Protein AF-M4VDG5-F1 (afdb_monomer_lite)

Structure (mmCIF, N/CA/C/O backbone):
data_AF-M4VDG5-F1
#
_entry.id   AF-M4VDG5-F1
#
loop_
_atom_site.group_PDB
_atom_site.id
_atom_site.type_symbol
_atom_site.label_atom_id
_atom_site.label_alt_id
_atom_site.label_comp_id
_atom_site.label_asym_id
_atom_site.label_entity_id
_atom_site.label_seq_id
_atom_site.pdbx_PDB_ins_code
_atom_site.Cartn_x
_atom_site.Cartn_y
_atom_site.Cartn_z
_atom_site.occupancy
_atom_site.B_iso_or_equiv
_atom_site.auth_seq_id
_atom_site.auth_comp_id
_atom_site.auth_asym_id
_atom_site.auth_atom_id
_atom_site.pdbx_PDB_model_num
ATOM 1 N N . MET A 1 1 ? -40.973 -59.665 -6.860 1.00 26.42 1 MET A N 1
ATOM 2 C CA . MET A 1 1 ? -41.039 -61.092 -6.467 1.00 26.42 1 MET A CA 1
ATOM 3 C C . MET A 1 1 ? -39.644 -61.674 -6.685 1.00 26.42 1 MET A C 1
ATOM 5 O O . MET A 1 1 ? -39.295 -61.893 -7.829 1.00 26.42 1 MET A O 1
ATOM 9 N N . VAL A 1 2 ? -38.696 -61.556 -5.741 1.00 22.06 2 VAL A N 1
ATOM 10 C CA . VAL A 1 2 ? -38.477 -62.361 -4.504 1.00 22.06 2 VAL A CA 1
ATOM 11 C C . VAL A 1 2 ? -38.386 -63.859 -4.848 1.00 22.06 2 VAL A C 1
ATOM 13 O O . VAL A 1 2 ? -39.381 -64.412 -5.299 1.00 22.06 2 VAL A O 1
ATOM 16 N N . PHE A 1 3 ? -37.216 -64.514 -4.814 1.00 24.56 3 PHE A N 1
ATOM 17 C CA . PHE A 1 3 ? -36.485 -65.084 -3.650 1.00 24.56 3 PHE A CA 1
ATOM 18 C C . PHE A 1 3 ? -35.102 -65.622 -4.138 1.00 24.56 3 PHE A C 1
ATOM 20 O O . PHE A 1 3 ? -35.024 -65.963 -5.311 1.00 24.56 3 PHE A O 1
ATOM 27 N N . LYS A 1 4 ? -33.984 -65.793 -3.396 1.00 23.44 4 LYS A N 1
ATOM 28 C CA . LYS A 1 4 ? -33.646 -66.032 -1.960 1.00 23.44 4 LYS A CA 1
ATOM 29 C C . LYS A 1 4 ? -32.094 -65.834 -1.808 1.00 23.44 4 LYS A C 1
ATOM 31 O O . LYS A 1 4 ? -31.392 -66.309 -2.691 1.00 23.44 4 LYS A O 1
ATOM 36 N N . LEU A 1 5 ? -31.550 -64.956 -0.934 1.00 23.27 5 LEU A N 1
ATOM 37 C CA . LEU A 1 5 ? -30.999 -65.155 0.452 1.00 23.27 5 LEU A CA 1
ATOM 38 C C . LEU A 1 5 ? -29.735 -66.076 0.564 1.00 23.27 5 LEU A C 1
ATOM 40 O O . LEU A 1 5 ? -29.762 -67.123 -0.062 1.00 23.27 5 LEU A O 1
ATOM 44 N N . ILE A 1 6 ? -28.663 -65.881 1.378 1.00 24.14 6 ILE A N 1
ATOM 45 C CA . ILE A 1 6 ? -28.238 -64.896 2.420 1.00 24.14 6 ILE A CA 1
ATOM 46 C C . ILE A 1 6 ? -26.730 -65.084 2.831 1.00 24.14 6 ILE A C 1
ATOM 48 O O . ILE A 1 6 ? -26.265 -66.217 2.843 1.00 24.14 6 ILE A O 1
ATOM 52 N N . SER A 1 7 ? -26.056 -63.964 3.187 1.00 21.34 7 SER A N 1
ATOM 53 C CA . SER A 1 7 ? -24.981 -63.593 4.180 1.00 21.34 7 SER A CA 1
ATOM 54 C C . SER A 1 7 ? -23.761 -64.493 4.534 1.00 21.34 7 SER A C 1
ATOM 56 O O . SER A 1 7 ? -23.886 -65.706 4.577 1.00 21.34 7 SER A O 1
ATOM 58 N N . VAL A 1 8 ? -22.545 -63.969 4.840 1.00 20.66 8 VAL A N 1
ATOM 59 C CA . VAL A 1 8 ? -22.130 -63.160 6.036 1.00 20.66 8 VAL A CA 1
ATOM 60 C C . VAL A 1 8 ? -20.930 -62.190 5.789 1.00 20.66 8 VAL A C 1
ATOM 62 O O . VAL A 1 8 ? -20.068 -62.454 4.958 1.00 20.66 8 VAL A O 1
ATOM 65 N N . LEU A 1 9 ? -20.920 -61.078 6.556 1.00 20.22 9 LEU A N 1
ATOM 66 C CA . LEU A 1 9 ? -19.998 -59.916 6.678 1.00 20.22 9 LEU A CA 1
ATOM 67 C C . LEU A 1 9 ? -18.516 -60.235 7.033 1.00 20.22 9 LEU A C 1
ATOM 69 O O . LEU A 1 9 ? -18.260 -61.215 7.718 1.00 20.22 9 LEU A O 1
ATOM 73 N N . LEU A 1 10 ? -17.511 -59.416 6.657 1.00 20.59 10 LEU A N 1
ATOM 74 C CA . LEU A 1 10 ? -17.066 -58.190 7.371 1.00 20.59 10 LEU A CA 1
ATOM 75 C C . LEU A 1 10 ? -16.147 -57.266 6.523 1.00 20.59 10 LEU A C 1
ATOM 77 O O . LEU A 1 10 ? -15.503 -57.689 5.570 1.00 20.59 10 LEU A O 1
ATOM 81 N N . PHE A 1 11 ? -16.141 -55.986 6.912 1.00 21.38 11 PHE A N 1
ATOM 82 C CA . PHE A 1 11 ? -15.574 -54.767 6.306 1.00 21.38 11 PHE A CA 1
ATOM 83 C C . PHE A 1 11 ? -14.047 -54.743 6.053 1.00 21.38 11 PHE A C 1
ATOM 85 O O . PHE A 1 11 ? -13.289 -55.123 6.936 1.00 21.38 11 PHE A O 1
ATOM 92 N N . ALA A 1 12 ? -13.605 -54.136 4.933 1.00 21.55 12 ALA A N 1
ATOM 93 C CA . ALA A 1 12 ? -12.910 -52.825 4.885 1.00 21.55 12 ALA A CA 1
ATOM 94 C C . ALA A 1 12 ? -12.140 -52.579 3.555 1.00 21.55 12 ALA A C 1
ATOM 96 O O . ALA A 1 12 ? -11.185 -53.269 3.222 1.00 21.55 12 ALA A O 1
ATOM 97 N N . THR A 1 13 ? -12.592 -51.550 2.825 1.00 23.50 13 THR A N 1
ATOM 98 C CA . THR A 1 13 ? -11.865 -50.608 1.936 1.00 23.50 13 THR A CA 1
ATOM 99 C C . THR A 1 13 ? -10.736 -51.097 1.012 1.00 23.50 13 THR A C 1
ATOM 101 O O . THR A 1 13 ? -9.579 -51.219 1.403 1.00 23.50 13 THR A O 1
ATOM 104 N N . THR A 1 14 ? -11.059 -51.172 -0.283 1.00 23.12 14 THR A N 1
ATOM 105 C CA . THR A 1 14 ? -10.129 -51.116 -1.422 1.00 23.12 14 THR A CA 1
ATOM 106 C C . THR A 1 14 ? -9.945 -49.663 -1.886 1.00 23.12 14 THR A C 1
ATOM 108 O O . THR A 1 14 ? -10.913 -49.005 -2.263 1.00 23.12 14 THR A O 1
ATOM 111 N N . VAL A 1 15 ? -8.706 -49.162 -1.910 1.00 24.14 15 VAL A N 1
ATOM 112 C CA . VAL A 1 15 ? -8.334 -47.951 -2.666 1.00 24.14 15 VAL A CA 1
ATOM 113 C C . VAL A 1 15 ? -7.827 -48.385 -4.041 1.00 24.14 15 VAL A C 1
ATOM 115 O O . VAL A 1 15 ? -6.895 -49.178 -4.153 1.00 24.14 15 VAL A O 1
ATOM 118 N N . LYS A 1 16 ? -8.472 -47.874 -5.095 1.00 25.53 16 LYS A N 1
ATOM 119 C CA . LYS A 1 16 ? -8.054 -48.014 -6.496 1.00 25.53 16 LYS A CA 1
ATOM 120 C C . LYS A 1 16 ? -6.719 -47.298 -6.718 1.00 25.53 16 LYS A C 1
ATOM 122 O O . LYS A 1 16 ? -6.618 -46.102 -6.464 1.00 25.53 16 LYS A O 1
ATOM 127 N N . ALA A 1 17 ? -5.737 -48.006 -7.270 1.00 24.73 17 ALA A N 1
ATOM 128 C CA . ALA A 1 17 ? -4.544 -47.395 -7.845 1.00 24.73 17 ALA A CA 1
ATOM 129 C C . ALA A 1 17 ? -4.915 -46.655 -9.145 1.00 24.73 17 ALA A C 1
ATOM 131 O O . ALA A 1 17 ? -5.443 -47.261 -10.078 1.00 24.73 17 ALA A O 1
ATOM 132 N N . GLN A 1 18 ? -4.649 -45.348 -9.200 1.00 25.36 18 GLN A N 1
ATOM 133 C CA . GLN A 1 18 ? -4.606 -44.582 -10.446 1.00 25.36 18 GLN A CA 1
ATOM 134 C C . GLN A 1 18 ? -3.194 -44.678 -11.034 1.00 25.36 18 GLN A C 1
ATOM 136 O O . GLN A 1 18 ? -2.209 -44.368 -10.368 1.00 25.36 18 GLN A O 1
ATOM 141 N N . SER A 1 19 ? -3.103 -45.107 -12.290 1.00 24.80 19 SER A N 1
ATOM 142 C CA . SER A 1 19 ? -1.897 -45.015 -13.109 1.00 24.80 19 SER A CA 1
ATOM 143 C C . SER A 1 19 ? -1.635 -43.552 -13.477 1.00 24.80 19 SER A C 1
ATOM 145 O O . SER A 1 19 ? -2.472 -42.931 -14.134 1.00 24.80 19 SER A O 1
ATOM 147 N N . VAL A 1 20 ? -0.482 -43.010 -13.083 1.00 26.33 20 VAL A N 1
ATOM 148 C CA . VAL A 1 20 ? -0.006 -41.698 -13.546 1.00 26.33 20 VAL A CA 1
ATOM 149 C C . VAL A 1 20 ? 0.810 -41.904 -14.819 1.00 26.33 20 VAL A C 1
ATOM 151 O O . VAL A 1 20 ? 1.802 -42.629 -14.823 1.00 26.33 20 VAL A O 1
ATOM 154 N N . TYR A 1 21 ? 0.361 -41.275 -15.903 1.00 24.97 21 TYR A N 1
ATOM 155 C CA . TYR A 1 21 ? 1.099 -41.148 -17.156 1.00 24.97 21 TYR A CA 1
ATOM 156 C C . TYR A 1 21 ? 2.170 -40.062 -16.966 1.00 24.97 21 TYR A C 1
ATOM 158 O O . TYR A 1 21 ? 1.831 -38.940 -16.591 1.00 24.97 21 TYR A O 1
ATOM 166 N N . VAL A 1 22 ? 3.445 -40.386 -17.189 1.00 32.03 22 VAL A N 1
ATOM 167 C CA . VAL A 1 22 ? 4.553 -39.416 -17.144 1.00 32.03 22 VAL A CA 1
ATOM 168 C C . VAL A 1 22 ? 4.859 -38.962 -18.570 1.00 32.03 22 VAL A C 1
ATOM 170 O O . VAL A 1 22 ? 5.120 -39.786 -19.445 1.00 32.03 22 VAL A O 1
ATOM 173 N N . ASP A 1 23 ? 4.798 -37.651 -18.793 1.00 29.23 23 ASP A N 1
ATOM 174 C CA . ASP A 1 23 ? 5.145 -36.979 -20.047 1.00 29.23 23 ASP A CA 1
ATOM 175 C C . ASP A 1 23 ? 6.663 -37.064 -20.298 1.00 29.23 23 ASP A C 1
ATOM 177 O O . ASP A 1 23 ? 7.477 -36.669 -19.461 1.00 29.23 23 ASP A O 1
ATOM 181 N N . THR A 1 24 ? 7.062 -37.608 -21.449 1.00 29.91 24 THR A N 1
ATOM 182 C CA . THR A 1 24 ? 8.462 -37.883 -21.813 1.00 29.91 24 THR A CA 1
ATOM 183 C C . THR A 1 24 ? 9.195 -36.684 -22.428 1.00 29.91 24 THR A C 1
ATOM 185 O O . THR A 1 24 ? 10.211 -36.871 -23.092 1.00 29.91 24 THR A O 1
ATOM 188 N N . THR A 1 25 ? 8.711 -35.454 -22.233 1.00 30.56 25 THR A N 1
ATOM 189 C CA . THR A 1 25 ? 9.341 -34.235 -22.781 1.00 30.56 25 THR A CA 1
ATOM 190 C C . THR A 1 25 ? 10.177 -33.428 -21.774 1.00 30.56 25 THR A C 1
ATOM 192 O O . THR A 1 25 ? 10.733 -32.391 -22.135 1.00 30.56 25 THR A O 1
ATOM 195 N N . GLN A 1 26 ? 10.337 -33.900 -20.531 1.00 34.72 26 GLN A N 1
ATOM 196 C CA . GLN A 1 26 ? 11.156 -33.227 -19.511 1.00 34.72 26 GLN A CA 1
ATOM 197 C C . GLN A 1 26 ? 12.642 -33.618 -19.538 1.00 34.72 26 GLN A C 1
ATOM 199 O O . GLN A 1 26 ? 13.024 -34.735 -19.886 1.00 34.72 26 GLN A O 1
ATOM 204 N N . HIS A 1 27 ? 13.482 -32.660 -19.139 1.00 37.06 27 HIS A N 1
ATOM 205 C CA . HIS A 1 27 ? 14.936 -32.764 -19.080 1.00 37.06 27 HIS A CA 1
ATOM 206 C C . HIS A 1 27 ? 15.369 -33.885 -18.101 1.00 37.06 27 HIS A C 1
ATOM 208 O O . HIS A 1 27 ? 14.768 -34.014 -17.032 1.00 37.06 27 HIS A O 1
ATOM 214 N N . PRO A 1 28 ? 16.433 -34.670 -18.380 1.00 30.89 28 PRO A N 1
ATOM 215 C CA . PRO A 1 28 ? 16.803 -35.857 -17.584 1.00 30.89 28 PRO A CA 1
ATOM 216 C C . PRO A 1 28 ? 17.043 -35.598 -16.085 1.00 30.89 28 PRO A C 1
ATOM 218 O O . PRO A 1 28 ? 16.954 -36.507 -15.264 1.00 30.89 28 PRO A O 1
ATOM 221 N N . LEU A 1 29 ? 17.332 -34.348 -15.712 1.00 33.53 29 LEU A N 1
ATOM 222 C CA . LEU A 1 29 ? 17.569 -33.931 -14.329 1.00 33.53 29 LEU A CA 1
ATOM 223 C C . LEU A 1 29 ? 16.288 -33.968 -13.471 1.00 33.53 29 LEU A C 1
ATOM 225 O O . LEU A 1 29 ? 16.346 -34.361 -12.306 1.00 33.53 29 LEU A O 1
ATOM 229 N N . ASP A 1 30 ? 15.136 -33.633 -14.056 1.00 35.78 30 ASP A N 1
ATOM 230 C CA . ASP A 1 30 ? 13.854 -33.556 -13.344 1.00 35.78 30 ASP A CA 1
ATOM 231 C C . ASP A 1 30 ? 13.307 -34.958 -13.033 1.00 35.78 30 ASP A C 1
ATOM 233 O O . ASP A 1 30 ? 12.733 -35.198 -11.968 1.00 35.78 30 ASP A O 1
ATOM 237 N N . GLN A 1 31 ? 13.602 -35.930 -13.902 1.00 38.16 31 GLN A N 1
ATOM 238 C CA . GLN A 1 31 ? 13.264 -37.338 -13.682 1.00 38.16 31 GLN A CA 1
ATOM 239 C C . GLN A 1 31 ? 14.044 -37.949 -12.508 1.00 38.16 31 GLN A C 1
ATOM 241 O O . GLN A 1 31 ? 13.487 -38.738 -11.741 1.00 38.16 31 GLN A O 1
ATOM 246 N N . HIS A 1 32 ? 15.310 -37.567 -12.308 1.00 37.97 32 HIS A N 1
ATOM 247 C CA . HIS A 1 32 ? 16.117 -38.070 -11.193 1.00 37.97 32 HIS A CA 1
ATOM 248 C C . HIS A 1 32 ? 15.701 -37.476 -9.840 1.00 37.97 32 HIS A C 1
ATOM 250 O O . HIS A 1 32 ? 15.683 -38.202 -8.844 1.00 37.97 32 HIS A O 1
ATOM 256 N N . VAL A 1 33 ? 15.303 -36.200 -9.800 1.00 38.78 33 VAL A N 1
ATOM 257 C CA . VAL A 1 33 ? 14.801 -35.545 -8.579 1.00 38.78 33 VAL A CA 1
ATOM 258 C C . VAL A 1 33 ? 13.424 -36.088 -8.190 1.00 38.78 33 VAL A C 1
ATOM 260 O O . VAL A 1 33 ? 13.228 -36.452 -7.030 1.00 38.78 33 VAL A O 1
ATOM 263 N N . ALA A 1 34 ? 12.511 -36.254 -9.152 1.00 40.56 34 ALA A N 1
ATOM 264 C CA . ALA A 1 34 ? 11.195 -36.844 -8.903 1.00 40.56 34 ALA A CA 1
ATOM 265 C C . ALA A 1 34 ? 11.293 -38.310 -8.438 1.00 40.56 34 ALA A C 1
ATOM 267 O O . ALA A 1 34 ? 10.584 -38.722 -7.521 1.00 40.56 34 ALA A O 1
ATOM 268 N N . THR A 1 35 ? 12.227 -39.088 -9.001 1.00 37.94 35 THR A N 1
ATOM 269 C CA . THR A 1 35 ? 12.469 -40.481 -8.583 1.00 37.94 35 THR A CA 1
ATOM 270 C C . THR A 1 35 ? 13.080 -40.554 -7.179 1.00 37.94 35 THR A C 1
ATOM 272 O O . THR A 1 35 ? 12.657 -41.378 -6.370 1.00 37.94 35 THR A O 1
ATOM 275 N N . ALA A 1 36 ? 14.026 -39.669 -6.841 1.00 36.31 36 ALA A N 1
ATOM 276 C CA . ALA A 1 36 ? 14.611 -39.605 -5.500 1.00 36.31 36 ALA A CA 1
ATOM 277 C C . ALA A 1 36 ? 13.583 -39.178 -4.436 1.00 36.31 36 ALA A C 1
ATOM 279 O O . ALA A 1 36 ? 13.543 -39.755 -3.351 1.00 36.31 36 ALA A O 1
ATOM 280 N N . GLN A 1 37 ? 12.707 -38.222 -4.757 1.00 42.00 37 GLN A N 1
ATOM 281 C CA . GLN A 1 37 ? 11.631 -37.775 -3.869 1.00 42.00 37 GLN A CA 1
ATOM 282 C C . GLN A 1 37 ? 10.533 -38.834 -3.705 1.00 42.00 37 GLN A C 1
ATOM 284 O O . GLN A 1 37 ? 10.048 -39.040 -2.593 1.00 42.00 37 GLN A O 1
ATOM 289 N N . PHE A 1 38 ? 10.199 -39.573 -4.768 1.00 41.94 38 PHE A N 1
ATOM 290 C CA . PHE A 1 38 ? 9.283 -40.711 -4.689 1.00 41.94 38 PHE A CA 1
ATOM 291 C C . PHE A 1 38 ? 9.841 -41.825 -3.788 1.00 41.94 38 PHE A C 1
ATOM 293 O O . PHE A 1 38 ? 9.133 -42.314 -2.906 1.00 41.94 38 PHE A O 1
ATOM 300 N N . LEU A 1 39 ? 11.125 -42.170 -3.932 1.00 35.34 39 LEU A N 1
ATOM 301 C CA . LEU A 1 39 ? 11.788 -43.175 -3.091 1.00 35.34 39 LEU A CA 1
ATOM 302 C C . LEU A 1 39 ? 11.920 -42.730 -1.624 1.00 35.34 39 LEU A C 1
ATOM 304 O O . LEU A 1 39 ? 11.729 -43.547 -0.726 1.00 35.34 39 LEU A O 1
ATOM 308 N N . LEU A 1 40 ? 12.164 -41.440 -1.364 1.00 38.53 40 LEU A N 1
ATOM 309 C CA . LEU A 1 40 ? 12.174 -40.877 -0.007 1.00 38.53 40 LEU A CA 1
ATOM 310 C C . LEU A 1 40 ? 10.774 -40.859 0.625 1.00 38.53 40 LEU A C 1
ATOM 312 O O . LEU A 1 40 ? 10.639 -41.173 1.804 1.00 38.53 40 LEU A O 1
ATOM 316 N N . SER A 1 41 ? 9.725 -40.576 -0.155 1.00 37.28 41 SER A N 1
ATOM 317 C CA . SER A 1 41 ? 8.338 -40.606 0.335 1.00 37.28 41 SER A CA 1
ATOM 318 C C . SER A 1 41 ? 7.855 -42.019 0.684 1.00 37.28 41 SER A C 1
ATOM 320 O O . SER A 1 41 ? 7.085 -42.188 1.622 1.00 37.28 41 SER A O 1
ATOM 322 N N . LYS A 1 42 ? 8.367 -43.047 -0.007 1.00 35.97 42 LYS A N 1
ATOM 323 C CA . LYS A 1 42 ? 8.068 -44.462 0.267 1.00 35.97 42 LYS A CA 1
ATOM 324 C C . LYS A 1 42 ? 8.796 -45.017 1.496 1.00 35.97 42 LYS A C 1
ATOM 326 O O . LYS A 1 42 ? 8.347 -46.015 2.050 1.00 35.97 42 LYS A O 1
ATOM 331 N N . ASN A 1 43 ? 9.889 -44.386 1.929 1.00 37.38 43 ASN A N 1
ATOM 332 C CA . ASN A 1 43 ? 10.691 -44.848 3.066 1.00 37.38 43 ASN A CA 1
ATOM 333 C C . ASN A 1 43 ? 10.143 -44.394 4.431 1.00 37.38 43 ASN A C 1
ATOM 335 O O . ASN A 1 43 ? 10.497 -44.981 5.449 1.00 37.38 43 ASN A O 1
ATOM 339 N N . ASN A 1 44 ? 9.257 -43.393 4.458 1.00 39.53 44 ASN A N 1
ATOM 340 C CA . ASN A 1 44 ? 8.607 -42.935 5.690 1.00 39.53 44 ASN A CA 1
ATOM 341 C C . ASN A 1 44 ? 7.390 -43.788 6.103 1.00 39.53 44 ASN A C 1
ATOM 343 O O . ASN A 1 44 ? 6.866 -43.580 7.193 1.00 39.53 44 ASN A O 1
ATOM 347 N N . ASP A 1 45 ? 6.988 -44.770 5.286 1.00 35.69 45 ASP A N 1
ATOM 348 C CA . ASP A 1 45 ? 5.838 -45.658 5.540 1.00 35.69 45 ASP A CA 1
ATOM 349 C C . ASP A 1 45 ? 6.227 -47.081 5.995 1.00 35.69 45 ASP A C 1
ATOM 351 O O . ASP A 1 45 ? 5.390 -47.984 6.023 1.00 35.69 45 ASP A O 1
ATOM 355 N N . LEU A 1 46 ? 7.484 -47.321 6.385 1.00 33.22 46 LEU A N 1
ATOM 356 C CA . LEU A 1 46 ? 7.919 -48.622 6.906 1.00 33.22 46 LEU A CA 1
ATOM 357 C C . LEU A 1 46 ? 8.248 -48.541 8.400 1.00 33.22 46 LEU A C 1
ATOM 359 O O . LEU A 1 46 ? 9.369 -48.246 8.809 1.00 33.22 46 LEU A O 1
ATOM 363 N N . THR A 1 47 ? 7.263 -48.866 9.236 1.00 36.25 47 THR A N 1
ATOM 364 C CA . THR A 1 47 ? 7.500 -49.218 10.639 1.00 36.25 47 THR A CA 1
ATOM 365 C C . THR A 1 47 ? 8.249 -50.549 10.744 1.00 36.25 47 THR A C 1
ATOM 367 O O . THR A 1 47 ? 7.790 -51.564 10.232 1.00 36.25 47 THR A O 1
ATOM 370 N N . ALA A 1 48 ? 9.383 -50.505 11.449 1.00 39.53 48 ALA A N 1
ATOM 371 C CA . ALA A 1 48 ? 10.051 -51.559 12.217 1.00 39.53 48 ALA A CA 1
ATOM 372 C C . ALA A 1 48 ? 9.899 -53.026 11.752 1.00 39.53 48 ALA A C 1
ATOM 374 O O . ALA A 1 48 ? 8.922 -53.690 12.082 1.00 39.53 48 ALA A O 1
ATOM 375 N N . THR A 1 49 ? 10.946 -53.548 11.099 1.00 38.94 49 THR A N 1
ATOM 376 C CA . THR A 1 49 ? 11.663 -54.827 11.360 1.00 38.94 49 THR A CA 1
ATOM 377 C C . THR A 1 49 ? 12.303 -55.339 10.064 1.00 38.94 49 THR A C 1
ATOM 379 O O . THR A 1 49 ? 11.725 -56.128 9.329 1.00 38.94 49 THR A O 1
ATOM 382 N N . SER A 1 50 ? 13.524 -54.897 9.755 1.00 33.22 50 SER A N 1
ATOM 383 C CA . SER A 1 50 ? 14.343 -55.554 8.727 1.00 33.22 50 SER A CA 1
ATOM 384 C C . SER A 1 50 ? 15.822 -55.262 8.953 1.00 33.22 50 SER A C 1
ATOM 386 O O . SER A 1 50 ? 16.281 -54.130 8.814 1.00 33.22 50 SER A O 1
ATOM 388 N N . THR A 1 51 ? 16.569 -56.303 9.311 1.00 36.75 51 THR A N 1
ATOM 389 C CA . THR A 1 51 ? 18.031 -56.326 9.379 1.00 36.75 51 THR A CA 1
ATOM 390 C C . THR A 1 51 ? 18.609 -56.387 7.966 1.00 36.75 51 THR A C 1
ATOM 392 O O . THR A 1 51 ? 18.776 -57.469 7.407 1.00 36.75 51 THR A O 1
ATOM 395 N N . THR A 1 52 ? 18.934 -55.229 7.393 1.00 32.91 52 THR A N 1
ATOM 396 C CA . THR A 1 52 ? 19.698 -55.122 6.137 1.00 32.91 52 THR A CA 1
ATOM 397 C C . THR A 1 52 ? 20.862 -54.134 6.305 1.00 32.91 52 THR A C 1
ATOM 399 O O . THR A 1 52 ? 20.693 -53.133 7.003 1.00 32.91 52 THR A O 1
ATOM 402 N N . PRO A 1 53 ? 22.052 -54.411 5.730 1.00 29.89 53 PRO A N 1
ATOM 403 C CA . PRO A 1 53 ? 23.285 -53.677 6.024 1.00 29.89 53 PRO A CA 1
ATOM 404 C C . PRO A 1 53 ? 23.314 -52.284 5.367 1.00 29.89 53 PRO A C 1
ATOM 406 O O . PRO A 1 53 ? 22.542 -52.028 4.440 1.00 29.89 53 PRO A O 1
ATOM 409 N N . PRO A 1 54 ? 24.185 -51.365 5.838 1.00 31.75 54 PRO A N 1
ATOM 410 C CA . PRO A 1 54 ? 24.133 -49.961 5.451 1.00 31.75 54 PRO A CA 1
ATOM 411 C C . PRO A 1 54 ? 24.444 -49.773 3.963 1.00 31.75 54 PRO A C 1
ATOM 413 O O . PRO A 1 54 ? 25.446 -50.267 3.445 1.00 31.75 54 PRO A O 1
ATOM 416 N N . PHE A 1 55 ? 23.571 -49.019 3.293 1.00 29.56 55 PHE A N 1
ATOM 417 C CA . PHE A 1 55 ? 23.756 -48.562 1.922 1.00 29.56 55 PHE A CA 1
ATOM 418 C C . PHE A 1 55 ? 25.035 -47.723 1.815 1.00 29.56 55 PHE A C 1
ATOM 420 O O . PHE A 1 55 ? 25.196 -46.709 2.496 1.00 29.56 55 PHE A O 1
ATOM 427 N N . VAL A 1 56 ? 25.933 -48.141 0.925 1.00 34.12 56 VAL A N 1
ATOM 428 C CA . VAL A 1 56 ? 27.100 -47.365 0.505 1.00 34.12 56 VAL A CA 1
ATOM 429 C C . VAL A 1 56 ? 26.602 -46.088 -0.173 1.00 34.12 56 VAL A C 1
ATOM 431 O O . VAL A 1 56 ? 25.860 -46.144 -1.155 1.00 34.12 56 VAL A O 1
ATOM 434 N N . LEU A 1 57 ? 27.000 -44.935 0.369 1.00 31.66 57 LEU A N 1
ATOM 435 C CA . LEU A 1 57 ? 26.750 -43.620 -0.217 1.00 31.66 57 LEU A CA 1
ATOM 436 C C . LEU A 1 57 ? 27.218 -43.610 -1.677 1.00 31.66 57 LEU A C 1
ATOM 438 O O . LEU A 1 57 ? 28.388 -43.840 -1.980 1.00 31.66 57 LEU A O 1
ATOM 442 N N . ASN A 1 58 ? 26.270 -43.356 -2.577 1.00 42.69 58 ASN A N 1
ATOM 443 C CA . ASN A 1 58 ? 26.485 -43.319 -4.015 1.00 42.69 58 ASN A CA 1
ATOM 444 C C . ASN A 1 58 ? 27.521 -42.231 -4.349 1.00 42.69 58 ASN A C 1
ATOM 446 O O . ASN A 1 58 ? 27.276 -41.037 -4.154 1.00 42.69 58 ASN A O 1
ATOM 450 N N . THR A 1 59 ? 28.677 -42.649 -4.864 1.00 36.56 59 THR A N 1
ATOM 451 C CA . THR A 1 59 ? 29.812 -41.798 -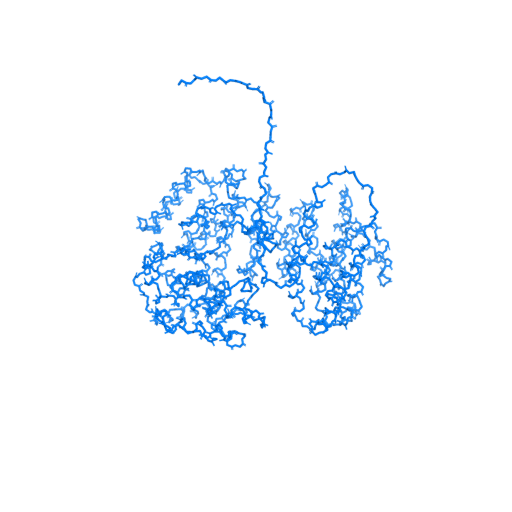5.265 1.00 36.56 59 THR A CA 1
ATOM 452 C C . THR A 1 59 ? 29.415 -40.687 -6.242 1.00 36.56 59 THR A C 1
ATOM 454 O O . THR A 1 59 ? 30.070 -39.645 -6.299 1.00 36.56 59 THR A O 1
ATOM 457 N N . ASN A 1 60 ? 28.292 -40.847 -6.945 1.00 40.00 60 ASN A N 1
ATOM 458 C CA . ASN A 1 60 ? 27.757 -39.855 -7.871 1.00 40.00 60 ASN A CA 1
ATOM 459 C C . ASN A 1 60 ? 27.170 -38.613 -7.178 1.00 40.00 60 ASN A C 1
ATOM 461 O O . ASN A 1 60 ? 27.288 -37.517 -7.721 1.00 40.00 60 ASN A O 1
ATOM 465 N N . LEU A 1 61 ? 26.606 -38.736 -5.967 1.00 39.94 61 LEU A N 1
ATOM 466 C CA . LEU A 1 61 ? 26.058 -37.585 -5.233 1.00 39.94 61 LEU A CA 1
ATOM 467 C C . LEU A 1 61 ? 27.181 -36.723 -4.635 1.00 39.94 61 LEU A C 1
ATOM 469 O O . LEU A 1 61 ? 27.156 -35.499 -4.745 1.00 39.94 61 LEU A O 1
ATOM 473 N N . ALA A 1 62 ? 28.214 -37.370 -4.086 1.00 37.09 62 ALA A N 1
ATOM 474 C CA . ALA A 1 62 ? 29.425 -36.696 -3.619 1.00 37.09 62 ALA A CA 1
ATOM 475 C C . ALA A 1 62 ? 30.179 -36.015 -4.778 1.00 37.09 62 ALA A C 1
ATOM 477 O O . ALA A 1 62 ? 30.663 -34.893 -4.631 1.00 37.09 62 ALA A O 1
ATOM 478 N N . SER A 1 63 ? 30.220 -36.651 -5.956 1.00 39.56 63 SER A N 1
ATOM 479 C CA . SER A 1 63 ? 30.796 -36.071 -7.176 1.00 39.56 63 SER A CA 1
ATOM 480 C C . SER A 1 63 ? 30.001 -34.858 -7.680 1.00 39.56 63 SER A C 1
ATOM 482 O O . SER A 1 63 ? 30.595 -33.830 -8.013 1.00 39.56 63 SER A O 1
ATOM 484 N N . ALA A 1 64 ? 28.664 -34.922 -7.659 1.00 45.19 64 ALA A N 1
ATOM 485 C CA . ALA A 1 64 ? 27.790 -33.822 -8.070 1.00 45.19 64 ALA A CA 1
ATOM 486 C C . ALA A 1 64 ? 27.923 -32.596 -7.149 1.00 45.19 64 ALA A C 1
ATOM 488 O O . ALA A 1 64 ? 28.152 -31.490 -7.648 1.00 45.19 64 ALA A O 1
ATOM 489 N N . LEU A 1 65 ? 27.897 -32.800 -5.825 1.00 41.97 65 LEU A N 1
ATOM 490 C CA . LEU A 1 65 ? 28.155 -31.759 -4.818 1.00 41.97 65 LEU A CA 1
ATOM 491 C C . LEU A 1 65 ? 29.566 -31.176 -4.952 1.00 41.97 65 LEU A C 1
ATOM 493 O O . LEU A 1 65 ? 29.738 -29.961 -4.943 1.00 41.97 65 LEU A O 1
ATOM 497 N N . SER A 1 66 ? 30.575 -32.020 -5.174 1.00 40.50 66 SER A N 1
ATOM 498 C CA . SER A 1 66 ? 31.950 -31.578 -5.426 1.00 40.50 66 SER A CA 1
ATOM 499 C C . SER A 1 66 ? 32.093 -30.803 -6.749 1.00 40.50 66 SER A C 1
ATOM 501 O O . SER A 1 66 ? 32.944 -29.923 -6.867 1.00 40.50 66 SER A O 1
ATOM 503 N N . SER A 1 67 ? 31.263 -31.079 -7.762 1.00 42.69 67 SER A N 1
ATOM 504 C CA . SER A 1 67 ? 31.237 -30.314 -9.020 1.00 42.69 67 SER A CA 1
ATOM 505 C C . SER A 1 67 ? 30.549 -28.950 -8.867 1.00 42.69 67 SER A C 1
ATOM 507 O O . SER A 1 67 ? 31.019 -27.965 -9.435 1.00 42.69 67 SER A O 1
ATOM 509 N N . GLN A 1 68 ? 29.486 -28.868 -8.058 1.00 46.50 68 GLN A N 1
ATOM 510 C CA . GLN A 1 68 ? 28.827 -27.607 -7.715 1.00 46.50 68 GLN A CA 1
ATOM 511 C C . GLN A 1 68 ? 29.715 -26.734 -6.828 1.00 46.50 68 GLN A C 1
ATOM 513 O O . GLN A 1 68 ? 29.831 -25.542 -7.094 1.00 46.50 68 GLN A O 1
ATOM 518 N N . LEU A 1 69 ? 30.409 -27.327 -5.852 1.00 43.97 69 LEU A N 1
ATOM 519 C CA . LEU A 1 69 ? 31.425 -26.649 -5.044 1.00 43.97 69 LEU A CA 1
ATOM 520 C C . LEU A 1 69 ? 32.550 -26.089 -5.921 1.00 43.97 69 LEU A C 1
ATOM 522 O O . LEU A 1 69 ? 32.864 -24.911 -5.809 1.00 43.97 69 LEU A O 1
ATOM 526 N N . ARG A 1 70 ? 33.069 -26.871 -6.877 1.00 48.09 70 ARG A N 1
ATOM 527 C CA . ARG A 1 70 ? 34.091 -26.397 -7.830 1.00 48.09 70 ARG A CA 1
ATOM 528 C C . ARG A 1 70 ? 33.592 -25.281 -8.752 1.00 48.09 70 ARG A C 1
ATOM 530 O O . ARG A 1 70 ? 34.351 -24.371 -9.075 1.00 48.09 70 ARG A O 1
ATOM 537 N N . ARG A 1 71 ? 32.315 -25.304 -9.155 1.00 50.38 71 ARG A N 1
ATOM 538 C CA . ARG A 1 71 ? 31.703 -24.193 -9.906 1.00 50.38 71 ARG A CA 1
ATOM 539 C C . ARG A 1 71 ? 31.542 -22.945 -9.040 1.00 50.38 71 ARG A C 1
ATOM 541 O O . ARG A 1 71 ? 31.870 -21.860 -9.506 1.00 50.38 71 ARG A O 1
ATOM 548 N N . LEU A 1 72 ? 31.109 -23.081 -7.788 1.00 46.06 72 LEU A N 1
ATOM 549 C CA . LEU A 1 72 ? 31.022 -21.962 -6.844 1.00 46.06 72 LEU A CA 1
ATOM 550 C C . LEU A 1 72 ? 32.405 -21.364 -6.553 1.00 46.06 72 LEU A C 1
ATOM 552 O O . LEU A 1 72 ? 32.545 -20.147 -6.565 1.00 46.06 72 LEU A O 1
ATOM 556 N N . GLU A 1 73 ? 33.438 -22.193 -6.406 1.00 46.53 73 GLU A N 1
ATOM 557 C CA . GLU A 1 73 ? 34.831 -21.753 -6.257 1.00 46.53 73 GLU A CA 1
ATOM 558 C C . GLU A 1 73 ? 35.363 -21.023 -7.501 1.00 46.53 73 GLU A C 1
ATOM 560 O O . GLU A 1 73 ? 36.184 -20.121 -7.367 1.00 46.53 73 GLU A O 1
ATOM 565 N N . SER A 1 74 ? 34.865 -21.354 -8.700 1.00 51.75 74 SER A N 1
ATOM 566 C CA . SER A 1 74 ? 35.264 -20.686 -9.949 1.00 51.75 74 SER A CA 1
ATOM 567 C C . SER A 1 74 ? 34.574 -19.337 -10.204 1.00 51.75 74 SER A C 1
ATOM 569 O O . SER A 1 74 ? 35.125 -18.509 -10.924 1.00 51.75 74 SER A O 1
ATOM 571 N N . VAL A 1 75 ? 33.394 -19.094 -9.613 1.00 52.28 75 VAL A N 1
ATOM 572 C CA . VAL A 1 75 ? 32.589 -17.868 -9.831 1.00 52.28 75 VAL A CA 1
ATOM 573 C C . VAL A 1 75 ? 32.645 -16.912 -8.633 1.00 52.28 75 VAL A C 1
ATOM 575 O O . VAL A 1 75 ? 32.494 -15.703 -8.805 1.00 52.28 75 VAL A O 1
ATOM 578 N N . ALA A 1 76 ? 32.917 -17.424 -7.426 1.00 52.84 76 ALA A N 1
ATOM 579 C CA . ALA A 1 76 ? 33.103 -16.610 -6.226 1.00 52.84 76 ALA A CA 1
ATOM 580 C C . ALA A 1 76 ? 34.114 -15.458 -6.423 1.00 52.84 76 ALA A C 1
ATOM 582 O O . ALA A 1 76 ? 33.748 -14.330 -6.104 1.00 52.84 76 ALA A O 1
ATOM 583 N N . PRO A 1 77 ? 35.308 -15.649 -7.029 1.00 53.06 77 PRO A N 1
ATOM 584 C CA . PRO A 1 77 ? 36.347 -14.617 -7.084 1.00 53.06 77 PRO A CA 1
ATOM 585 C C . PRO A 1 77 ? 35.906 -13.253 -7.626 1.00 53.06 77 PRO A C 1
ATOM 587 O O . PRO A 1 77 ? 36.364 -12.228 -7.134 1.00 53.06 77 PRO A O 1
ATOM 590 N N . GLN A 1 78 ? 35.000 -13.231 -8.611 1.00 59.22 78 GLN A N 1
ATOM 591 C CA . GLN A 1 78 ? 34.528 -11.990 -9.234 1.00 59.22 78 GLN A CA 1
ATOM 592 C C . GLN A 1 78 ? 33.414 -11.288 -8.446 1.00 59.22 78 GLN A C 1
ATOM 594 O O . GLN A 1 78 ? 33.299 -10.074 -8.541 1.00 59.22 78 GLN A O 1
ATOM 599 N N . ARG A 1 79 ? 32.610 -12.018 -7.661 1.00 62.84 79 ARG A N 1
ATOM 600 C CA . ARG A 1 79 ? 31.467 -11.460 -6.907 1.00 62.84 79 ARG A CA 1
ATOM 601 C C . ARG A 1 79 ? 31.768 -11.167 -5.438 1.00 62.84 79 ARG A C 1
ATOM 603 O O . ARG A 1 79 ? 30.921 -10.635 -4.732 1.00 62.84 79 ARG A O 1
ATOM 610 N N . CYS A 1 80 ? 32.949 -11.527 -4.944 1.00 66.19 80 CYS A N 1
ATOM 611 C CA . CYS A 1 80 ? 33.337 -11.224 -3.565 1.00 66.19 80 CYS A CA 1
ATOM 612 C C . CYS A 1 80 ? 33.740 -9.750 -3.360 1.00 66.19 80 CYS A C 1
ATOM 614 O O . CYS A 1 80 ? 33.990 -9.361 -2.225 1.00 66.19 80 CYS A O 1
ATOM 616 N N . GLN A 1 81 ? 33.860 -8.953 -4.429 1.00 60.28 81 GLN A N 1
ATOM 617 C CA . GLN A 1 81 ? 34.535 -7.648 -4.395 1.00 60.28 81 GLN A CA 1
ATOM 618 C C . GLN A 1 81 ? 33.593 -6.434 -4.436 1.00 60.28 81 GLN A C 1
ATOM 620 O O . GLN A 1 81 ? 34.073 -5.307 -4.353 1.00 60.28 81 GLN A O 1
ATOM 625 N N . ASP A 1 82 ? 32.278 -6.630 -4.563 1.00 60.75 82 ASP A N 1
ATOM 626 C CA . ASP A 1 82 ? 31.303 -5.541 -4.670 1.00 60.75 82 ASP A CA 1
ATOM 627 C C . ASP A 1 82 ? 30.189 -5.631 -3.606 1.00 60.75 82 ASP A C 1
ATOM 629 O O . ASP A 1 82 ? 30.038 -6.626 -2.882 1.00 60.75 82 ASP A O 1
ATOM 633 N N . GLU A 1 83 ? 29.402 -4.557 -3.485 1.00 53.03 83 GLU A N 1
ATOM 634 C CA . GLU A 1 83 ? 28.236 -4.493 -2.590 1.00 53.03 83 GLU A CA 1
ATOM 635 C C . GLU A 1 83 ? 27.182 -5.571 -2.923 1.00 53.03 83 GLU A C 1
ATOM 637 O O . GLU A 1 83 ? 26.442 -5.999 -2.035 1.00 53.03 83 GLU A O 1
ATOM 642 N N . SER A 1 84 ? 27.186 -6.111 -4.153 1.00 63.28 84 SER A N 1
ATOM 643 C CA . SER A 1 84 ? 26.283 -7.190 -4.588 1.00 63.28 84 SER A CA 1
ATOM 644 C C . SER A 1 84 ? 26.529 -8.517 -3.854 1.00 63.28 84 SER A C 1
ATOM 646 O O . SER A 1 84 ? 25.642 -9.373 -3.770 1.00 63.28 84 SER A O 1
ATOM 648 N N . SER A 1 85 ? 27.713 -8.677 -3.250 1.00 66.56 85 SER A N 1
ATOM 649 C CA . SER A 1 85 ? 28.051 -9.815 -2.393 1.00 66.56 85 SER A CA 1
ATOM 650 C C . SER A 1 85 ? 27.094 -9.963 -1.199 1.00 66.56 85 SER A C 1
ATOM 652 O O . SER A 1 85 ? 26.741 -11.089 -0.840 1.00 66.56 85 SER A O 1
ATOM 654 N N . TYR A 1 86 ? 26.635 -8.853 -0.607 1.00 59.91 86 TYR A N 1
ATOM 655 C CA . TYR A 1 86 ? 25.701 -8.865 0.520 1.00 59.91 86 TYR A CA 1
ATOM 656 C C . TYR A 1 86 ? 24.298 -9.274 0.075 1.00 59.91 86 TYR A C 1
ATOM 658 O O . TYR A 1 86 ? 23.711 -10.174 0.675 1.00 59.91 86 TYR A O 1
ATOM 666 N N . ASP A 1 87 ? 23.794 -8.680 -1.007 1.00 60.69 87 ASP A N 1
ATOM 667 C CA . ASP A 1 87 ? 22.477 -8.995 -1.572 1.00 60.69 87 ASP A CA 1
ATOM 668 C C . ASP A 1 87 ? 22.383 -10.460 -1.999 1.00 60.69 87 ASP A C 1
ATOM 670 O O . ASP A 1 87 ? 21.368 -11.123 -1.773 1.00 60.69 87 ASP A O 1
ATOM 674 N N . TYR A 1 88 ? 23.470 -11.014 -2.540 1.00 72.00 88 TYR A N 1
ATOM 675 C CA . TYR A 1 88 ? 23.539 -12.429 -2.878 1.00 72.00 88 TYR A CA 1
ATOM 676 C C . TYR A 1 88 ? 23.473 -13.323 -1.631 1.00 72.00 88 TYR A C 1
ATOM 678 O O . TYR A 1 88 ? 22.664 -14.251 -1.576 1.00 72.00 88 TYR A O 1
ATOM 686 N N . VAL A 1 89 ? 24.260 -13.029 -0.595 1.00 68.06 89 VAL A N 1
ATOM 687 C CA . VAL A 1 89 ? 24.246 -13.786 0.672 1.00 68.06 89 VAL A CA 1
ATOM 688 C C . VAL A 1 89 ? 22.897 -13.660 1.387 1.00 68.06 89 VAL A C 1
ATOM 690 O O . VAL A 1 89 ? 22.369 -14.641 1.922 1.00 68.06 89 VAL A O 1
ATOM 693 N N . LEU A 1 90 ? 22.287 -12.477 1.344 1.00 54.12 90 LEU A N 1
ATOM 694 C CA . LEU A 1 90 ? 20.942 -12.238 1.845 1.00 54.12 90 LEU A CA 1
ATOM 695 C C . LEU A 1 90 ? 19.912 -13.061 1.061 1.00 54.12 90 LEU A C 1
ATOM 697 O O . LEU A 1 90 ? 19.074 -13.714 1.677 1.00 54.12 90 LEU A O 1
ATOM 701 N N . SER A 1 91 ? 20.019 -13.124 -0.269 1.00 61.66 91 SER A N 1
ATOM 702 C CA . SER A 1 91 ? 19.131 -13.941 -1.106 1.00 61.66 91 SER A CA 1
ATOM 703 C C . SER A 1 91 ? 19.215 -15.434 -0.764 1.00 61.66 91 SER A C 1
ATOM 705 O O . SER A 1 91 ? 18.180 -16.086 -0.625 1.00 61.66 91 SER A O 1
ATOM 707 N N . LEU A 1 92 ? 20.422 -15.963 -0.522 1.00 63.47 92 LEU A N 1
ATOM 708 C CA . LEU A 1 92 ? 20.621 -17.354 -0.099 1.00 63.47 92 LEU A CA 1
ATOM 709 C C . LEU A 1 92 ? 20.020 -17.612 1.288 1.00 63.47 92 LEU A C 1
ATOM 711 O O . LEU A 1 92 ? 19.442 -18.672 1.527 1.00 63.47 92 LEU A O 1
ATOM 715 N N . THR A 1 93 ? 20.106 -16.628 2.188 1.00 52.00 93 THR A N 1
ATOM 716 C CA . THR A 1 93 ? 19.460 -16.693 3.507 1.00 52.00 93 THR A CA 1
ATOM 717 C C . THR A 1 93 ? 17.940 -16.758 3.371 1.00 52.00 93 THR A C 1
ATOM 719 O O . THR A 1 93 ? 17.305 -17.612 3.983 1.00 52.00 93 THR A O 1
ATOM 722 N N . VAL A 1 94 ? 17.355 -15.869 2.563 1.00 48.97 94 VAL A N 1
ATOM 723 C CA . VAL A 1 94 ? 15.902 -15.795 2.329 1.00 48.97 94 VAL A CA 1
ATOM 724 C C . VAL A 1 94 ? 15.375 -17.094 1.716 1.00 48.97 94 VAL A C 1
ATOM 726 O O . VAL A 1 94 ? 14.274 -17.529 2.038 1.00 48.97 94 VAL A O 1
ATOM 729 N N . GLN A 1 95 ? 16.179 -17.758 0.886 1.00 59.00 95 GLN A N 1
ATOM 730 C CA . GLN A 1 95 ? 15.851 -19.054 0.287 1.00 59.00 95 GLN A CA 1
ATOM 731 C C . GLN A 1 95 ? 16.017 -20.246 1.249 1.00 59.00 95 GLN A C 1
ATOM 733 O O . GLN A 1 95 ? 15.759 -21.382 0.856 1.00 59.00 95 GLN A O 1
ATOM 738 N N . GLY A 1 96 ? 16.469 -20.028 2.490 1.00 62.66 96 GLY A N 1
ATOM 739 C CA . GLY A 1 96 ? 16.760 -21.098 3.450 1.00 62.66 96 GLY A CA 1
ATOM 740 C C . GLY A 1 96 ? 17.978 -21.954 3.078 1.00 62.66 96 GLY A C 1
ATOM 741 O O . GLY A 1 96 ? 18.206 -23.001 3.681 1.00 62.66 96 GLY A O 1
ATOM 742 N N . ALA A 1 97 ? 18.782 -21.522 2.102 1.00 72.75 97 ALA A N 1
ATOM 743 C CA . ALA A 1 97 ? 19.963 -22.230 1.618 1.00 72.75 97 ALA A CA 1
ATOM 744 C C . ALA A 1 97 ? 21.182 -21.924 2.504 1.00 72.75 97 ALA A C 1
ATOM 746 O O . ALA A 1 97 ? 22.201 -21.414 2.037 1.00 72.75 97 ALA A O 1
ATOM 747 N N . PHE A 1 98 ? 21.071 -22.201 3.805 1.00 71.62 98 PHE A N 1
ATOM 748 C CA . PHE A 1 98 ? 22.060 -21.799 4.810 1.00 71.62 98 PHE A CA 1
ATOM 749 C C . PHE A 1 98 ? 23.452 -22.404 4.568 1.00 71.62 98 PHE A C 1
ATOM 751 O O . PHE A 1 98 ? 24.456 -21.706 4.732 1.00 71.62 98 PHE A O 1
ATOM 758 N N . ASP A 1 99 ? 23.514 -23.646 4.079 1.00 71.31 99 ASP A N 1
ATOM 759 C CA . ASP A 1 99 ? 24.773 -24.299 3.705 1.00 71.31 99 ASP A CA 1
ATOM 760 C C . ASP A 1 99 ? 25.453 -23.596 2.526 1.00 71.31 99 ASP A C 1
ATOM 762 O O . ASP A 1 99 ? 26.632 -23.253 2.582 1.00 71.31 99 ASP A O 1
ATOM 766 N N . SER A 1 100 ? 24.697 -23.295 1.470 1.00 76.44 100 SER A N 1
ATOM 767 C CA . SER A 1 100 ? 25.216 -22.580 0.300 1.00 76.44 100 SER A CA 1
ATOM 768 C C . SER A 1 100 ? 25.591 -21.132 0.629 1.00 76.44 100 SER A C 1
ATOM 770 O O . SER A 1 100 ? 26.605 -20.631 0.144 1.00 76.44 100 SER A O 1
ATOM 772 N N . CYS A 1 101 ? 24.804 -20.478 1.487 1.00 76.00 101 CYS A N 1
ATOM 773 C CA . CYS A 1 101 ? 25.055 -19.133 1.992 1.00 76.00 101 CYS A CA 1
ATOM 774 C C . CYS A 1 101 ? 26.413 -19.041 2.696 1.00 76.00 101 CYS A C 1
ATOM 776 O O . CYS A 1 101 ? 27.235 -18.192 2.342 1.00 76.00 101 CYS A O 1
ATOM 778 N N . TYR A 1 102 ? 26.693 -19.934 3.653 1.00 75.00 102 TYR A N 1
ATOM 779 C CA . TYR A 1 102 ? 27.983 -19.889 4.336 1.00 75.00 102 TYR A CA 1
ATOM 780 C C . TYR A 1 102 ? 29.117 -20.346 3.411 1.00 75.00 102 TYR A C 1
ATOM 782 O O . TYR A 1 102 ? 30.193 -19.756 3.462 1.00 75.00 102 TYR A O 1
ATOM 790 N N . GLN A 1 103 ? 28.916 -21.375 2.574 1.00 78.56 103 GLN A N 1
ATOM 791 C CA . GLN A 1 103 ? 29.972 -21.885 1.690 1.00 78.56 103 GLN A CA 1
ATOM 792 C C . GLN A 1 103 ? 30.468 -20.799 0.740 1.00 78.56 103 GLN A C 1
ATOM 794 O O . GLN A 1 103 ? 31.674 -20.697 0.515 1.00 78.56 103 GLN A O 1
ATOM 799 N N . TYR A 1 104 ? 29.557 -19.955 0.253 1.00 81.75 104 TYR A N 1
ATOM 800 C CA . TYR A 1 104 ? 29.891 -18.780 -0.539 1.00 81.75 104 TYR A CA 1
ATOM 801 C C . TYR A 1 104 ? 30.745 -17.781 0.252 1.00 81.75 104 TYR A C 1
ATOM 803 O O . TYR A 1 104 ? 31.839 -17.430 -0.186 1.00 81.75 104 TYR A O 1
ATOM 811 N N . VAL A 1 105 ? 30.303 -17.379 1.449 1.00 75.00 105 VAL A N 1
ATOM 812 C CA . VAL A 1 105 ? 31.052 -16.432 2.295 1.00 75.00 105 VAL A CA 1
ATOM 813 C C . VAL A 1 105 ? 32.417 -16.995 2.690 1.00 75.00 105 VAL A C 1
ATOM 815 O O . VAL A 1 105 ? 33.417 -16.284 2.637 1.00 75.00 105 VAL A O 1
ATOM 818 N N . ALA A 1 106 ? 32.500 -18.285 3.006 1.00 74.25 106 ALA A N 1
ATOM 819 C CA . ALA A 1 106 ? 33.748 -18.961 3.328 1.00 74.25 106 ALA A CA 1
ATOM 820 C C . ALA A 1 106 ? 34.691 -19.036 2.116 1.00 74.25 106 ALA A C 1
ATOM 822 O O . ALA A 1 106 ? 35.888 -18.795 2.261 1.00 74.25 106 ALA A O 1
ATOM 823 N N . ALA A 1 107 ? 34.178 -19.334 0.918 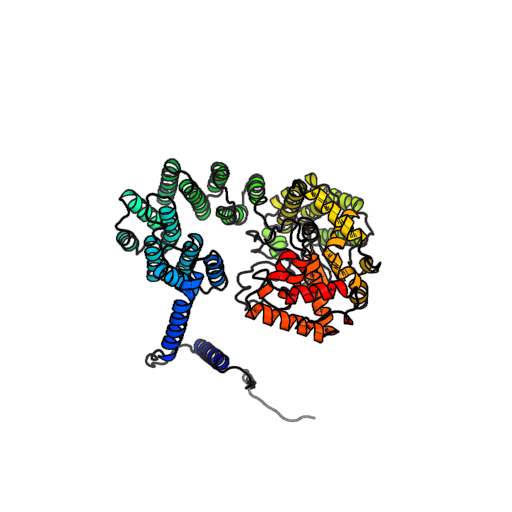1.00 79.44 107 ALA A N 1
ATOM 824 C CA . ALA A 1 107 ? 34.967 -19.313 -0.314 1.00 79.44 107 ALA A CA 1
ATOM 825 C C . ALA A 1 107 ? 35.488 -17.903 -0.618 1.00 79.44 107 ALA A C 1
ATOM 827 O O . ALA A 1 107 ? 36.662 -17.733 -0.959 1.00 79.44 107 ALA A O 1
ATOM 828 N N . CYS A 1 108 ? 34.650 -16.889 -0.414 1.00 78.31 108 CYS A N 1
ATOM 829 C CA . CYS A 1 108 ? 35.045 -15.503 -0.572 1.00 78.31 108 CYS A CA 1
ATOM 830 C C . CYS A 1 108 ? 36.102 -15.062 0.442 1.00 78.31 108 CYS A C 1
ATOM 832 O O . CYS A 1 108 ? 37.091 -14.453 0.056 1.00 78.31 108 CYS A O 1
ATOM 834 N N . LEU A 1 109 ? 35.963 -15.423 1.718 1.00 70.25 109 LEU A N 1
ATOM 835 C CA . LEU A 1 109 ? 36.966 -15.101 2.733 1.00 70.25 109 LEU A CA 1
ATOM 836 C C . LEU A 1 109 ? 38.285 -15.858 2.520 1.00 70.25 109 LEU A C 1
ATOM 838 O O . LEU A 1 109 ? 39.345 -15.330 2.837 1.00 70.25 109 LEU A O 1
ATOM 842 N N . ARG A 1 110 ? 38.252 -17.076 1.960 1.00 73.75 110 ARG A N 1
ATOM 843 C CA . ARG A 1 110 ? 39.474 -17.818 1.597 1.00 73.75 110 ARG A CA 1
ATOM 844 C C . ARG A 1 110 ? 40.237 -17.166 0.447 1.00 73.75 110 ARG A C 1
ATOM 846 O O . ARG A 1 110 ? 41.462 -17.207 0.440 1.00 73.75 110 ARG A O 1
ATOM 853 N N . THR A 1 111 ? 39.521 -16.616 -0.528 1.00 75.56 111 THR A N 1
ATOM 854 C CA . THR A 1 111 ? 40.110 -16.122 -1.782 1.00 75.56 111 THR A CA 1
ATOM 855 C C . THR A 1 111 ? 40.384 -14.619 -1.759 1.00 75.56 111 THR A C 1
ATOM 857 O O . THR A 1 111 ? 41.404 -14.177 -2.275 1.00 75.56 111 THR A O 1
ATOM 860 N N . HIS A 1 112 ? 39.512 -13.842 -1.115 1.00 76.94 112 HIS A N 1
ATOM 861 C CA . HIS A 1 112 ? 39.529 -12.378 -1.076 1.00 76.94 112 HIS A CA 1
ATOM 862 C C . HIS A 1 112 ? 39.230 -11.859 0.338 1.00 76.94 112 HIS A C 1
ATOM 864 O O . HIS A 1 112 ? 38.314 -11.054 0.520 1.00 76.94 112 HIS A O 1
ATOM 870 N N . PRO A 1 113 ? 39.988 -12.286 1.367 1.00 63.09 113 PRO A N 1
ATOM 871 C CA . PRO A 1 113 ? 39.691 -11.918 2.751 1.00 63.09 113 PRO A CA 1
ATOM 872 C C . PRO A 1 113 ? 39.561 -10.397 2.920 1.00 63.09 113 PRO A C 1
ATOM 874 O O . PRO A 1 113 ? 38.670 -9.923 3.615 1.00 63.09 113 PRO A O 1
ATOM 877 N N . GLN A 1 114 ? 40.394 -9.618 2.226 1.00 63.28 114 GLN A N 1
ATOM 878 C CA . GLN A 1 114 ? 40.476 -8.162 2.389 1.00 63.28 114 GLN A CA 1
ATOM 879 C C . GLN A 1 114 ? 39.314 -7.362 1.786 1.00 63.28 114 GLN A C 1
ATOM 881 O O . GLN A 1 114 ? 39.281 -6.151 1.969 1.00 63.28 114 GLN A O 1
ATOM 886 N N . GLN A 1 115 ? 38.420 -7.993 1.025 1.00 69.69 115 GLN A N 1
ATOM 887 C CA . GLN A 1 115 ? 37.489 -7.275 0.145 1.00 69.69 115 GLN A CA 1
ATOM 888 C C . GLN A 1 115 ? 36.015 -7.524 0.473 1.00 69.69 115 GLN A C 1
ATOM 890 O O . GLN A 1 115 ? 35.154 -6.881 -0.117 1.00 69.69 115 GLN A O 1
ATOM 895 N N . LEU A 1 116 ? 35.707 -8.411 1.427 1.00 66.12 116 LEU A N 1
ATOM 896 C CA . LEU A 1 116 ? 34.320 -8.667 1.801 1.00 66.12 116 LEU A CA 1
ATOM 897 C C . LEU A 1 116 ? 33.764 -7.565 2.715 1.00 66.12 116 LEU A C 1
ATOM 899 O O . LEU A 1 116 ? 34.363 -7.296 3.762 1.00 66.12 116 LEU A O 1
ATOM 903 N N . PRO A 1 117 ? 32.582 -7.002 2.408 1.00 66.88 117 PRO A N 1
ATOM 904 C CA . PRO A 1 117 ? 31.877 -6.129 3.335 1.00 66.88 117 PRO A CA 1
ATOM 905 C C . PRO A 1 117 ? 31.561 -6.836 4.659 1.00 66.88 117 PRO A C 1
ATOM 907 O O . PRO A 1 117 ? 31.180 -8.010 4.692 1.00 66.88 117 PRO A O 1
ATOM 910 N N . LEU A 1 118 ? 31.657 -6.094 5.765 1.00 58.00 118 LEU A N 1
ATOM 911 C CA . LEU A 1 118 ? 31.356 -6.580 7.118 1.00 58.00 118 LEU A CA 1
ATOM 912 C C . LEU A 1 118 ? 29.952 -7.200 7.215 1.00 58.00 118 LEU A C 1
ATOM 914 O O . LEU A 1 118 ? 29.763 -8.256 7.816 1.00 58.00 118 LEU A O 1
ATOM 918 N N . THR A 1 119 ? 28.973 -6.567 6.574 1.00 55.69 119 THR A N 1
ATOM 919 C CA . THR A 1 119 ? 27.583 -7.031 6.505 1.00 55.69 119 THR A CA 1
ATOM 920 C C . THR A 1 119 ? 27.467 -8.408 5.841 1.00 55.69 119 THR A C 1
ATOM 922 O O . THR A 1 119 ? 26.743 -9.266 6.347 1.00 55.69 119 THR A O 1
ATOM 925 N N . THR A 1 120 ? 28.229 -8.669 4.774 1.00 65.00 120 THR A N 1
ATOM 926 C CA . THR A 1 120 ? 28.292 -9.970 4.082 1.00 65.00 120 THR A CA 1
ATOM 927 C C . THR A 1 120 ? 28.847 -11.060 4.999 1.00 65.00 120 THR A C 1
ATOM 929 O O . THR A 1 120 ? 28.296 -12.161 5.065 1.00 65.00 120 THR A O 1
ATOM 932 N N . ILE A 1 121 ? 29.893 -10.747 5.769 1.00 66.06 121 ILE A N 1
ATOM 933 C CA . ILE A 1 121 ? 30.488 -11.682 6.736 1.00 66.06 121 ILE A CA 1
ATOM 934 C C . ILE A 1 121 ? 29.493 -11.994 7.862 1.00 66.06 121 ILE A C 1
ATOM 936 O O . ILE A 1 121 ? 29.271 -13.163 8.179 1.00 66.06 121 ILE A O 1
ATOM 940 N N . MET A 1 122 ? 28.838 -10.973 8.426 1.00 60.00 122 MET A N 1
ATOM 941 C CA . MET A 1 122 ? 27.819 -11.144 9.471 1.00 60.00 122 MET A CA 1
ATOM 942 C C . MET A 1 122 ? 26.613 -11.960 8.990 1.00 60.00 122 MET A C 1
ATOM 944 O O . MET A 1 122 ? 26.045 -12.742 9.754 1.00 60.00 122 MET A O 1
ATOM 948 N N . GLN A 1 123 ? 26.215 -11.812 7.727 1.00 65.31 123 GLN A N 1
ATOM 949 C CA . GLN A 1 123 ? 25.117 -12.589 7.166 1.00 65.31 123 GLN A CA 1
ATOM 950 C C . GLN A 1 123 ? 25.524 -14.049 6.896 1.00 65.31 123 GLN A C 1
ATOM 952 O O . GLN A 1 123 ? 24.777 -14.960 7.250 1.00 65.31 123 GLN A O 1
ATOM 957 N N . GLY A 1 124 ? 26.738 -14.299 6.390 1.00 69.50 124 GLY A N 1
ATOM 958 C CA . GLY A 1 124 ? 27.284 -15.658 6.260 1.00 69.50 124 GLY A CA 1
ATOM 959 C C . GLY A 1 124 ? 27.423 -16.378 7.601 1.00 69.50 124 GLY A C 1
ATOM 960 O O . GLY A 1 124 ? 27.125 -17.565 7.711 1.00 69.50 124 GLY A O 1
ATOM 961 N N . ALA A 1 125 ? 27.794 -15.639 8.644 1.00 63.69 125 ALA A N 1
ATOM 962 C CA . ALA A 1 125 ? 27.794 -16.115 10.017 1.00 63.69 125 ALA A CA 1
ATOM 963 C C . ALA A 1 125 ? 26.392 -16.563 10.463 1.00 63.69 125 ALA A C 1
ATOM 965 O O . ALA A 1 125 ? 26.205 -17.671 10.961 1.00 63.69 125 ALA A O 1
ATOM 966 N N . ARG A 1 126 ? 25.369 -15.724 10.238 1.00 62.31 126 ARG A N 1
ATOM 967 C CA . ARG A 1 126 ? 23.972 -16.072 10.561 1.00 62.31 126 ARG A CA 1
ATOM 968 C C . ARG A 1 126 ? 23.535 -17.351 9.845 1.00 62.31 126 ARG A C 1
ATOM 970 O O . ARG A 1 126 ? 22.873 -18.183 10.455 1.00 62.31 126 ARG A O 1
ATOM 977 N N . CYS A 1 127 ? 23.951 -17.536 8.594 1.00 66.06 127 CYS A N 1
ATOM 978 C CA . CYS A 1 127 ? 23.717 -18.773 7.857 1.00 66.06 127 CYS A CA 1
ATOM 979 C C . CYS A 1 127 ? 24.415 -19.985 8.494 1.00 66.06 127 CYS A C 1
ATOM 981 O O . CYS A 1 127 ? 23.776 -21.016 8.685 1.00 66.06 127 CYS A O 1
ATOM 983 N N . ALA A 1 128 ? 25.682 -19.854 8.895 1.00 65.06 128 ALA A N 1
ATOM 984 C CA . ALA A 1 128 ? 26.417 -20.910 9.598 1.00 65.06 128 ALA A CA 1
ATOM 985 C C . ALA A 1 128 ? 25.781 -21.291 10.949 1.00 65.06 128 ALA A C 1
ATOM 987 O O . ALA A 1 128 ? 25.780 -22.457 11.338 1.00 65.06 128 ALA A O 1
ATOM 988 N N . ARG A 1 129 ? 25.192 -20.327 11.671 1.00 61.12 129 ARG A N 1
ATOM 989 C CA . ARG A 1 129 ? 24.412 -20.617 12.885 1.00 61.12 129 ARG A CA 1
ATOM 990 C C . ARG A 1 129 ? 23.215 -21.515 12.569 1.00 61.12 129 ARG A C 1
ATOM 992 O O . ARG A 1 129 ? 22.978 -22.492 13.276 1.00 61.12 129 ARG A O 1
ATOM 999 N N . SER A 1 130 ? 22.465 -21.181 11.521 1.00 63.31 130 SER A N 1
ATOM 1000 C CA . SER A 1 130 ? 21.266 -21.921 11.118 1.00 63.31 130 SER A CA 1
ATOM 1001 C C . SER A 1 130 ? 21.564 -23.344 10.628 1.00 63.31 130 SER A C 1
ATOM 1003 O O . SER A 1 130 ? 20.677 -24.189 10.702 1.00 63.31 130 SER A O 1
ATOM 1005 N N . SER A 1 131 ? 22.795 -23.643 10.192 1.00 62.97 131 SER A N 1
ATOM 1006 C CA . SER A 1 131 ? 23.224 -24.997 9.806 1.00 62.97 131 SER A CA 1
ATOM 1007 C C . SER A 1 131 ? 23.711 -25.872 10.976 1.00 62.97 131 SER A C 1
ATOM 1009 O O . SER A 1 131 ? 24.125 -27.007 10.751 1.00 62.97 131 SER A O 1
ATOM 1011 N N . GLN A 1 132 ? 23.671 -25.376 12.224 1.00 60.12 132 GLN A N 1
ATOM 1012 C CA . GLN A 1 132 ? 24.004 -26.110 13.464 1.00 60.12 132 GLN A CA 1
ATOM 1013 C C . GLN A 1 132 ? 25.368 -26.834 13.471 1.00 60.12 132 GLN A C 1
ATOM 1015 O O . GLN A 1 132 ? 25.570 -27.809 14.196 1.00 60.12 132 GLN A O 1
ATOM 1020 N N . THR A 1 133 ? 26.337 -26.368 12.684 1.00 62.50 133 THR A N 1
ATOM 1021 C CA . THR A 1 133 ? 27.654 -27.006 12.575 1.00 62.50 133 THR A CA 1
ATOM 1022 C C . THR A 1 133 ? 28.745 -26.110 13.158 1.00 62.50 133 THR A C 1
ATOM 1024 O O . THR A 1 133 ? 29.196 -25.140 12.556 1.00 62.50 133 THR A O 1
ATOM 1027 N N . MET A 1 134 ? 29.224 -26.451 14.355 1.00 58.00 134 MET A N 1
ATOM 1028 C CA . MET A 1 134 ? 30.230 -25.658 15.075 1.00 58.00 134 MET A CA 1
ATOM 1029 C C . MET A 1 134 ? 31.530 -25.447 14.284 1.00 58.00 134 MET A C 1
ATOM 1031 O O . MET A 1 134 ? 32.084 -24.350 14.244 1.00 58.00 134 MET A O 1
ATOM 1035 N N . SER A 1 135 ? 32.008 -26.498 13.614 1.00 60.75 135 SER A N 1
ATOM 1036 C CA . SER A 1 135 ? 33.204 -26.436 12.765 1.00 60.75 135 SER A CA 1
ATOM 1037 C C . SER A 1 135 ? 33.047 -25.464 11.593 1.00 60.75 135 SER A C 1
ATOM 1039 O O . SER A 1 135 ? 34.046 -24.961 11.084 1.00 60.75 135 SER A O 1
ATOM 1041 N N . VAL A 1 136 ? 31.810 -25.193 11.174 1.00 59.31 136 VAL A N 1
ATOM 1042 C CA . VAL A 1 136 ? 31.466 -24.281 10.083 1.00 59.31 136 VAL A CA 1
ATOM 1043 C C . VAL A 1 136 ? 31.408 -22.836 10.576 1.00 59.31 136 VAL A C 1
ATOM 1045 O O . VAL A 1 136 ? 32.004 -21.962 9.947 1.00 59.31 136 VAL A O 1
ATOM 1048 N N . VAL A 1 137 ? 30.789 -22.590 11.735 1.00 57.34 137 VAL A N 1
ATOM 1049 C CA . VAL A 1 137 ? 30.819 -21.278 12.412 1.00 57.34 137 VAL A CA 1
ATOM 1050 C C . VAL A 1 137 ? 32.268 -20.849 12.683 1.00 57.34 137 VAL A C 1
ATOM 1052 O O . VAL A 1 137 ? 32.655 -19.729 12.347 1.00 57.34 137 VAL A O 1
ATOM 1055 N N . GLN A 1 138 ? 33.099 -21.775 13.176 1.00 61.59 138 GLN A N 1
ATOM 1056 C CA . GLN A 1 138 ? 34.522 -21.543 13.434 1.00 61.59 138 GLN A CA 1
ATOM 1057 C C . GLN A 1 138 ? 35.301 -21.155 12.166 1.00 61.59 138 GLN A C 1
ATOM 1059 O O . GLN A 1 138 ? 36.120 -20.240 12.197 1.00 61.59 138 GLN A O 1
ATOM 1064 N N . GLN A 1 139 ? 35.028 -21.794 11.025 1.00 63.09 139 GLN A N 1
ATOM 1065 C CA . GLN A 1 139 ? 35.714 -21.479 9.767 1.00 63.09 139 GLN A CA 1
ATOM 1066 C C . GLN A 1 139 ? 35.377 -20.083 9.237 1.00 63.09 139 GLN A C 1
ATOM 1068 O O . GLN A 1 139 ? 36.276 -19.377 8.783 1.00 63.09 139 GLN A O 1
ATOM 1073 N N . VAL A 1 140 ? 34.106 -19.672 9.298 1.00 59.03 140 VAL A N 1
ATOM 1074 C CA . VAL A 1 140 ? 33.686 -18.317 8.896 1.00 59.03 140 VAL A CA 1
ATOM 1075 C C . VAL A 1 140 ? 34.331 -17.276 9.812 1.00 59.03 140 VAL A C 1
ATOM 1077 O O . VAL A 1 140 ? 34.835 -16.259 9.335 1.00 59.03 140 VAL A O 1
ATOM 1080 N N . PHE A 1 141 ? 34.396 -17.576 11.109 1.00 61.06 141 PHE A N 1
ATOM 1081 C CA . PHE A 1 141 ? 35.035 -16.733 12.111 1.00 61.06 141 PHE A CA 1
ATOM 1082 C C . PHE A 1 141 ? 36.529 -16.525 11.855 1.00 61.06 141 PHE A C 1
ATOM 1084 O O . PHE A 1 141 ? 36.994 -15.398 11.686 1.00 61.06 141 PHE A O 1
ATOM 1091 N N . GLU A 1 142 ? 37.292 -17.615 11.767 1.00 63.62 142 GLU A N 1
ATOM 1092 C CA . GLU A 1 142 ? 38.735 -17.556 11.535 1.00 63.62 142 GLU A CA 1
ATOM 1093 C C . GLU A 1 142 ? 39.085 -16.923 10.183 1.00 63.62 142 GLU A C 1
ATOM 1095 O O . GLU A 1 142 ? 40.179 -16.383 10.007 1.00 63.62 142 GLU A O 1
ATOM 1100 N N . ALA A 1 143 ? 38.200 -17.032 9.193 1.00 61.62 143 ALA A N 1
ATOM 1101 C CA . ALA A 1 143 ? 38.400 -16.418 7.889 1.00 61.62 143 ALA A CA 1
ATOM 1102 C C . ALA A 1 143 ? 38.119 -14.902 7.926 1.00 61.62 143 ALA A C 1
ATOM 1104 O O . ALA A 1 143 ? 38.866 -14.142 7.309 1.00 61.62 143 ALA A O 1
ATOM 1105 N N . GLY A 1 144 ? 37.138 -14.453 8.720 1.00 58.44 144 GLY A N 1
ATOM 1106 C CA . GLY A 1 144 ? 36.908 -13.035 9.019 1.00 58.44 144 GLY A CA 1
ATOM 1107 C C . GLY A 1 144 ? 38.096 -12.388 9.738 1.00 58.44 144 GLY A C 1
ATOM 1108 O O . GLY A 1 144 ? 38.621 -11.382 9.272 1.00 58.44 144 GLY A O 1
ATOM 1109 N N . LEU A 1 145 ? 38.614 -13.021 10.797 1.00 56.25 145 LEU A N 1
ATOM 1110 C CA . LEU A 1 145 ? 39.780 -12.528 11.553 1.00 56.25 145 LEU A CA 1
ATOM 1111 C C . LEU A 1 145 ? 41.065 -12.386 10.727 1.00 56.25 145 LEU A C 1
ATOM 1113 O O . LEU A 1 145 ? 41.952 -11.598 11.054 1.00 56.25 145 LEU A O 1
ATOM 1117 N N . ARG A 1 146 ? 41.210 -13.190 9.670 1.00 59.03 146 ARG A N 1
ATOM 1118 C CA . ARG A 1 146 ? 42.391 -13.160 8.798 1.00 59.03 146 ARG A CA 1
ATOM 1119 C C . ARG A 1 146 ? 42.386 -11.987 7.824 1.00 59.03 146 ARG A C 1
ATOM 1121 O O . ARG A 1 146 ? 43.412 -11.739 7.188 1.00 59.03 146 ARG A O 1
ATOM 1128 N N . SER A 1 147 ? 41.277 -11.264 7.703 1.00 56.75 147 SER A N 1
ATOM 1129 C CA . SER A 1 147 ? 41.194 -10.131 6.800 1.00 56.75 147 SER A CA 1
ATOM 1130 C C . SER A 1 147 ? 41.879 -8.877 7.379 1.00 56.75 147 SER A C 1
ATOM 1132 O O . SER A 1 147 ? 41.760 -8.568 8.560 1.00 56.75 147 SER A O 1
ATOM 1134 N N . PRO A 1 148 ? 42.659 -8.135 6.581 1.00 50.78 148 PRO A N 1
ATOM 1135 C CA . PRO A 1 148 ? 43.369 -6.943 7.035 1.00 50.78 148 PRO A CA 1
ATOM 1136 C C . PRO A 1 148 ? 42.484 -5.714 7.206 1.00 50.78 148 PRO A C 1
ATOM 1138 O O . PRO A 1 148 ? 42.939 -4.767 7.836 1.00 50.78 148 PRO A O 1
ATOM 1141 N N . LEU A 1 149 ? 41.215 -5.753 6.778 1.00 48.72 149 LEU A N 1
ATOM 1142 C CA . LEU A 1 149 ? 40.201 -4.814 7.281 1.00 48.72 149 LEU A CA 1
ATOM 1143 C C . LEU A 1 149 ? 40.036 -4.917 8.815 1.00 48.72 149 LEU A C 1
ATOM 1145 O O . LEU A 1 149 ? 39.489 -4.009 9.434 1.00 48.72 149 LEU A O 1
ATOM 1149 N N . PHE A 1 150 ? 40.528 -6.007 9.420 1.00 56.41 150 PHE A N 1
ATOM 1150 C CA . PHE A 1 150 ? 40.415 -6.341 10.841 1.00 56.41 150 PHE A CA 1
ATOM 1151 C C . PHE A 1 150 ? 41.759 -6.321 11.588 1.00 56.41 150 PHE A C 1
ATOM 1153 O O . PHE A 1 150 ? 41.798 -6.645 12.771 1.00 56.41 150 PHE A O 1
ATOM 1160 N N . ARG A 1 151 ? 42.871 -5.938 10.936 1.00 45.06 151 ARG A N 1
ATOM 1161 C CA . ARG A 1 151 ? 44.168 -5.759 11.613 1.00 45.06 151 ARG A CA 1
ATOM 1162 C C . ARG A 1 151 ? 44.340 -4.307 12.051 1.00 45.06 151 ARG A C 1
ATOM 1164 O O . ARG A 1 151 ? 44.793 -3.466 11.282 1.00 45.06 151 ARG A O 1
ATOM 1171 N N . GLY A 1 152 ? 43.987 -4.041 13.302 1.00 49.22 152 GLY A N 1
ATOM 1172 C CA . GLY A 1 152 ? 44.229 -2.788 14.016 1.00 49.22 152 GLY A CA 1
ATOM 1173 C C . GLY A 1 152 ? 43.323 -2.687 15.241 1.00 49.22 152 GLY A C 1
ATOM 1174 O O . GLY A 1 152 ? 42.322 -3.396 15.305 1.00 49.22 152 GLY A O 1
ATOM 1175 N N . ASP A 1 153 ? 43.637 -1.783 16.171 1.00 44.66 153 ASP A N 1
ATOM 1176 C CA . ASP A 1 153 ? 42.905 -1.513 17.429 1.00 44.66 153 ASP A CA 1
ATOM 1177 C C . ASP A 1 153 ? 41.466 -0.971 17.229 1.00 44.66 153 ASP A C 1
ATOM 1179 O O . ASP A 1 153 ? 40.905 -0.283 18.082 1.00 44.66 153 ASP A O 1
ATOM 1183 N N . ASN A 1 154 ? 40.854 -1.211 16.068 1.00 44.38 154 ASN A N 1
ATOM 1184 C CA . ASN A 1 154 ? 39.632 -0.563 15.629 1.00 44.38 154 ASN A CA 1
ATOM 1185 C C . ASN A 1 154 ? 38.397 -1.446 15.834 1.00 44.38 154 ASN A C 1
ATOM 1187 O O . ASN A 1 154 ? 38.354 -2.620 15.464 1.00 44.38 154 ASN A O 1
ATOM 1191 N N . ALA A 1 155 ? 37.350 -0.803 16.353 1.00 39.00 155 ALA A N 1
ATOM 1192 C CA . ALA A 1 155 ? 36.052 -1.334 16.773 1.00 39.00 155 ALA A CA 1
ATOM 1193 C C . ALA A 1 155 ? 35.345 -2.313 15.804 1.00 39.00 155 ALA A C 1
ATOM 1195 O O . ALA A 1 155 ? 34.433 -3.020 16.223 1.00 39.00 155 ALA A O 1
ATOM 1196 N N . SER A 1 156 ? 35.741 -2.387 14.533 1.00 38.94 156 SER A N 1
ATOM 1197 C CA . SER A 1 156 ? 35.207 -3.324 13.534 1.00 38.94 156 SER A CA 1
ATOM 1198 C C . SER A 1 156 ? 35.596 -4.788 13.790 1.00 38.94 156 SER A C 1
ATOM 1200 O O . SER A 1 156 ? 34.793 -5.675 13.507 1.00 38.94 156 SER A O 1
ATOM 1202 N N . ALA A 1 157 ? 36.785 -5.051 14.353 1.00 46.66 157 ALA A N 1
ATOM 1203 C CA . ALA A 1 157 ? 37.204 -6.400 14.756 1.00 46.66 157 ALA A CA 1
ATOM 1204 C C . ALA A 1 157 ? 36.367 -6.900 15.945 1.00 46.66 157 ALA A C 1
ATOM 1206 O O . ALA A 1 157 ? 35.783 -7.977 15.883 1.00 46.66 157 ALA A O 1
ATOM 1207 N N . LEU A 1 158 ? 36.180 -6.039 16.948 1.00 44.19 158 LEU A N 1
ATOM 1208 C CA . LEU A 1 158 ? 35.337 -6.294 18.119 1.00 44.19 158 LEU A CA 1
ATOM 1209 C C . LEU A 1 158 ? 33.863 -6.521 17.751 1.00 44.19 158 LEU A C 1
ATOM 1211 O O . LEU A 1 158 ? 33.217 -7.403 18.299 1.00 44.19 158 LEU A O 1
ATOM 1215 N N . VAL A 1 159 ? 33.297 -5.775 16.800 1.00 40.47 159 VAL A N 1
ATOM 1216 C CA . VAL A 1 159 ? 31.894 -5.987 16.397 1.00 40.47 159 VAL A CA 1
ATOM 1217 C C . VAL A 1 159 ? 31.679 -7.297 15.646 1.00 40.47 159 VAL A C 1
ATOM 1219 O O . VAL A 1 159 ? 30.648 -7.946 15.842 1.00 40.47 159 VAL A O 1
ATOM 1222 N N . LEU A 1 160 ? 32.637 -7.714 14.817 1.00 46.31 160 LEU A N 1
ATOM 1223 C CA . LEU A 1 160 ? 32.573 -9.023 14.179 1.00 46.31 160 LEU A CA 1
ATOM 1224 C C . LEU A 1 160 ? 32.736 -10.136 15.225 1.00 46.31 160 LEU A C 1
ATOM 1226 O O . LEU A 1 160 ? 31.963 -11.094 15.209 1.00 46.31 160 LEU A O 1
ATOM 1230 N N . GLU A 1 161 ? 33.670 -9.967 16.167 1.00 51.28 161 GLU A N 1
ATOM 1231 C CA . GLU A 1 161 ? 33.846 -10.867 17.303 1.00 51.28 161 GLU A CA 1
ATOM 1232 C C . GLU A 1 161 ? 32.536 -11.026 18.059 1.00 51.28 161 GLU A C 1
ATOM 1234 O O . GLU A 1 161 ? 32.033 -12.135 18.093 1.00 51.28 161 GLU A O 1
ATOM 1239 N N . TYR A 1 162 ? 31.898 -9.947 18.515 1.00 47.78 162 TYR A N 1
ATOM 1240 C CA . TYR A 1 162 ? 30.631 -9.986 19.255 1.00 47.78 162 TYR A CA 1
ATOM 1241 C C . TYR A 1 162 ? 29.427 -10.520 18.451 1.00 47.78 162 TYR A C 1
ATOM 1243 O O . TYR A 1 162 ? 28.603 -11.270 18.983 1.00 47.78 162 TYR A O 1
ATOM 1251 N N . GLY A 1 163 ? 29.313 -10.173 17.166 1.00 48.56 163 GLY A N 1
ATOM 1252 C CA . GLY A 1 163 ? 28.211 -10.613 16.301 1.00 48.56 163 GLY A CA 1
ATOM 1253 C C . GLY A 1 163 ? 28.271 -12.100 15.934 1.00 48.56 163 GLY A C 1
ATOM 1254 O O . GLY A 1 163 ? 27.234 -12.766 15.859 1.00 48.56 163 GLY A O 1
ATOM 1255 N N . LEU A 1 164 ? 29.476 -12.640 15.743 1.00 49.16 164 LEU A N 1
ATOM 1256 C CA . LEU A 1 164 ? 29.716 -14.079 15.596 1.00 49.16 164 LEU A CA 1
ATOM 1257 C C . LEU A 1 164 ? 29.656 -14.809 16.943 1.00 49.16 164 LEU A C 1
ATOM 1259 O O . LEU A 1 164 ? 29.233 -15.955 17.035 1.00 49.16 164 LEU A O 1
ATOM 1263 N N . PHE A 1 165 ? 30.030 -14.129 18.012 1.00 52.09 165 PHE A N 1
ATOM 1264 C CA . PHE A 1 165 ? 30.044 -14.641 19.369 1.00 52.09 165 PHE A CA 1
ATOM 1265 C C . PHE A 1 165 ? 28.643 -14.873 19.956 1.00 52.09 165 PHE A C 1
ATOM 1267 O O . PHE A 1 165 ? 28.407 -15.888 20.613 1.00 52.09 165 PHE A O 1
ATOM 1274 N N . ALA A 1 166 ? 27.660 -14.044 19.598 1.00 49.50 166 ALA A N 1
ATOM 1275 C CA . ALA A 1 166 ? 26.242 -14.323 19.846 1.00 49.50 166 ALA A CA 1
ATOM 1276 C C . ALA A 1 166 ? 25.737 -15.609 19.147 1.00 49.50 166 ALA A C 1
ATOM 1278 O O . ALA A 1 166 ? 24.629 -16.068 19.417 1.00 49.50 166 ALA A O 1
ATOM 1279 N N . GLN A 1 167 ? 26.528 -16.203 18.246 1.00 50.81 167 GLN A N 1
ATOM 1280 C CA . GLN A 1 167 ? 26.249 -17.497 17.616 1.00 50.81 167 GLN A CA 1
ATOM 1281 C C . GLN A 1 167 ? 26.940 -18.654 18.341 1.00 50.81 167 GLN A C 1
ATOM 1283 O O . GLN A 1 167 ? 26.445 -19.775 18.272 1.00 50.81 167 GLN A O 1
ATOM 1288 N N . TYR A 1 168 ? 28.037 -18.394 19.064 1.00 51.72 168 TYR A N 1
ATOM 1289 C CA . TYR A 1 168 ? 28.710 -19.381 19.918 1.00 51.72 168 TYR A CA 1
ATOM 1290 C C . TYR A 1 168 ? 27.971 -19.674 21.217 1.00 51.72 168 TYR A C 1
ATOM 1292 O O . TYR A 1 168 ? 28.112 -20.766 21.755 1.00 51.72 168 TYR A O 1
ATOM 1300 N N . SER A 1 169 ? 27.164 -18.718 21.672 1.00 54.38 169 SER A N 1
ATOM 1301 C CA . SER A 1 169 ? 26.088 -18.866 22.654 1.00 54.38 169 SER A CA 1
ATOM 1302 C C . SER A 1 169 ? 25.515 -20.296 22.709 1.00 54.38 169 SER A C 1
ATOM 1304 O O . SER A 1 169 ? 25.686 -20.977 23.706 1.00 54.38 169 SER A O 1
ATOM 1306 N N . ILE A 1 170 ? 24.980 -20.853 21.619 1.00 52.69 170 ILE A N 1
ATOM 1307 C CA . ILE A 1 170 ? 24.340 -22.189 21.631 1.00 52.69 170 ILE A CA 1
ATOM 1308 C C . ILE A 1 170 ? 25.299 -23.384 21.833 1.00 52.69 170 ILE A C 1
ATOM 1310 O O . ILE A 1 170 ? 24.852 -24.525 21.915 1.00 52.69 170 ILE A O 1
ATOM 1314 N N . TYR A 1 171 ? 26.610 -23.152 21.901 1.00 58.47 171 TYR A N 1
ATOM 1315 C CA . TYR A 1 171 ? 27.650 -24.174 22.002 1.00 58.47 171 TYR A CA 1
ATOM 1316 C C . TYR A 1 171 ? 28.497 -24.031 23.270 1.00 58.47 171 TYR A C 1
ATOM 1318 O O . TYR A 1 171 ? 29.704 -24.272 23.245 1.00 58.47 171 TYR A O 1
ATOM 1326 N N . GLN A 1 172 ? 27.885 -23.669 24.394 1.00 65.81 172 GLN A N 1
ATOM 1327 C CA . GLN A 1 172 ? 28.582 -23.495 25.672 1.00 65.81 172 GLN A CA 1
ATOM 1328 C C . GLN A 1 172 ? 29.527 -24.653 26.048 1.00 65.81 172 GLN A C 1
ATOM 1330 O O . GLN A 1 172 ? 30.604 -24.440 26.595 1.00 65.81 172 GLN A O 1
ATOM 1335 N N . SER A 1 173 ? 29.188 -25.901 25.717 1.00 62.81 173 SER A N 1
ATOM 1336 C CA . SER A 1 173 ? 30.080 -27.050 25.954 1.00 62.81 173 SER A CA 1
ATOM 1337 C C . SER A 1 173 ? 31.448 -26.937 25.255 1.00 62.81 173 SER A C 1
ATOM 1339 O O . SER A 1 173 ? 32.352 -27.724 25.526 1.00 62.81 173 SER A O 1
ATOM 1341 N N . HIS A 1 174 ? 31.618 -25.948 24.377 1.00 62.72 174 HIS A N 1
ATOM 1342 C CA . HIS A 1 174 ? 32.815 -25.663 23.606 1.00 62.72 174 HIS A CA 1
ATOM 1343 C C . HIS A 1 174 ? 33.496 -24.349 24.019 1.00 62.72 174 HIS A C 1
ATOM 1345 O O . HIS A 1 174 ? 34.441 -23.958 23.335 1.00 62.72 174 HIS A O 1
ATOM 1351 N N . THR A 1 175 ? 33.097 -23.668 25.108 1.00 67.81 175 THR A N 1
ATOM 1352 C CA . THR A 1 175 ? 33.670 -22.352 25.470 1.00 67.81 175 THR A CA 1
ATOM 1353 C C . THR A 1 175 ? 35.191 -22.389 25.576 1.00 67.81 175 THR A C 1
ATOM 1355 O O . THR A 1 175 ? 35.868 -21.566 24.970 1.00 67.81 175 THR A O 1
ATOM 1358 N N . ALA A 1 176 ? 35.754 -23.407 26.235 1.00 72.31 176 ALA A N 1
ATOM 1359 C CA . ALA A 1 176 ? 37.206 -23.560 26.346 1.00 72.31 176 ALA A CA 1
ATOM 1360 C C . ALA A 1 176 ? 37.897 -23.691 24.973 1.00 72.31 176 ALA A C 1
ATOM 1362 O O . ALA A 1 176 ? 38.992 -23.167 24.775 1.00 72.31 176 ALA A O 1
ATOM 1363 N N . ARG A 1 177 ? 37.242 -24.358 24.013 1.00 66.88 177 ARG A N 1
ATOM 1364 C CA . ARG A 1 177 ? 37.723 -24.520 22.633 1.00 66.88 177 ARG A CA 1
ATOM 1365 C C . ARG A 1 177 ? 37.583 -23.231 21.818 1.00 66.88 177 ARG A C 1
ATOM 1367 O O . ARG A 1 177 ? 38.439 -22.953 20.988 1.00 66.88 177 ARG A O 1
ATOM 1374 N N . ILE A 1 178 ? 36.533 -22.449 22.057 1.00 62.09 178 ILE A N 1
ATOM 1375 C CA . ILE A 1 178 ? 36.345 -21.130 21.442 1.00 62.09 178 ILE A CA 1
ATOM 1376 C C . ILE A 1 178 ? 37.426 -20.171 21.954 1.00 62.09 178 ILE A C 1
ATOM 1378 O O . ILE A 1 178 ? 38.143 -19.569 21.165 1.00 62.09 178 ILE A O 1
ATOM 1382 N N . LEU A 1 179 ? 37.633 -20.096 23.272 1.00 71.19 179 LEU A N 1
ATOM 1383 C CA . LEU A 1 179 ? 38.666 -19.237 23.855 1.00 71.19 179 LEU A CA 1
ATOM 1384 C C . LEU A 1 179 ? 40.086 -19.640 23.448 1.00 71.19 179 LEU A C 1
ATOM 1386 O O . LEU A 1 179 ? 40.947 -18.773 23.287 1.00 71.19 179 LEU A O 1
ATOM 1390 N N . SER A 1 180 ? 40.359 -20.940 23.302 1.00 69.94 180 SER A N 1
ATOM 1391 C CA . SER A 1 180 ? 41.677 -21.412 22.868 1.00 69.94 180 SER A CA 1
ATOM 1392 C C . SER A 1 180 ? 41.943 -21.137 21.386 1.00 69.94 180 SER A C 1
ATOM 1394 O O . SER A 1 180 ? 43.096 -20.922 21.014 1.00 69.94 180 SER A O 1
ATOM 1396 N N . ALA A 1 181 ? 40.896 -21.060 20.558 1.00 58.81 181 ALA A N 1
ATOM 1397 C CA . ALA A 1 181 ? 40.992 -20.683 19.150 1.00 58.81 181 ALA A CA 1
ATOM 1398 C C . ALA A 1 181 ? 41.309 -19.189 18.935 1.00 58.81 181 ALA A C 1
ATOM 1400 O O . ALA A 1 181 ? 41.640 -18.790 17.815 1.00 58.81 181 ALA A O 1
ATOM 1401 N N . HIS A 1 182 ? 41.257 -18.360 19.986 1.00 59.38 182 HIS A N 1
ATOM 1402 C CA . HIS A 1 182 ? 41.507 -16.913 19.916 1.00 59.38 182 HIS A CA 1
ATOM 1403 C C . HIS A 1 182 ? 42.687 -16.503 20.808 1.00 59.38 182 HIS A C 1
ATOM 1405 O O . HIS A 1 182 ? 42.525 -15.822 21.821 1.00 59.38 182 HIS A O 1
ATOM 1411 N N . P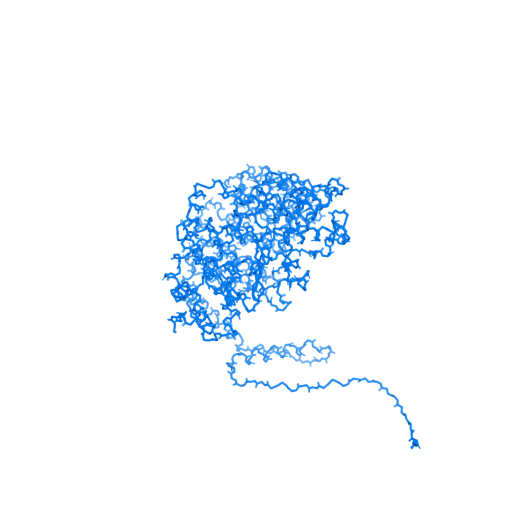RO A 1 183 ? 43.918 -16.929 20.452 1.00 65.06 183 PRO A N 1
ATOM 1412 C CA . PRO A 1 183 ? 45.100 -16.738 21.286 1.00 65.06 183 PRO A CA 1
ATOM 1413 C C . PRO A 1 183 ? 45.545 -15.271 21.415 1.00 65.06 183 PRO A C 1
ATOM 1415 O O . PRO A 1 183 ? 46.352 -14.958 22.286 1.00 65.06 183 PRO A O 1
ATOM 1418 N N . PHE A 1 184 ? 45.037 -14.386 20.562 1.00 58.09 184 PHE A N 1
ATOM 1419 C CA . PHE A 1 184 ? 45.379 -12.965 20.537 1.00 58.09 184 PHE A CA 1
ATOM 1420 C C . PHE A 1 184 ? 44.473 -12.110 21.433 1.00 58.09 184 PHE A C 1
ATOM 1422 O O . PHE A 1 184 ? 44.810 -10.958 21.680 1.00 58.09 184 PHE A O 1
ATOM 1429 N N . TRP A 1 185 ? 43.374 -12.666 21.955 1.00 62.56 185 TRP A N 1
ATOM 1430 C CA . TRP A 1 185 ? 42.555 -11.975 22.946 1.00 62.56 185 TRP A CA 1
ATOM 1431 C C . TRP A 1 185 ? 43.336 -11.784 24.240 1.00 62.56 185 TRP A C 1
ATOM 1433 O O . TRP A 1 185 ? 43.957 -12.729 24.754 1.00 62.56 185 TRP A O 1
ATOM 1443 N N . ASN A 1 186 ? 43.285 -10.573 24.782 1.00 68.38 186 ASN A N 1
ATOM 1444 C CA . ASN A 1 186 ? 43.833 -10.282 26.096 1.00 68.38 186 ASN A CA 1
ATOM 1445 C C . ASN A 1 186 ? 42.954 -10.898 27.206 1.00 68.38 186 ASN A C 1
ATOM 1447 O O . ASN A 1 186 ? 41.898 -11.484 26.955 1.00 68.38 186 ASN A O 1
ATOM 1451 N N . ALA A 1 187 ? 43.418 -10.827 28.454 1.00 64.19 187 ALA A N 1
ATOM 1452 C CA . ALA A 1 187 ? 42.732 -11.462 29.579 1.00 64.19 187 ALA A CA 1
ATOM 1453 C C . ALA A 1 187 ? 41.303 -10.924 29.791 1.00 64.19 187 ALA A C 1
ATOM 1455 O O . ALA A 1 187 ? 40.402 -11.704 30.107 1.00 64.19 187 ALA A O 1
ATOM 1456 N N . ASP A 1 188 ? 41.085 -9.628 29.559 1.00 51.72 188 ASP A N 1
ATOM 1457 C CA . ASP A 1 188 ? 39.783 -8.982 29.725 1.00 51.72 188 ASP A CA 1
ATOM 1458 C C . ASP A 1 188 ? 38.812 -9.395 28.610 1.00 51.72 188 ASP A C 1
ATOM 1460 O O . ASP A 1 188 ? 37.670 -9.749 28.897 1.00 51.72 188 ASP A O 1
ATOM 1464 N N . GLU A 1 189 ? 39.275 -9.448 27.357 1.00 58.34 189 GLU A N 1
ATOM 1465 C CA . GLU A 1 189 ? 38.505 -9.909 26.190 1.00 58.34 189 GLU A CA 1
ATOM 1466 C C . GLU A 1 189 ? 38.097 -11.381 26.310 1.00 58.34 189 GLU A C 1
ATOM 1468 O O . GLU A 1 189 ? 36.953 -11.742 26.033 1.00 58.34 189 GLU A O 1
ATOM 1473 N N . ARG A 1 190 ? 38.998 -12.240 26.798 1.00 63.31 190 ARG A N 1
ATOM 1474 C CA . ARG A 1 190 ? 38.680 -13.653 27.059 1.00 63.31 190 ARG A CA 1
ATOM 1475 C C . ARG A 1 190 ? 37.703 -13.826 28.207 1.00 63.31 190 ARG A C 1
ATOM 1477 O O . ARG A 1 190 ? 36.829 -14.680 28.120 1.00 63.31 190 ARG A O 1
ATOM 1484 N N . SER A 1 191 ? 37.848 -13.042 29.273 1.00 59.91 191 SER A N 1
ATOM 1485 C CA . SER A 1 191 ? 36.939 -13.066 30.425 1.00 59.91 191 SER A CA 1
ATOM 1486 C C . SER A 1 191 ? 35.525 -12.623 30.029 1.00 59.91 191 SER A C 1
ATOM 1488 O O . SER A 1 191 ? 34.534 -13.275 30.364 1.00 59.91 191 SER A O 1
ATOM 1490 N N . LEU A 1 192 ? 35.441 -11.561 29.228 1.00 57.84 192 LEU A N 1
ATOM 1491 C CA . LEU A 1 192 ? 34.236 -11.059 28.574 1.00 57.84 192 LEU A CA 1
ATOM 1492 C C . LEU A 1 192 ? 33.574 -12.125 27.686 1.00 57.84 192 LEU A C 1
ATOM 1494 O O . LEU A 1 192 ? 32.384 -12.412 27.832 1.00 57.84 192 LEU A O 1
ATOM 1498 N N . ALA A 1 193 ? 34.353 -12.740 26.796 1.00 60.31 193 ALA A N 1
ATOM 1499 C CA . ALA A 1 193 ? 33.878 -13.771 25.889 1.00 60.31 193 ALA A CA 1
ATOM 1500 C C . ALA A 1 193 ? 33.443 -15.048 26.638 1.00 60.31 193 ALA A C 1
ATOM 1502 O O . ALA A 1 193 ? 32.413 -15.644 26.342 1.00 60.31 193 ALA A O 1
ATOM 1503 N N . GLN A 1 194 ? 34.168 -15.460 27.674 1.00 68.56 194 GLN A N 1
ATOM 1504 C CA . GLN A 1 194 ? 33.735 -16.559 28.537 1.00 68.56 194 GLN A CA 1
ATOM 1505 C C . GLN A 1 194 ? 32.378 -16.236 29.175 1.00 68.56 194 GLN A C 1
ATOM 1507 O O . GLN A 1 194 ? 31.434 -17.011 29.049 1.00 68.56 194 GLN A O 1
ATOM 1512 N N . SER A 1 195 ? 32.268 -15.056 29.794 1.00 56.16 195 SER A N 1
ATOM 1513 C CA . SER A 1 195 ? 31.084 -14.635 30.548 1.00 56.16 195 SER A CA 1
ATOM 1514 C C . SER A 1 195 ? 29.835 -14.550 29.676 1.00 56.16 195 SER A C 1
ATOM 1516 O O . SER A 1 195 ? 28.765 -14.991 30.087 1.00 56.16 195 SER A O 1
ATOM 1518 N N . LEU A 1 196 ? 29.949 -14.011 28.460 1.00 56.22 196 LEU A N 1
ATOM 1519 C CA . LEU A 1 196 ? 28.801 -13.902 27.569 1.00 56.22 196 LEU A CA 1
ATOM 1520 C C . LEU A 1 196 ? 28.462 -15.228 26.842 1.00 56.22 196 LEU A C 1
ATOM 1522 O O . LEU A 1 196 ? 27.291 -15.423 26.535 1.00 56.22 196 LEU A O 1
ATOM 1526 N N . ILE A 1 197 ? 29.406 -16.158 26.596 1.00 61.53 197 ILE A N 1
ATOM 1527 C CA . ILE A 1 197 ? 29.083 -17.510 26.081 1.00 61.53 197 ILE A CA 1
ATOM 1528 C C . ILE A 1 197 ? 28.387 -18.299 27.181 1.00 61.53 197 ILE A C 1
ATOM 1530 O O . ILE A 1 197 ? 27.392 -18.969 26.922 1.00 61.53 197 ILE A O 1
ATOM 1534 N N . ASP A 1 198 ? 28.872 -18.186 28.415 1.00 59.59 198 ASP A N 1
ATOM 1535 C CA . ASP A 1 198 ? 28.232 -18.823 29.558 1.00 59.59 198 ASP A CA 1
ATOM 1536 C C . ASP A 1 198 ? 26.826 -18.278 29.800 1.00 59.59 198 ASP A C 1
ATOM 1538 O O . ASP A 1 198 ? 25.937 -19.048 30.157 1.00 59.59 198 ASP A O 1
ATOM 1542 N N . PHE A 1 199 ? 26.612 -16.982 29.558 1.00 55.16 199 PHE A N 1
ATOM 1543 C CA . PHE A 1 199 ? 25.324 -16.323 29.746 1.00 55.16 199 PHE A CA 1
ATOM 1544 C C . PHE A 1 199 ? 24.326 -16.494 28.608 1.00 55.16 199 PHE A C 1
ATOM 1546 O O . PHE A 1 199 ? 23.142 -16.635 28.862 1.00 55.16 199 PHE A O 1
ATOM 1553 N N . LEU A 1 200 ? 24.772 -16.414 27.356 1.00 54.88 200 LEU A N 1
ATOM 1554 C CA . LEU A 1 200 ? 23.899 -16.599 26.196 1.00 54.88 200 LEU A CA 1
ATOM 1555 C C . LEU A 1 200 ? 23.736 -18.084 25.844 1.00 54.88 200 LEU A C 1
ATOM 1557 O O . LEU A 1 200 ? 22.891 -18.422 25.016 1.00 54.88 200 LEU A O 1
ATOM 1561 N N . GLY A 1 201 ? 24.594 -18.951 26.386 1.00 51.03 201 GLY A N 1
ATOM 1562 C CA . GLY A 1 201 ? 24.576 -20.395 26.171 1.00 51.03 201 GLY A CA 1
ATOM 1563 C C . GLY A 1 201 ? 23.920 -21.217 27.258 1.00 51.03 201 GLY A C 1
ATOM 1564 O O . GLY A 1 201 ? 23.471 -22.328 26.983 1.00 51.03 201 GLY A O 1
ATOM 1565 N N . LYS A 1 202 ? 23.786 -20.653 28.457 1.00 53.91 202 LYS A N 1
ATOM 1566 C CA . LYS A 1 202 ? 22.779 -21.083 29.424 1.00 53.91 202 LYS A CA 1
ATOM 1567 C C . LYS A 1 202 ? 21.589 -20.157 29.283 1.00 53.91 202 LYS A C 1
ATOM 1569 O O . LYS A 1 202 ? 21.760 -18.953 29.179 1.00 53.91 202 LYS A O 1
ATOM 1574 N N . THR A 1 203 ? 20.373 -20.668 29.390 1.00 52.22 203 THR A N 1
ATOM 1575 C CA . THR A 1 203 ? 19.380 -19.868 30.106 1.00 52.22 203 THR A CA 1
ATOM 1576 C C . THR A 1 203 ? 19.987 -19.631 31.483 1.00 52.22 203 THR A C 1
ATOM 1578 O O . THR A 1 203 ? 20.254 -20.597 32.186 1.00 52.22 203 THR A O 1
ATOM 1581 N N . ALA A 1 204 ? 20.359 -18.402 31.840 1.00 54.28 204 ALA A N 1
ATOM 1582 C CA . ALA A 1 204 ? 20.859 -18.157 33.186 1.00 54.28 204 ALA A CA 1
ATOM 1583 C C . ALA A 1 204 ? 19.759 -18.575 34.173 1.00 54.28 204 ALA A C 1
ATOM 1585 O O . ALA A 1 204 ? 18.719 -17.923 34.259 1.00 54.28 204 ALA A O 1
ATOM 1586 N N . ASP A 1 205 ? 19.965 -19.690 34.874 1.00 56.00 205 ASP A N 1
ATOM 1587 C CA . ASP A 1 205 ? 18.919 -20.307 35.694 1.00 56.00 205 ASP A CA 1
ATOM 1588 C C . ASP A 1 205 ? 18.643 -19.479 36.962 1.00 56.00 205 ASP A C 1
ATOM 1590 O O . ASP A 1 205 ? 17.611 -19.646 37.612 1.00 56.00 205 ASP A O 1
ATOM 1594 N N . SER A 1 206 ? 19.547 -18.550 37.308 1.00 71.06 206 SER A N 1
ATOM 1595 C CA . SER A 1 206 ? 19.430 -17.675 38.474 1.00 71.06 206 SER A CA 1
ATOM 1596 C C . SER A 1 206 ? 19.479 -16.180 38.131 1.00 71.06 206 SER A C 1
ATOM 1598 O O . SER A 1 206 ? 20.290 -15.709 37.330 1.00 71.06 206 SER A O 1
ATOM 1600 N N . GLU A 1 207 ? 18.664 -15.383 38.829 1.00 71.69 207 GLU A N 1
ATOM 1601 C CA . GLU A 1 207 ? 18.667 -13.916 38.713 1.00 71.69 207 GLU A CA 1
ATOM 1602 C C . GLU A 1 207 ? 20.035 -13.289 39.043 1.00 71.69 207 GLU A C 1
ATOM 1604 O O . GLU A 1 207 ? 20.410 -12.263 38.475 1.00 71.69 207 GLU A O 1
ATOM 1609 N N . ALA A 1 208 ? 20.831 -13.921 39.911 1.00 72.62 208 ALA A N 1
ATOM 1610 C CA . ALA A 1 208 ? 22.169 -13.451 40.266 1.00 72.62 208 ALA A CA 1
ATOM 1611 C C . ALA A 1 208 ? 23.177 -13.559 39.104 1.00 72.62 208 ALA A C 1
ATOM 1613 O O . ALA A 1 208 ? 24.105 -12.754 39.004 1.00 72.62 208 ALA A O 1
ATOM 1614 N N . GLU A 1 209 ? 23.031 -14.551 38.227 1.00 64.12 209 GLU A N 1
ATOM 1615 C CA . GLU A 1 209 ? 23.855 -14.685 37.019 1.00 64.12 209 GLU A CA 1
ATOM 1616 C C . GLU A 1 209 ? 23.422 -13.687 35.945 1.00 64.12 209 GLU A C 1
ATOM 1618 O O . GLU A 1 209 ? 24.273 -13.014 35.363 1.00 64.12 209 GLU A O 1
ATOM 1623 N N . LYS A 1 210 ? 22.110 -13.478 35.785 1.00 66.69 210 LYS A N 1
ATOM 1624 C CA . LYS A 1 210 ? 21.564 -12.425 34.914 1.00 66.69 210 LYS A CA 1
ATOM 1625 C C . LYS A 1 210 ? 22.058 -11.042 35.304 1.00 66.69 210 LYS A C 1
ATOM 1627 O O . LYS A 1 210 ? 22.574 -10.306 34.465 1.00 66.69 210 LYS A O 1
ATOM 1632 N N . MET A 1 211 ? 21.973 -10.696 36.588 1.00 77.06 211 MET A N 1
ATOM 1633 C CA . MET A 1 211 ? 22.434 -9.396 37.081 1.00 77.06 211 MET A CA 1
ATOM 1634 C C . MET A 1 211 ? 23.936 -9.182 36.894 1.00 77.06 211 MET A C 1
ATOM 1636 O O . MET A 1 211 ? 24.348 -8.064 36.593 1.00 77.06 211 MET A O 1
ATOM 1640 N N . ARG A 1 212 ? 24.760 -10.233 37.009 1.00 68.75 212 ARG A N 1
ATOM 1641 C CA . ARG A 1 212 ? 26.198 -10.132 36.715 1.00 68.75 212 ARG A CA 1
ATOM 1642 C C . ARG A 1 212 ? 26.454 -9.695 35.276 1.00 68.75 212 ARG A C 1
ATOM 1644 O O . ARG A 1 212 ? 27.344 -8.882 35.049 1.00 68.75 212 ARG A O 1
ATOM 1651 N N . VAL A 1 213 ? 25.647 -10.166 34.333 1.00 65.25 213 VAL A N 1
ATOM 1652 C CA . VAL A 1 213 ? 25.835 -9.862 32.912 1.00 65.25 213 VAL A CA 1
ATOM 1653 C C . VAL A 1 213 ? 25.287 -8.496 32.536 1.00 65.25 213 VAL A C 1
ATOM 1655 O O . VAL A 1 213 ? 25.965 -7.759 31.822 1.00 65.25 213 VAL A O 1
ATOM 1658 N N . PHE A 1 214 ? 24.136 -8.103 33.087 1.00 75.19 214 PHE A N 1
ATOM 1659 C CA . PHE A 1 214 ? 23.648 -6.728 32.951 1.00 75.19 214 PHE A CA 1
ATOM 1660 C C . PHE A 1 214 ? 24.670 -5.715 33.483 1.00 75.19 214 PHE A C 1
ATOM 1662 O O . PHE A 1 214 ? 25.096 -4.831 32.741 1.00 75.19 214 PHE A O 1
ATOM 1669 N N . ASN A 1 215 ? 25.149 -5.911 34.717 1.00 77.75 215 ASN A N 1
ATOM 1670 C CA . ASN A 1 215 ? 26.139 -5.028 35.337 1.00 77.75 215 ASN A CA 1
ATOM 1671 C C . ASN A 1 215 ? 27.439 -4.970 34.534 1.00 77.75 215 ASN A C 1
ATOM 1673 O O . ASN A 1 215 ? 28.049 -3.911 34.396 1.00 77.75 215 ASN A O 1
ATOM 1677 N N . PHE A 1 216 ? 27.874 -6.111 34.006 1.00 69.25 216 PHE A N 1
ATOM 1678 C CA . PHE A 1 216 ? 29.063 -6.177 33.179 1.00 69.25 216 PHE A CA 1
ATOM 1679 C C . PHE A 1 216 ? 28.889 -5.366 31.881 1.00 69.25 216 PHE A C 1
ATOM 1681 O O . PHE A 1 216 ? 29.754 -4.555 31.555 1.00 69.25 216 PHE A O 1
ATOM 1688 N N . ILE A 1 217 ? 27.764 -5.506 31.171 1.00 72.69 217 ILE A N 1
ATOM 1689 C CA . ILE A 1 217 ? 27.488 -4.724 29.953 1.00 72.69 217 ILE A CA 1
ATOM 1690 C C . ILE A 1 217 ? 27.420 -3.229 30.260 1.00 72.69 217 ILE A C 1
ATOM 1692 O O . ILE A 1 217 ? 28.007 -2.438 29.524 1.00 72.69 217 ILE A O 1
ATOM 1696 N N . ASP A 1 218 ? 26.788 -2.834 31.365 1.00 81.56 218 ASP A N 1
ATOM 1697 C CA . ASP A 1 218 ? 26.744 -1.435 31.801 1.00 81.56 218 ASP A CA 1
ATOM 1698 C C . ASP A 1 218 ? 28.145 -0.863 32.061 1.00 81.56 218 ASP A C 1
ATOM 1700 O O . ASP A 1 218 ? 28.470 0.239 31.608 1.00 81.56 218 ASP A O 1
ATOM 1704 N N . GLN A 1 219 ? 29.015 -1.634 32.721 1.00 76.62 219 GLN A N 1
ATOM 1705 C CA . GLN A 1 219 ? 30.413 -1.252 32.935 1.00 76.62 219 GLN A CA 1
ATOM 1706 C C . GLN A 1 219 ? 31.182 -1.094 31.619 1.00 76.62 219 GLN A C 1
ATOM 1708 O O . GLN A 1 219 ? 32.013 -0.192 31.505 1.00 76.62 219 GLN A O 1
ATOM 1713 N N . GLN A 1 220 ? 30.917 -1.943 30.622 1.00 69.56 220 GLN A N 1
ATOM 1714 C CA . GLN A 1 220 ? 31.548 -1.828 29.305 1.00 69.56 220 GLN A CA 1
ATOM 1715 C C . GLN A 1 220 ? 31.010 -0.632 28.518 1.00 69.56 220 GLN A C 1
ATOM 1717 O O . GLN A 1 220 ? 31.791 0.090 27.898 1.00 69.56 220 GLN A O 1
ATOM 1722 N N . ILE A 1 221 ? 29.705 -0.352 28.596 1.00 72.94 221 ILE A N 1
ATOM 1723 C CA . ILE A 1 221 ? 29.101 0.829 27.969 1.00 72.94 221 ILE A CA 1
ATOM 1724 C C . ILE A 1 221 ? 29.776 2.102 28.484 1.00 72.94 221 ILE A C 1
ATOM 1726 O O . ILE A 1 221 ? 30.148 2.949 27.672 1.00 72.94 221 ILE A O 1
ATOM 1730 N N . ALA A 1 222 ? 30.010 2.206 29.795 1.00 80.25 222 ALA A N 1
ATOM 1731 C CA . ALA A 1 222 ? 30.671 3.359 30.411 1.00 80.25 222 ALA A CA 1
ATOM 1732 C C . ALA A 1 222 ? 32.116 3.588 29.922 1.00 80.25 222 ALA A C 1
ATOM 1734 O O . ALA A 1 222 ? 32.599 4.717 29.944 1.00 80.25 222 ALA A O 1
ATOM 1735 N N . LYS A 1 223 ? 32.801 2.530 29.470 1.00 73.19 223 LYS A N 1
ATOM 1736 C CA . LYS A 1 223 ? 34.185 2.573 28.961 1.00 73.19 223 LYS A CA 1
ATOM 1737 C C . LYS A 1 223 ? 34.265 2.670 27.433 1.00 73.19 223 LYS A C 1
ATOM 1739 O O . LYS A 1 223 ? 35.339 2.889 26.881 1.00 73.19 223 LYS A O 1
ATOM 1744 N N . SER A 1 224 ? 33.140 2.484 26.748 1.00 61.62 224 SER A N 1
ATOM 1745 C CA . SER A 1 224 ? 33.044 2.422 25.288 1.00 61.62 224 SER A CA 1
ATOM 1746 C C . SER A 1 224 ? 32.733 3.778 24.645 1.00 61.62 224 SER A C 1
ATOM 1748 O O . SER A 1 224 ? 32.063 4.620 25.238 1.00 61.62 224 SER A O 1
ATOM 1750 N N . GLN A 1 225 ? 33.130 3.966 23.381 1.00 66.25 225 GLN A N 1
ATOM 1751 C CA . GLN A 1 225 ? 32.726 5.112 22.555 1.00 66.25 225 GLN A CA 1
ATOM 1752 C C . GLN A 1 225 ? 32.367 4.684 21.124 1.00 66.25 225 GLN A C 1
ATOM 1754 O O . GLN A 1 225 ? 32.619 3.551 20.705 1.00 66.25 225 GLN A O 1
ATOM 1759 N N . GLY A 1 226 ? 31.743 5.599 20.374 1.00 60.25 226 GLY A N 1
ATOM 1760 C CA . GLY A 1 226 ? 31.442 5.418 18.955 1.00 60.25 226 GLY A CA 1
ATOM 1761 C C . GLY A 1 226 ? 30.571 4.192 18.677 1.00 60.25 226 GLY A C 1
ATOM 1762 O O . GLY A 1 226 ? 29.551 3.967 19.325 1.00 60.25 226 GLY A O 1
ATOM 1763 N N . PHE A 1 227 ? 30.968 3.398 17.688 1.00 48.75 227 PHE A N 1
ATOM 1764 C CA . PHE A 1 227 ? 30.226 2.218 17.246 1.00 48.75 227 PHE A CA 1
ATOM 1765 C C . PHE A 1 227 ? 30.090 1.132 18.323 1.00 48.75 227 PHE A C 1
ATOM 1767 O O . PHE A 1 227 ? 29.017 0.548 18.463 1.00 48.75 227 PHE A O 1
ATOM 1774 N N . TYR A 1 228 ? 31.132 0.917 19.130 1.00 54.56 228 TYR A N 1
ATOM 1775 C CA . TYR A 1 228 ? 31.139 -0.105 20.179 1.00 54.56 228 TYR A CA 1
ATOM 1776 C C . TYR A 1 228 ? 30.111 0.198 21.279 1.00 54.56 228 TYR A C 1
ATOM 1778 O O . TYR A 1 228 ? 29.351 -0.680 21.683 1.00 54.56 228 TYR A O 1
ATOM 1786 N N . SER A 1 229 ? 29.998 1.471 21.678 1.00 67.50 229 SER A N 1
ATOM 1787 C CA . SER A 1 229 ? 28.957 1.901 22.621 1.00 67.50 229 SER A CA 1
ATOM 1788 C C . SER A 1 229 ? 27.551 1.652 22.076 1.00 67.50 229 SER A C 1
ATOM 1790 O O . SER A 1 229 ? 26.678 1.196 22.812 1.00 67.50 229 SER A O 1
ATOM 1792 N N . ARG A 1 230 ? 27.329 1.874 20.772 1.00 60.47 230 ARG A N 1
ATOM 1793 C CA . ARG A 1 230 ? 26.032 1.610 20.123 1.00 60.47 230 ARG A CA 1
ATOM 1794 C C . ARG A 1 230 ? 25.672 0.127 20.124 1.00 60.47 230 ARG A C 1
ATOM 1796 O O . ARG A 1 230 ? 24.533 -0.218 20.437 1.00 60.47 230 ARG A O 1
ATOM 1803 N N . LEU A 1 231 ? 26.631 -0.744 19.811 1.00 58.84 231 LEU A N 1
ATOM 1804 C CA . LEU A 1 231 ? 26.414 -2.190 19.801 1.00 58.84 231 LEU A CA 1
ATOM 1805 C C . LEU A 1 231 ? 26.090 -2.717 21.205 1.00 58.84 231 LEU A C 1
ATOM 1807 O O . LEU A 1 231 ? 25.109 -3.436 21.378 1.00 58.84 231 LEU A O 1
ATOM 1811 N N . LEU A 1 232 ? 26.869 -2.321 22.216 1.00 67.12 232 LEU A N 1
ATOM 1812 C CA . LEU A 1 232 ? 26.630 -2.734 23.599 1.00 67.12 232 LEU A CA 1
ATOM 1813 C C . LEU A 1 232 ? 25.278 -2.241 24.123 1.00 67.12 232 LEU A C 1
ATOM 1815 O O . LEU A 1 232 ? 24.559 -3.014 24.748 1.00 67.12 232 LEU A O 1
ATOM 1819 N N . ARG A 1 233 ? 24.892 -0.993 23.825 1.00 74.88 233 ARG A N 1
ATOM 1820 C CA . ARG A 1 233 ? 23.559 -0.454 24.155 1.00 74.88 233 ARG A CA 1
ATOM 1821 C C . ARG A 1 233 ? 22.442 -1.244 23.468 1.00 74.88 233 ARG A C 1
ATOM 1823 O O . ARG A 1 233 ? 21.463 -1.606 24.114 1.00 74.88 233 ARG A O 1
ATOM 1830 N N . THR A 1 234 ? 22.631 -1.613 22.199 1.00 64.44 234 THR A N 1
ATOM 1831 C CA . THR A 1 234 ? 21.688 -2.465 21.451 1.00 64.44 234 THR A CA 1
ATOM 1832 C C . THR A 1 234 ? 21.545 -3.848 22.093 1.00 64.44 234 THR A C 1
ATOM 1834 O O . THR A 1 234 ? 20.427 -4.303 22.334 1.00 64.44 234 THR A O 1
ATOM 1837 N N . HIS A 1 235 ? 22.654 -4.510 22.439 1.00 69.75 235 HIS A N 1
ATOM 1838 C CA . HIS A 1 235 ? 22.617 -5.802 23.127 1.00 69.75 235 HIS A CA 1
ATOM 1839 C C . HIS A 1 235 ? 22.039 -5.698 24.537 1.00 69.75 235 HIS A C 1
ATOM 1841 O O . HIS A 1 235 ? 21.283 -6.572 24.942 1.00 69.75 235 HIS A O 1
ATOM 1847 N N . ARG A 1 236 ? 22.320 -4.618 25.272 1.00 79.06 236 ARG A N 1
ATOM 1848 C CA . ARG A 1 236 ? 21.729 -4.359 26.589 1.00 79.06 236 ARG A CA 1
ATOM 1849 C C . ARG A 1 236 ? 20.205 -4.302 26.517 1.00 79.06 236 ARG A C 1
ATOM 1851 O O . ARG A 1 236 ? 19.535 -4.909 27.354 1.00 79.06 236 ARG A O 1
ATOM 1858 N N . VAL A 1 237 ? 19.667 -3.614 25.507 1.00 70.88 237 VAL A N 1
ATOM 1859 C CA . VAL A 1 237 ? 18.230 -3.619 25.215 1.00 70.88 237 VAL A CA 1
ATOM 1860 C C . VAL A 1 237 ? 17.786 -5.051 24.916 1.00 70.88 237 VAL A C 1
ATOM 1862 O O . VAL A 1 237 ? 16.972 -5.582 25.661 1.00 70.88 237 VAL A O 1
ATOM 1865 N N . GLN A 1 238 ? 18.375 -5.725 23.922 1.00 64.06 238 GLN A N 1
ATOM 1866 C CA . GLN A 1 238 ? 17.997 -7.095 23.531 1.00 64.06 238 GLN A CA 1
ATOM 1867 C C . GLN A 1 238 ? 18.020 -8.105 24.689 1.00 64.06 238 GLN A C 1
ATOM 1869 O O . GLN A 1 238 ? 17.145 -8.960 24.766 1.00 64.06 238 GLN A O 1
ATOM 1874 N N . LEU A 1 239 ? 18.980 -8.009 25.608 1.00 70.50 239 LEU A N 1
ATOM 1875 C CA . LEU A 1 239 ? 19.065 -8.886 26.773 1.00 70.50 239 LEU A CA 1
ATOM 1876 C C . LEU A 1 239 ? 17.942 -8.639 27.772 1.00 70.50 239 LEU A C 1
ATOM 1878 O O . LEU A 1 239 ? 17.339 -9.594 28.250 1.00 70.50 239 LEU A O 1
ATOM 1882 N N . ASN A 1 240 ? 17.622 -7.374 28.062 1.00 71.56 240 ASN A N 1
ATOM 1883 C CA . ASN A 1 240 ? 16.460 -7.070 28.897 1.00 71.56 240 ASN A CA 1
ATOM 1884 C C . ASN A 1 240 ? 15.173 -7.566 28.226 1.00 71.56 240 ASN A C 1
ATOM 1886 O O . ASN A 1 240 ? 14.267 -8.023 28.915 1.00 71.56 240 ASN A O 1
ATOM 1890 N N . LEU A 1 241 ? 15.109 -7.535 26.893 1.00 59.22 241 LEU A N 1
ATOM 1891 C CA . LEU A 1 241 ? 13.969 -8.053 26.141 1.00 59.22 241 LEU A CA 1
ATOM 1892 C C . LEU A 1 241 ? 13.846 -9.574 26.194 1.00 59.22 241 LEU A C 1
ATOM 1894 O O . LEU A 1 241 ? 12.752 -10.076 26.436 1.00 59.22 241 LEU A O 1
ATOM 1898 N N . ASN A 1 242 ? 14.952 -10.299 26.036 1.00 61.31 242 ASN A N 1
ATOM 1899 C CA . ASN A 1 242 ? 14.969 -11.759 26.146 1.00 61.31 242 ASN A CA 1
ATOM 1900 C C . ASN A 1 242 ? 14.605 -12.246 27.559 1.00 61.31 242 ASN A C 1
ATOM 1902 O O . ASN A 1 242 ? 14.028 -13.318 27.702 1.00 61.31 242 ASN A O 1
ATOM 1906 N N . GLU A 1 243 ? 14.906 -11.449 28.588 1.00 67.38 243 GLU A N 1
ATOM 1907 C CA . GLU A 1 243 ? 14.585 -11.732 29.995 1.00 67.38 243 GLU A CA 1
ATOM 1908 C C . GLU A 1 243 ? 13.221 -11.189 30.442 1.00 67.38 243 GLU A C 1
ATOM 1910 O O . GLU A 1 243 ? 12.932 -11.130 31.635 1.00 67.38 243 GLU A O 1
ATOM 1915 N N . TYR A 1 244 ? 12.374 -10.764 29.503 1.00 59.28 244 TYR A N 1
ATOM 1916 C CA . TYR A 1 244 ? 11.048 -10.214 29.786 1.00 59.28 244 TYR A CA 1
ATOM 1917 C C . TYR A 1 244 ? 11.051 -8.959 30.695 1.00 59.28 244 TYR A C 1
ATOM 1919 O O . TYR A 1 244 ? 10.042 -8.598 31.299 1.00 59.28 244 TYR A O 1
ATOM 1927 N N . ARG A 1 245 ? 12.179 -8.236 30.779 1.00 67.62 245 ARG A N 1
ATOM 1928 C CA . ARG A 1 245 ? 12.363 -6.999 31.564 1.00 67.62 245 ARG A CA 1
ATOM 1929 C C . ARG A 1 245 ? 12.014 -5.757 30.735 1.00 67.62 245 ARG A C 1
ATOM 1931 O O . ARG A 1 245 ? 12.847 -4.875 30.518 1.00 67.62 245 ARG A O 1
ATOM 1938 N N . PHE A 1 246 ? 10.776 -5.682 30.251 1.00 58.31 246 PHE A N 1
ATOM 1939 C CA . PHE A 1 246 ? 10.359 -4.685 29.250 1.00 58.31 246 PHE A CA 1
ATOM 1940 C C . PHE A 1 246 ? 10.468 -3.240 29.715 1.00 58.31 246 PHE A C 1
ATOM 1942 O O . PHE A 1 246 ? 10.936 -2.399 28.953 1.00 58.31 246 PHE A O 1
ATOM 1949 N N . GLN A 1 247 ? 10.092 -2.951 30.963 1.00 64.75 247 GLN A N 1
ATOM 1950 C CA . GLN A 1 247 ? 10.198 -1.599 31.519 1.00 64.75 247 GLN A CA 1
ATOM 1951 C C . GLN A 1 247 ? 11.653 -1.112 31.516 1.00 64.75 247 GLN A C 1
ATOM 1953 O O . GLN A 1 247 ? 11.928 0.004 31.079 1.00 64.75 247 GLN A O 1
ATOM 1958 N N . ASN A 1 248 ? 12.594 -1.977 31.905 1.00 71.75 248 ASN A N 1
ATOM 1959 C CA . ASN A 1 248 ? 14.020 -1.658 31.884 1.00 71.75 248 ASN A CA 1
ATOM 1960 C C . ASN A 1 248 ? 14.524 -1.487 30.452 1.00 71.75 248 ASN A C 1
ATOM 1962 O O . ASN A 1 248 ? 15.142 -0.476 30.143 1.00 71.75 248 ASN A O 1
ATOM 1966 N N . ALA A 1 249 ? 14.233 -2.432 29.553 1.00 66.50 249 ALA A N 1
ATOM 1967 C CA . ALA A 1 249 ? 14.636 -2.314 28.152 1.00 66.50 249 ALA A CA 1
ATOM 1968 C C . ALA A 1 249 ? 14.124 -1.027 27.506 1.00 66.50 249 ALA A C 1
ATOM 1970 O O . ALA A 1 249 ? 14.817 -0.407 26.704 1.00 66.50 249 ALA A O 1
ATOM 1971 N N . PHE A 1 250 ? 12.916 -0.621 27.876 1.00 61.97 250 PHE A N 1
ATOM 1972 C CA . PHE A 1 250 ? 12.311 0.585 27.371 1.00 61.97 250 PHE A CA 1
ATOM 1973 C C . PHE A 1 250 ? 12.971 1.857 27.933 1.00 61.97 250 PHE A C 1
ATOM 1975 O O . PHE A 1 250 ? 13.312 2.758 27.167 1.00 61.97 250 PHE A O 1
ATOM 1982 N N . GLN A 1 251 ? 13.223 1.924 29.243 1.00 71.94 251 GLN A N 1
ATOM 1983 C CA . GLN A 1 251 ? 13.995 3.024 29.839 1.00 71.94 251 GLN A CA 1
ATOM 1984 C C . GLN A 1 251 ? 15.378 3.145 29.189 1.00 71.94 251 GLN A C 1
ATOM 1986 O O . GLN A 1 251 ? 15.832 4.246 28.885 1.00 71.94 251 GLN A O 1
ATOM 1991 N N . LEU A 1 252 ? 16.020 2.010 28.915 1.00 75.06 252 LEU A N 1
ATOM 1992 C CA . LEU A 1 252 ? 17.295 1.956 28.213 1.00 75.06 252 LEU A CA 1
ATOM 1993 C C . LEU A 1 252 ? 17.176 2.448 26.767 1.00 75.06 252 LEU A C 1
ATOM 1995 O O . LEU A 1 252 ? 18.013 3.232 26.338 1.00 75.06 252 LEU A O 1
ATOM 1999 N N . LEU A 1 253 ? 16.120 2.073 26.036 1.00 68.94 253 LEU A N 1
ATOM 2000 C CA . LEU A 1 253 ? 15.839 2.615 24.702 1.00 68.94 253 LEU A CA 1
ATOM 2001 C C . LEU A 1 253 ? 15.689 4.138 24.732 1.00 68.94 253 LEU A C 1
ATOM 2003 O O . LEU A 1 253 ? 16.237 4.799 23.860 1.00 68.94 253 LEU A O 1
ATOM 2007 N N . GLN A 1 254 ? 15.007 4.713 25.727 1.00 66.50 254 GLN A N 1
ATOM 2008 C CA . GLN A 1 254 ? 14.902 6.171 25.868 1.00 66.50 254 GLN A CA 1
ATOM 2009 C C . GLN A 1 254 ? 16.246 6.830 26.180 1.00 66.50 254 GLN A C 1
ATOM 2011 O O . GLN A 1 254 ? 16.593 7.836 25.564 1.00 66.50 254 GLN A O 1
ATOM 2016 N N . GLN A 1 255 ? 17.004 6.264 27.122 1.00 76.62 255 GLN A N 1
ATOM 2017 C CA . GLN A 1 255 ? 18.330 6.760 27.499 1.00 76.62 255 GLN A CA 1
ATOM 2018 C C . GLN A 1 255 ? 19.317 6.689 26.328 1.00 76.62 255 GLN A C 1
ATOM 2020 O O . GLN A 1 255 ? 20.152 7.578 26.155 1.00 76.62 255 GLN A O 1
ATOM 2025 N N . ASP A 1 256 ? 19.206 5.641 25.513 1.00 71.94 256 ASP A N 1
ATOM 2026 C CA . ASP A 1 256 ? 20.142 5.336 24.440 1.00 71.94 256 ASP A CA 1
ATOM 2027 C C . ASP A 1 256 ? 19.667 5.816 23.066 1.00 71.94 256 ASP A C 1
ATOM 2029 O O . ASP A 1 256 ? 20.452 5.765 22.122 1.00 71.94 256 ASP A O 1
ATOM 2033 N N . ALA A 1 257 ? 18.430 6.309 22.927 1.00 64.19 257 ALA A N 1
ATOM 2034 C CA . ALA A 1 257 ? 17.810 6.653 21.641 1.00 64.19 257 ALA A CA 1
ATOM 2035 C C . ALA A 1 257 ? 18.694 7.563 20.779 1.00 64.19 257 ALA A C 1
ATOM 2037 O O . ALA A 1 257 ? 18.838 7.340 19.579 1.00 64.19 257 ALA A O 1
ATOM 2038 N N . ALA A 1 258 ? 19.349 8.549 21.402 1.00 62.78 258 ALA A N 1
ATOM 2039 C CA . ALA A 1 258 ? 20.257 9.473 20.725 1.00 62.78 258 ALA A CA 1
ATOM 2040 C C . ALA A 1 258 ? 21.506 8.790 20.137 1.00 62.78 258 ALA A C 1
ATOM 2042 O O . ALA A 1 258 ? 22.092 9.304 19.190 1.00 62.78 258 ALA A O 1
ATOM 2043 N N . PHE A 1 259 ? 21.911 7.642 20.683 1.00 64.12 259 PHE A N 1
ATOM 2044 C CA . PHE A 1 259 ? 23.036 6.835 20.208 1.00 64.12 259 PHE A CA 1
ATOM 2045 C C . PHE A 1 259 ? 22.597 5.770 19.200 1.00 64.12 259 PHE A C 1
ATOM 2047 O O . PHE A 1 259 ? 23.402 5.317 18.385 1.00 64.12 259 PHE A O 1
ATOM 2054 N N . LEU A 1 260 ? 21.328 5.370 19.222 1.00 61.53 260 LEU A N 1
ATOM 2055 C CA . LEU A 1 260 ? 20.769 4.343 18.353 1.00 61.53 260 LEU A CA 1
ATOM 2056 C C . LEU A 1 260 ? 20.285 4.940 17.015 1.00 61.53 260 LEU A C 1
ATOM 2058 O O . LEU A 1 260 ? 19.111 4.854 16.661 1.00 61.53 260 LEU A O 1
ATOM 2062 N N . HIS A 1 261 ? 21.211 5.540 16.257 1.00 55.19 261 HIS A N 1
ATOM 2063 C CA . HIS A 1 261 ? 20.943 6.269 15.003 1.00 55.19 261 HIS A CA 1
ATOM 2064 C C . HIS A 1 261 ? 20.306 5.445 13.876 1.00 55.19 261 HIS A C 1
ATOM 2066 O O . HIS A 1 261 ? 19.861 6.023 12.885 1.00 55.19 261 HIS A O 1
ATOM 2072 N N . ASN A 1 262 ? 20.294 4.118 13.986 1.00 59.44 262 ASN A N 1
ATOM 2073 C CA . ASN A 1 262 ? 19.630 3.249 13.031 1.00 59.44 262 ASN A CA 1
ATOM 2074 C C . ASN A 1 262 ? 18.550 2.430 13.747 1.00 59.44 262 ASN A C 1
ATOM 2076 O O . ASN A 1 262 ? 18.854 1.408 14.367 1.00 59.44 262 ASN A O 1
ATOM 2080 N N . PRO A 1 263 ? 17.279 2.851 13.654 1.00 56.06 263 PRO A N 1
ATOM 2081 C CA . PRO A 1 263 ? 16.154 2.100 14.187 1.00 56.06 263 PRO A CA 1
ATOM 2082 C C . PRO A 1 263 ? 16.101 0.661 13.695 1.00 56.06 263 PRO A C 1
ATOM 2084 O O . PRO A 1 263 ? 15.640 -0.193 14.444 1.00 56.06 263 PRO A O 1
ATOM 2087 N N . LEU A 1 264 ? 16.650 0.356 12.508 1.00 56.12 264 LEU A N 1
ATOM 2088 C CA . LEU A 1 264 ? 16.680 -1.005 11.966 1.00 56.12 264 LEU A CA 1
ATOM 2089 C C . LEU A 1 264 ? 17.416 -2.019 12.865 1.00 56.12 264 LEU A C 1
ATOM 2091 O O . LEU A 1 264 ? 17.150 -3.218 12.766 1.00 56.12 264 LEU A O 1
ATOM 2095 N N . ASP A 1 265 ? 18.278 -1.553 13.771 1.00 55.69 265 ASP A N 1
ATOM 2096 C CA . ASP A 1 265 ? 19.097 -2.412 14.631 1.00 55.69 265 ASP A CA 1
ATOM 2097 C C . ASP A 1 265 ? 18.365 -2.866 15.909 1.00 55.69 265 ASP A C 1
ATOM 2099 O O . ASP A 1 265 ? 18.698 -3.902 16.490 1.00 55.69 265 ASP A O 1
ATOM 2103 N N . TRP A 1 266 ? 17.343 -2.124 16.348 1.00 60.72 266 TRP A N 1
ATOM 2104 C CA . TRP A 1 266 ? 16.639 -2.378 17.613 1.00 60.72 266 TRP A CA 1
ATOM 2105 C C . TRP A 1 266 ? 15.112 -2.428 17.481 1.00 60.72 266 TRP A C 1
ATOM 2107 O O . TRP A 1 266 ? 14.444 -2.972 18.364 1.00 60.72 266 TRP A O 1
ATOM 2117 N N . TRP A 1 267 ? 14.541 -1.938 16.377 1.00 68.06 267 TRP A N 1
ATOM 2118 C CA . TRP A 1 267 ? 13.096 -1.903 16.147 1.00 68.06 267 TRP A CA 1
ATOM 2119 C C . TRP A 1 267 ? 12.385 -3.260 16.242 1.00 68.06 267 TRP A C 1
ATOM 2121 O O . TRP A 1 267 ? 11.312 -3.257 16.847 1.00 68.06 267 TRP A O 1
ATOM 2131 N N . PRO A 1 268 ? 12.879 -4.428 15.750 1.00 60.72 268 PRO A N 1
ATOM 2132 C CA . PRO A 1 268 ? 12.050 -5.627 15.761 1.00 60.72 268 PRO A CA 1
ATOM 2133 C C . PRO A 1 268 ? 11.865 -6.077 17.204 1.00 60.72 268 PRO A C 1
ATOM 2135 O O . PRO A 1 268 ? 10.775 -6.476 17.583 1.00 60.72 268 PRO A O 1
ATOM 2138 N N . ALA A 1 269 ? 12.907 -5.924 18.022 1.00 60.34 269 ALA A N 1
ATOM 2139 C CA . ALA A 1 269 ? 12.882 -6.223 19.437 1.00 60.34 269 ALA A CA 1
ATOM 2140 C C . ALA A 1 269 ? 12.013 -5.202 20.193 1.00 60.34 269 ALA A C 1
ATOM 2142 O O . ALA A 1 269 ? 11.160 -5.606 20.975 1.00 60.34 269 ALA A O 1
ATOM 2143 N N . GLY A 1 270 ? 12.144 -3.899 19.909 1.00 65.31 270 GLY A N 1
ATOM 2144 C CA . GLY A 1 270 ? 11.316 -2.848 20.515 1.00 65.31 270 GLY A CA 1
ATOM 2145 C C . GLY A 1 270 ? 9.816 -3.025 20.246 1.00 65.31 270 GLY A C 1
ATOM 2146 O O . GLY A 1 270 ? 9.013 -2.971 21.172 1.00 65.31 270 GLY A O 1
ATOM 2147 N N . PHE A 1 271 ? 9.427 -3.325 19.007 1.00 68.62 271 PHE A N 1
ATOM 2148 C CA . PHE A 1 271 ? 8.030 -3.592 18.665 1.00 68.62 271 PHE A CA 1
ATOM 2149 C C . PHE A 1 271 ? 7.552 -4.967 19.153 1.00 68.62 271 PHE A C 1
ATOM 2151 O O . PHE A 1 271 ? 6.468 -5.061 19.715 1.00 68.62 271 PHE A O 1
ATOM 2158 N N . GLN A 1 272 ? 8.352 -6.036 19.032 1.00 62.69 272 GLN A N 1
ATOM 2159 C CA . GLN A 1 272 ? 8.000 -7.335 19.631 1.00 62.69 272 GLN A CA 1
ATOM 2160 C C . GLN A 1 272 ? 7.742 -7.207 21.133 1.00 62.69 272 GLN A C 1
ATOM 2162 O O . GLN A 1 272 ? 6.839 -7.848 21.653 1.00 62.69 272 GLN A O 1
ATOM 2167 N N . THR A 1 273 ? 8.494 -6.350 21.808 1.00 60.41 273 THR A N 1
ATOM 2168 C CA . THR A 1 273 ? 8.333 -6.048 23.231 1.00 60.41 273 THR A CA 1
ATOM 2169 C C . THR A 1 273 ? 7.044 -5.317 23.530 1.00 60.41 273 THR A C 1
ATOM 2171 O O . THR A 1 273 ? 6.293 -5.742 24.404 1.00 60.41 273 THR A O 1
ATOM 2174 N N . LEU A 1 274 ? 6.782 -4.238 22.788 1.00 65.06 274 LEU A N 1
ATOM 2175 C CA . LEU A 1 274 ? 5.539 -3.488 22.919 1.00 65.06 274 LEU A CA 1
ATOM 2176 C C . LEU A 1 274 ? 4.310 -4.377 22.714 1.00 65.06 274 LEU A C 1
ATOM 2178 O O . LEU A 1 274 ? 3.276 -4.107 23.311 1.00 65.06 274 LEU A O 1
ATOM 2182 N N . TYR A 1 275 ? 4.409 -5.405 21.867 1.00 62.38 275 TYR A N 1
ATOM 2183 C CA . TYR A 1 275 ? 3.224 -6.089 21.360 1.00 62.38 275 TYR A CA 1
ATOM 2184 C C . TYR A 1 275 ? 3.046 -7.537 21.770 1.00 62.38 275 TYR A C 1
ATOM 2186 O O . TYR A 1 275 ? 1.911 -7.982 21.840 1.00 62.38 275 TYR A O 1
ATOM 2194 N N . ARG A 1 276 ? 4.108 -8.297 22.042 1.00 57.62 276 ARG A N 1
ATOM 2195 C CA . ARG A 1 276 ? 3.957 -9.711 22.421 1.00 57.62 276 ARG A CA 1
ATOM 2196 C C . ARG A 1 276 ? 3.674 -9.903 23.908 1.00 57.62 276 ARG A C 1
ATOM 2198 O O . ARG A 1 276 ? 3.213 -10.975 24.276 1.00 57.62 276 ARG A O 1
ATOM 2205 N N . LEU A 1 277 ? 4.031 -8.941 24.764 1.00 52.31 277 LEU A N 1
ATOM 2206 C CA . LEU A 1 277 ? 4.232 -9.200 26.202 1.00 52.31 277 LEU A CA 1
ATOM 2207 C C . LEU A 1 277 ? 3.612 -8.121 27.110 1.00 52.31 277 LEU A C 1
ATOM 2209 O O . LEU A 1 277 ? 3.912 -8.021 28.297 1.00 52.31 277 LEU A O 1
ATOM 2213 N N . ALA A 1 278 ? 2.728 -7.309 26.540 1.00 51.53 278 ALA A N 1
ATOM 2214 C CA . ALA A 1 278 ? 2.180 -6.114 27.149 1.00 51.53 278 ALA A CA 1
ATOM 2215 C C . ALA A 1 278 ? 0.786 -6.334 27.753 1.00 51.53 278 ALA A C 1
ATOM 2217 O O . ALA A 1 278 ? -0.190 -5.774 27.267 1.00 51.53 278 ALA A O 1
ATOM 2218 N N . GLU A 1 279 ? 0.681 -7.085 28.850 1.00 52.34 279 GLU A N 1
ATOM 2219 C CA . GLU A 1 279 ? -0.507 -6.958 29.716 1.00 52.34 279 GLU A CA 1
ATOM 2220 C C . GLU A 1 279 ? -0.537 -5.584 30.424 1.00 52.34 279 GLU A C 1
ATOM 2222 O O . GLU A 1 279 ? -1.594 -5.138 30.845 1.00 52.34 279 GLU A O 1
ATOM 2227 N N . ASN A 1 280 ? 0.609 -4.879 30.504 1.00 54.19 280 ASN A N 1
ATOM 2228 C CA . ASN A 1 280 ? 0.768 -3.574 31.169 1.00 54.19 280 ASN A CA 1
ATOM 2229 C C . ASN A 1 280 ? 1.744 -2.615 30.443 1.00 54.19 280 ASN A C 1
ATOM 2231 O O . ASN A 1 280 ? 2.478 -1.872 31.101 1.00 54.19 280 ASN A O 1
ATOM 2235 N N . ALA A 1 281 ? 1.850 -2.648 29.106 1.00 57.06 281 ALA A N 1
ATOM 2236 C CA . ALA A 1 281 ? 2.727 -1.678 28.436 1.00 57.06 281 ALA A CA 1
ATOM 2237 C C . ALA A 1 281 ? 2.164 -0.261 28.560 1.00 57.06 281 ALA A C 1
ATOM 2239 O O . ALA A 1 281 ? 1.006 0.003 28.246 1.00 57.06 281 ALA A O 1
ATOM 2240 N N . ASP A 1 282 ? 3.018 0.673 28.964 1.00 61.31 282 ASP A N 1
ATOM 2241 C CA . ASP A 1 282 ? 2.719 2.092 28.847 1.00 61.31 282 ASP A CA 1
ATOM 2242 C C . ASP A 1 282 ? 2.822 2.485 27.366 1.00 61.31 282 ASP A C 1
ATOM 2244 O O . ASP A 1 282 ? 3.898 2.687 26.817 1.00 61.31 282 ASP A O 1
ATOM 2248 N N . PHE A 1 283 ? 1.683 2.563 26.684 1.00 62.97 283 PHE A N 1
ATOM 2249 C CA . PHE A 1 283 ? 1.620 2.860 25.253 1.00 62.97 283 PHE A CA 1
ATOM 2250 C C . PHE A 1 283 ? 1.962 4.310 24.889 1.00 62.97 283 PHE A C 1
ATOM 2252 O O . PHE A 1 283 ? 2.151 4.601 23.705 1.00 62.97 283 PHE A O 1
ATOM 2259 N N . SER A 1 284 ? 2.096 5.229 25.856 1.00 62.09 284 SER A N 1
ATOM 2260 C CA . SER A 1 284 ? 2.629 6.574 25.567 1.00 62.09 284 SER A CA 1
ATOM 2261 C C . SER A 1 284 ? 4.038 6.496 24.959 1.00 62.09 284 SER A C 1
ATOM 2263 O O . SER A 1 284 ? 4.453 7.335 24.159 1.00 62.09 284 SER A O 1
ATOM 2265 N N . LEU A 1 285 ? 4.729 5.401 25.256 1.00 60.81 285 LEU A N 1
ATOM 2266 C CA . LEU A 1 285 ? 6.065 5.056 24.824 1.00 60.81 285 LEU A CA 1
ATOM 2267 C C . LEU A 1 285 ? 6.147 4.509 23.399 1.00 60.81 285 LEU A C 1
ATOM 2269 O O . LEU A 1 285 ? 7.155 4.723 22.718 1.00 60.81 285 LEU A O 1
ATOM 2273 N N . ALA A 1 286 ? 5.075 3.870 22.918 1.00 68.19 286 ALA A N 1
ATOM 2274 C CA . ALA A 1 286 ? 4.967 3.459 21.524 1.00 68.19 286 ALA A CA 1
ATOM 2275 C C . ALA A 1 286 ? 5.105 4.678 20.605 1.00 68.19 286 ALA A C 1
ATOM 2277 O O . ALA A 1 286 ? 5.804 4.605 19.597 1.00 68.19 286 ALA A O 1
ATOM 2278 N N . ARG A 1 287 ? 4.572 5.841 21.009 1.00 73.38 287 ARG A N 1
ATOM 2279 C CA . ARG A 1 287 ? 4.709 7.102 20.262 1.00 73.38 287 ARG A CA 1
ATOM 2280 C C . ARG A 1 287 ? 6.161 7.455 19.955 1.00 73.38 287 ARG A C 1
ATOM 2282 O O . ARG A 1 287 ? 6.471 7.798 18.818 1.00 73.38 287 ARG A O 1
ATOM 2289 N N . ASN A 1 288 ? 7.057 7.297 20.928 1.00 69.12 288 ASN A N 1
ATOM 2290 C CA . ASN A 1 288 ? 8.482 7.585 20.752 1.00 69.12 288 ASN A CA 1
ATOM 2291 C C . ASN A 1 288 ? 9.153 6.597 19.788 1.00 69.12 288 ASN A C 1
ATOM 2293 O O . ASN A 1 288 ? 9.951 7.005 18.946 1.00 69.12 288 ASN A O 1
ATOM 2297 N N . LEU A 1 289 ? 8.801 5.309 19.874 1.00 68.62 289 LEU A N 1
ATOM 2298 C CA . LEU A 1 289 ? 9.336 4.277 18.980 1.00 68.62 289 LEU A CA 1
ATOM 2299 C C . LEU A 1 289 ? 8.851 4.484 17.538 1.00 68.62 289 LEU A C 1
ATOM 2301 O O . LEU A 1 289 ? 9.654 4.406 16.611 1.00 68.62 289 LEU A O 1
ATOM 2305 N N . TYR A 1 290 ? 7.578 4.844 17.346 1.00 69.69 290 TYR A N 1
ATOM 2306 C CA . TYR A 1 290 ? 7.051 5.234 16.037 1.00 69.69 290 TYR A CA 1
ATOM 2307 C C . TYR A 1 290 ? 7.731 6.490 15.500 1.00 69.69 290 TYR A C 1
ATOM 2309 O O . TYR A 1 290 ? 8.186 6.476 14.360 1.00 69.69 290 TYR A O 1
ATOM 2317 N N . ALA A 1 291 ? 7.853 7.549 16.304 1.00 69.19 291 ALA A N 1
ATOM 2318 C CA . ALA A 1 291 ? 8.507 8.794 15.899 1.00 69.19 291 ALA A CA 1
ATOM 2319 C C . ALA A 1 291 ? 9.961 8.568 15.455 1.00 69.19 291 ALA A C 1
ATOM 2321 O O . ALA A 1 291 ? 10.393 9.138 14.455 1.00 69.19 291 ALA A O 1
ATOM 2322 N N . ALA A 1 292 ? 10.694 7.693 16.150 1.00 63.91 292 ALA A N 1
ATOM 2323 C CA . ALA A 1 292 ? 12.039 7.287 15.756 1.00 63.91 292 ALA A CA 1
ATOM 2324 C C . ALA A 1 292 ? 12.049 6.408 14.492 1.00 63.91 292 ALA A C 1
ATOM 2326 O O . ALA A 1 292 ? 12.975 6.509 13.692 1.00 63.91 292 ALA A O 1
ATOM 2327 N N . PHE A 1 293 ? 11.029 5.568 14.285 1.00 68.75 293 PHE A N 1
ATOM 2328 C CA . PHE A 1 293 ? 10.914 4.664 13.136 1.00 68.75 293 PHE A CA 1
ATOM 2329 C C . PHE A 1 293 ? 10.487 5.362 11.836 1.00 68.75 293 PHE A C 1
ATOM 2331 O O . PHE A 1 293 ? 11.045 5.069 10.781 1.00 68.75 293 PHE A O 1
ATOM 2338 N N . ILE A 1 294 ? 9.530 6.293 11.887 1.00 67.12 294 ILE A N 1
ATOM 2339 C CA . ILE A 1 294 ? 8.938 6.977 10.720 1.00 67.12 294 ILE A CA 1
ATOM 2340 C C . ILE A 1 294 ? 9.987 7.529 9.739 1.00 67.12 294 ILE A C 1
ATOM 2342 O O . ILE A 1 294 ? 9.797 7.379 8.527 1.00 67.12 294 ILE A O 1
ATOM 2346 N N . PRO A 1 295 ? 11.115 8.118 10.191 1.00 61.91 295 PRO A N 1
ATOM 2347 C CA . PRO A 1 295 ? 12.171 8.566 9.294 1.00 61.91 295 PRO A CA 1
ATOM 2348 C C . PRO A 1 295 ? 12.786 7.470 8.402 1.00 61.91 295 PRO A C 1
ATOM 2350 O O . PRO A 1 295 ? 13.307 7.784 7.329 1.00 61.91 295 PRO A O 1
ATOM 2353 N N . TYR A 1 296 ? 12.685 6.207 8.808 1.00 60.53 296 TYR A N 1
ATOM 2354 C CA . TYR A 1 296 ? 13.281 5.034 8.160 1.00 60.53 296 TYR A CA 1
ATOM 2355 C C . TYR A 1 296 ? 12.232 4.076 7.580 1.00 60.53 296 TYR A C 1
ATOM 2357 O O . TYR A 1 296 ? 12.579 3.177 6.815 1.00 60.53 296 TYR A O 1
ATOM 2365 N N . ALA A 1 297 ? 10.957 4.275 7.926 1.00 57.75 297 ALA A N 1
ATOM 2366 C CA . ALA A 1 297 ? 9.836 3.504 7.420 1.00 57.75 297 ALA A CA 1
ATOM 2367 C C . ALA A 1 297 ? 9.648 3.753 5.919 1.00 57.75 297 ALA A C 1
ATOM 2369 O O . ALA A 1 297 ? 9.088 4.773 5.514 1.00 57.75 297 ALA A O 1
ATOM 2370 N N . ASN A 1 298 ? 10.078 2.808 5.093 1.00 52.56 298 ASN A N 1
ATOM 2371 C CA . ASN A 1 298 ? 9.715 2.765 3.684 1.00 52.56 298 ASN A CA 1
ATOM 2372 C C . ASN A 1 298 ? 8.517 1.814 3.496 1.00 52.56 298 ASN A C 1
ATOM 2374 O O . ASN A 1 298 ? 8.271 0.966 4.353 1.00 52.56 298 ASN A O 1
ATOM 2378 N N . PRO A 1 299 ? 7.724 1.932 2.427 1.00 43.22 299 PRO A N 1
ATOM 2379 C CA . PRO A 1 299 ? 6.628 0.986 2.207 1.00 43.22 299 PRO A CA 1
ATOM 2380 C C . PRO A 1 299 ? 7.026 -0.498 1.978 1.00 43.22 299 PRO A C 1
ATOM 2382 O O . PRO A 1 299 ? 6.151 -1.352 2.030 1.00 43.22 299 PRO A O 1
ATOM 2385 N N . ARG A 1 300 ? 8.317 -0.854 1.808 1.00 43.06 300 ARG A N 1
ATOM 2386 C CA . ARG A 1 300 ? 8.822 -2.250 1.919 1.00 43.06 300 ARG A CA 1
ATOM 2387 C C . ARG A 1 300 ? 9.312 -2.609 3.329 1.00 43.06 300 ARG A C 1
ATOM 2389 O O . ARG A 1 300 ? 9.735 -3.744 3.554 1.00 43.06 300 ARG A O 1
ATOM 2396 N N . SER A 1 301 ? 9.331 -1.665 4.271 1.00 44.81 301 SER A N 1
ATOM 2397 C CA . SER A 1 301 ? 9.666 -1.954 5.657 1.00 44.81 301 SER A CA 1
ATOM 2398 C C . SER A 1 301 ? 8.602 -2.907 6.164 1.00 44.81 301 SER A C 1
ATOM 2400 O O . SER A 1 301 ? 7.472 -2.492 6.401 1.00 44.81 301 SER A O 1
ATOM 2402 N N . TYR A 1 302 ? 8.978 -4.176 6.331 1.00 46.75 302 TYR A N 1
ATOM 2403 C CA . TYR A 1 302 ? 8.179 -5.127 7.082 1.00 46.75 302 TYR A CA 1
ATOM 2404 C C . TYR A 1 302 ? 7.841 -4.467 8.402 1.00 46.75 302 TYR A C 1
ATOM 2406 O O . TYR A 1 302 ? 8.735 -4.224 9.216 1.00 46.75 302 TYR A O 1
ATOM 2414 N N . PHE A 1 303 ? 6.567 -4.173 8.636 1.00 50.34 303 PHE A N 1
ATOM 2415 C CA . PHE A 1 303 ? 6.187 -3.937 10.009 1.00 50.34 303 PHE A CA 1
ATOM 2416 C C . PHE A 1 303 ? 6.569 -5.186 10.790 1.00 50.34 303 PHE A C 1
ATOM 2418 O O . PHE A 1 303 ? 6.259 -6.293 10.338 1.00 50.34 303 PHE A O 1
ATOM 2425 N N . PRO A 1 304 ? 7.198 -5.050 11.964 1.00 43.28 304 PRO A N 1
ATOM 2426 C CA . PRO A 1 304 ? 7.515 -6.202 12.798 1.00 43.28 304 PRO A CA 1
ATOM 2427 C C . PRO A 1 304 ? 6.288 -7.060 13.162 1.00 43.28 304 PRO A C 1
ATOM 2429 O O . PRO A 1 304 ? 6.470 -8.146 13.703 1.00 43.28 304 PRO A O 1
ATOM 2432 N N . LEU A 1 305 ? 5.066 -6.614 12.830 1.00 51.25 305 LEU A N 1
ATOM 2433 C CA . LEU A 1 305 ? 3.805 -7.333 13.002 1.00 51.25 305 LEU A CA 1
ATOM 2434 C C . LEU A 1 305 ? 2.901 -7.421 11.766 1.00 51.25 305 LEU A C 1
ATOM 2436 O O . LEU A 1 305 ? 1.765 -7.874 11.893 1.00 51.25 305 LEU A O 1
ATOM 2440 N N . GLU A 1 306 ? 3.366 -7.067 10.562 1.00 54.59 306 GLU A N 1
ATOM 2441 C CA . GLU A 1 306 ? 2.608 -7.469 9.364 1.00 54.59 306 GLU A CA 1
ATOM 2442 C C . GLU A 1 306 ? 2.397 -9.000 9.392 1.00 54.59 306 GLU A C 1
ATOM 2444 O O . GLU A 1 306 ? 1.344 -9.509 9.015 1.00 54.59 306 GLU A O 1
ATOM 2449 N N . GLN A 1 307 ? 3.351 -9.724 9.989 1.00 57.31 307 GLN A N 1
ATOM 2450 C CA . GLN A 1 307 ? 3.205 -11.095 10.471 1.00 57.31 307 GLN A CA 1
ATOM 2451 C C . GLN A 1 307 ? 2.218 -11.185 11.646 1.00 57.31 307 GLN A C 1
ATOM 2453 O O . GLN A 1 307 ? 2.605 -11.397 12.799 1.00 57.31 307 GLN A O 1
ATOM 2458 N N . ASN A 1 308 ? 0.934 -11.029 11.343 1.00 63.72 308 ASN A N 1
ATOM 2459 C CA . ASN A 1 308 ? -0.147 -11.183 12.298 1.00 63.72 308 ASN A CA 1
ATOM 2460 C C . ASN A 1 308 ? -0.080 -12.587 12.919 1.00 63.72 308 ASN A C 1
ATOM 2462 O O . ASN A 1 308 ? -0.339 -13.599 12.259 1.00 63.72 308 ASN A O 1
ATOM 2466 N N . LEU A 1 309 ? 0.295 -12.669 14.199 1.00 69.88 309 LEU A N 1
ATOM 2467 C CA . LEU A 1 309 ? 0.295 -13.941 14.933 1.00 69.88 309 LEU A CA 1
ATOM 2468 C C . LEU A 1 309 ? -1.120 -14.526 14.975 1.00 69.88 309 LEU A C 1
ATOM 2470 O O . LEU A 1 309 ? -1.301 -15.737 14.846 1.00 69.88 309 LEU A O 1
ATOM 2474 N N . TYR A 1 310 ? -2.108 -13.641 15.062 1.00 81.25 310 TYR A N 1
ATOM 2475 C CA . TYR A 1 310 ? -3.514 -13.959 15.203 1.00 81.25 310 TYR A CA 1
ATOM 2476 C C . TYR A 1 310 ? -4.297 -13.529 13.966 1.00 81.25 310 TYR A C 1
ATOM 2478 O O . TYR A 1 310 ? -3.989 -12.527 13.330 1.00 81.25 310 TYR A O 1
ATOM 2486 N N . THR A 1 311 ? -5.323 -14.304 13.641 1.00 89.44 311 THR A N 1
ATOM 2487 C CA . THR A 1 311 ? -6.356 -13.932 12.668 1.00 89.44 311 THR A CA 1
ATOM 2488 C C . THR A 1 311 ? -7.202 -12.771 13.199 1.00 89.44 311 THR A C 1
ATOM 2490 O O . THR A 1 311 ? -7.313 -12.595 14.415 1.00 89.44 311 THR A O 1
ATOM 2493 N N . TYR A 1 312 ? -7.857 -12.007 12.322 1.00 91.00 312 TYR A N 1
ATOM 2494 C CA . TYR A 1 312 ? -8.785 -10.956 12.746 1.00 91.00 312 TYR A CA 1
ATOM 2495 C C . TYR A 1 312 ? -9.955 -11.533 13.541 1.00 91.00 312 TYR A C 1
ATOM 2497 O O . TYR A 1 312 ? -10.345 -10.954 14.549 1.00 91.00 312 TYR A O 1
ATOM 2505 N N . THR A 1 313 ? -10.443 -12.723 13.184 1.00 92.56 313 THR A N 1
ATOM 2506 C CA . THR A 1 313 ? -11.455 -13.424 13.992 1.00 92.56 313 THR A CA 1
ATOM 2507 C C . THR A 1 313 ? -10.954 -13.754 15.406 1.00 92.56 313 THR A C 1
ATOM 2509 O O . THR A 1 313 ? -11.706 -13.605 16.366 1.00 92.56 313 THR A O 1
ATOM 2512 N N . GLN A 1 314 ? -9.695 -14.176 15.582 1.00 91.19 314 GLN A N 1
ATOM 2513 C CA . GLN A 1 314 ? -9.124 -14.392 16.922 1.00 91.19 314 GLN A CA 1
ATOM 2514 C C . GLN A 1 314 ? -8.973 -13.081 17.696 1.00 91.19 314 GLN A C 1
ATOM 2516 O O . GLN A 1 314 ? -9.284 -13.045 18.886 1.00 91.19 314 GLN A O 1
ATOM 2521 N N . ILE A 1 315 ? -8.523 -12.015 17.029 1.00 89.94 315 ILE A N 1
ATOM 2522 C CA . ILE A 1 315 ? -8.395 -10.689 17.640 1.00 89.94 315 ILE A CA 1
ATOM 2523 C C . ILE A 1 315 ? -9.756 -10.219 18.157 1.00 89.94 315 ILE A C 1
ATOM 2525 O O . ILE A 1 315 ? -9.878 -9.839 19.316 1.00 89.94 315 ILE A O 1
ATOM 2529 N N . GLU A 1 316 ? -10.785 -10.314 17.322 1.00 91.44 316 GLU A N 1
ATOM 2530 C CA . GLU A 1 316 ? -12.136 -9.841 17.619 1.00 91.44 316 GLU A CA 1
ATOM 2531 C C . GLU A 1 316 ? -12.870 -10.692 18.657 1.00 91.44 316 GLU A C 1
ATOM 2533 O O . GLU A 1 316 ? -13.628 -10.145 19.446 1.00 91.44 316 GLU A O 1
ATOM 2538 N N . ASN A 1 317 ? -12.678 -12.014 18.666 1.00 91.12 317 ASN A N 1
ATOM 2539 C CA . ASN A 1 317 ? -13.467 -12.898 19.530 1.00 91.12 317 ASN A CA 1
ATOM 2540 C C . ASN A 1 317 ? -12.763 -13.277 20.836 1.00 91.12 317 ASN A C 1
ATOM 2542 O O . ASN A 1 317 ? -13.449 -13.616 21.797 1.00 91.12 317 ASN A O 1
ATOM 2546 N N . ASN A 1 318 ? -11.425 -13.242 20.877 1.00 89.56 318 ASN A N 1
ATOM 2547 C CA . ASN A 1 318 ? -10.662 -13.826 21.985 1.00 89.56 318 ASN A CA 1
ATOM 2548 C C . ASN A 1 318 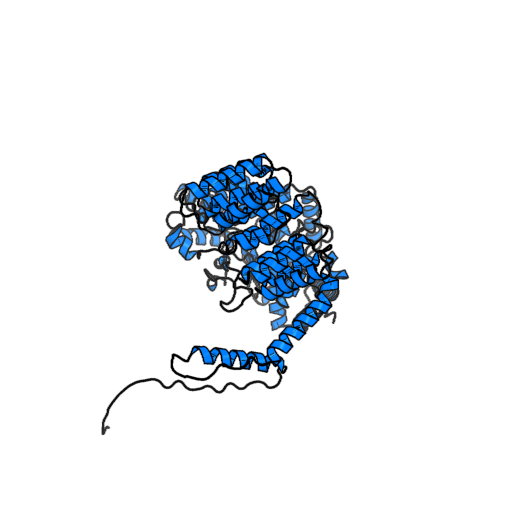? -9.662 -12.865 22.638 1.00 89.56 318 ASN A C 1
ATOM 2550 O O . ASN A 1 318 ? -9.402 -13.009 23.826 1.00 89.56 318 ASN A O 1
ATOM 2554 N N . ILE A 1 319 ? -9.047 -11.952 21.878 1.00 86.94 319 ILE A N 1
ATOM 2555 C CA . ILE A 1 319 ? -7.890 -11.172 22.366 1.00 86.94 319 ILE A CA 1
ATOM 2556 C C . ILE A 1 319 ? -8.298 -9.759 22.772 1.00 86.94 319 ILE A C 1
ATOM 2558 O O . ILE A 1 319 ? -7.908 -9.283 23.829 1.00 86.94 319 ILE A O 1
ATOM 2562 N N . CYS A 1 320 ? -9.073 -9.096 21.920 1.00 89.75 320 CYS A N 1
ATOM 2563 C CA . CYS A 1 320 ? -9.538 -7.725 22.097 1.00 89.75 320 CYS A CA 1
ATOM 2564 C C . CYS A 1 320 ? -11.073 -7.658 22.065 1.00 89.75 320 CYS A C 1
ATOM 2566 O O . CYS A 1 320 ? -11.634 -6.654 21.645 1.00 89.75 320 CYS A O 1
ATOM 2568 N N . ASN A 1 321 ? -11.777 -8.730 22.432 1.00 92.81 321 ASN A N 1
ATOM 2569 C CA . ASN A 1 321 ? -13.239 -8.802 22.314 1.00 92.81 321 ASN A CA 1
ATOM 2570 C C . ASN A 1 321 ? -13.967 -7.636 23.007 1.00 92.81 321 ASN A C 1
ATOM 2572 O O . ASN A 1 321 ? -14.904 -7.073 22.442 1.00 92.81 321 ASN A O 1
ATOM 2576 N N . ASP A 1 322 ? -13.492 -7.220 24.179 1.00 92.69 322 ASP A N 1
ATOM 2577 C CA . ASP A 1 322 ? -14.093 -6.139 24.959 1.00 92.69 322 ASP A CA 1
ATOM 2578 C C . ASP A 1 322 ? -13.824 -4.758 24.345 1.00 92.69 322 ASP A C 1
ATOM 2580 O O . ASP A 1 322 ? -14.640 -3.843 24.477 1.00 92.69 322 ASP A O 1
ATOM 2584 N N . THR A 1 323 ? -12.738 -4.619 23.582 1.00 93.94 323 THR A N 1
ATOM 2585 C CA . THR A 1 323 ? -12.310 -3.368 22.938 1.00 93.94 323 THR A CA 1
ATOM 2586 C C . THR A 1 323 ? -12.510 -3.360 21.421 1.00 93.94 323 THR A C 1
ATOM 2588 O O . THR A 1 323 ? -12.080 -2.430 20.741 1.00 93.94 323 THR A O 1
ATOM 2591 N N . MET A 1 324 ? -13.196 -4.357 20.866 1.00 94.25 324 MET A N 1
ATOM 2592 C CA . MET A 1 324 ? -13.617 -4.420 19.463 1.00 94.25 324 MET A CA 1
ATOM 2593 C C . MET A 1 324 ? -15.142 -4.318 19.374 1.00 94.25 324 MET A C 1
ATOM 2595 O O . MET A 1 324 ? -15.863 -4.660 20.319 1.00 94.25 324 MET A O 1
ATOM 2599 N N . MET A 1 325 ? -15.660 -3.804 18.256 1.00 94.62 325 MET A N 1
ATOM 2600 C CA . MET A 1 325 ? -17.102 -3.797 18.014 1.00 94.62 325 MET A CA 1
ATOM 2601 C C . MET A 1 325 ? -17.637 -5.231 17.970 1.00 94.62 325 MET A C 1
ATOM 2603 O O . MET A 1 325 ? -17.065 -6.107 17.308 1.00 94.62 325 MET A O 1
ATOM 2607 N N . SER A 1 326 ? -18.794 -5.443 18.598 1.00 92.06 326 SER A N 1
ATOM 2608 C CA . SER A 1 326 ? -19.587 -6.655 18.409 1.00 92.06 326 SER A CA 1
ATOM 2609 C C . SER A 1 326 ? -20.012 -6.803 16.945 1.00 92.06 326 SER A C 1
ATOM 2611 O O . SER A 1 326 ? -20.055 -5.839 16.175 1.00 92.06 326 SER A O 1
ATOM 2613 N N . ASN A 1 327 ? -20.421 -8.012 16.553 1.00 91.31 327 ASN A N 1
ATOM 2614 C CA . ASN A 1 327 ? -20.912 -8.267 15.195 1.00 91.31 327 ASN A CA 1
ATOM 2615 C C . ASN A 1 327 ? -22.070 -7.335 14.794 1.00 91.31 327 ASN A C 1
ATOM 2617 O O . ASN A 1 327 ? -22.127 -6.882 13.652 1.00 91.31 327 ASN A O 1
ATOM 2621 N N . SER A 1 328 ? -22.977 -7.030 15.727 1.00 93.06 328 SER A N 1
ATOM 2622 C CA . SER A 1 328 ? -24.135 -6.167 15.463 1.00 93.06 328 SER A CA 1
ATOM 2623 C C . SER A 1 328 ? -23.737 -4.702 15.239 1.00 93.06 328 SER A C 1
ATOM 2625 O O . SER A 1 328 ? -24.197 -4.069 14.286 1.00 93.06 328 SER A O 1
ATOM 2627 N N . GLU A 1 329 ? -22.820 -4.182 16.058 1.00 93.81 329 GLU A N 1
ATOM 2628 C CA . GLU A 1 329 ? -22.267 -2.833 15.914 1.00 93.81 329 GLU A CA 1
ATOM 2629 C C . GLU A 1 329 ? -21.483 -2.712 14.611 1.00 93.81 329 GLU A C 1
ATOM 2631 O O . GLU A 1 329 ? -21.703 -1.774 13.844 1.00 93.81 329 GLU A O 1
ATOM 2636 N N . ARG A 1 330 ? -20.644 -3.707 14.303 1.00 92.19 330 ARG A N 1
ATOM 2637 C CA . ARG A 1 330 ? -19.839 -3.726 13.083 1.00 92.19 330 ARG A CA 1
ATOM 2638 C C . ARG A 1 330 ? -20.698 -3.756 11.827 1.00 92.19 330 ARG A C 1
ATOM 2640 O O . ARG A 1 330 ? -20.430 -3.002 10.900 1.00 92.19 330 ARG A O 1
ATOM 2647 N N . GLN A 1 331 ? -21.758 -4.566 11.790 1.00 93.25 331 GLN A N 1
ATOM 2648 C CA . GLN A 1 331 ? -22.712 -4.567 10.672 1.00 93.25 331 GLN A CA 1
ATOM 2649 C C . GLN A 1 331 ? -23.409 -3.209 10.515 1.00 93.25 331 GLN A C 1
ATOM 2651 O O . GLN A 1 331 ? -23.606 -2.737 9.395 1.00 93.25 331 GLN A O 1
ATOM 2656 N N . SER A 1 332 ? -23.758 -2.564 11.631 1.00 94.94 332 SER A N 1
ATOM 2657 C CA . SER A 1 332 ? -24.361 -1.229 11.641 1.00 94.94 332 SER A CA 1
ATOM 2658 C C . SER A 1 332 ? -23.403 -0.167 11.083 1.00 94.94 332 SER A C 1
ATOM 2660 O O . SER A 1 332 ? -23.781 0.593 10.192 1.00 94.94 332 SER A O 1
ATOM 2662 N N . VAL A 1 333 ? -22.147 -0.157 11.538 1.00 94.75 333 VAL A N 1
ATOM 2663 C CA . VAL A 1 333 ? -21.103 0.758 11.049 1.00 94.75 333 VAL A CA 1
ATOM 2664 C C . VAL A 1 333 ? -20.759 0.479 9.588 1.00 94.75 333 VAL A C 1
ATOM 2666 O O . VAL A 1 333 ? -20.668 1.416 8.798 1.00 94.75 333 VAL A O 1
ATOM 2669 N N . GLN A 1 334 ? -20.643 -0.790 9.190 1.00 94.12 334 GLN A N 1
ATOM 2670 C CA . GLN A 1 334 ? -20.396 -1.167 7.799 1.00 94.12 334 GLN A CA 1
ATOM 2671 C C . GLN A 1 334 ? -21.512 -0.670 6.879 1.00 94.12 334 GLN A C 1
ATOM 2673 O O . GLN A 1 334 ? -21.227 -0.126 5.817 1.00 94.12 334 GLN A O 1
ATOM 2678 N N . LYS A 1 335 ? -22.777 -0.783 7.297 1.00 95.69 335 LYS A N 1
ATOM 2679 C CA . LYS A 1 335 ? -23.915 -0.255 6.535 1.00 95.69 335 LYS A CA 1
ATOM 2680 C C . LYS A 1 335 ? -23.820 1.261 6.342 1.00 95.69 335 LYS A C 1
ATOM 2682 O O . LYS A 1 335 ? -24.121 1.752 5.254 1.00 95.69 335 LYS A O 1
ATOM 2687 N N . ASP A 1 336 ? -23.409 2.002 7.369 1.00 96.44 336 ASP A N 1
ATOM 2688 C CA . ASP A 1 336 ? -23.211 3.450 7.259 1.00 96.44 336 ASP A CA 1
ATOM 2689 C C . ASP A 1 336 ? -22.041 3.788 6.320 1.00 96.44 336 ASP A C 1
ATOM 2691 O O . ASP A 1 336 ? -22.188 4.635 5.437 1.00 96.44 336 ASP A O 1
ATOM 2695 N N . LEU A 1 337 ? -20.919 3.068 6.430 1.00 95.06 337 LEU A N 1
ATOM 2696 C CA . LEU A 1 337 ? -19.774 3.206 5.525 1.00 95.06 337 LEU A CA 1
ATOM 2697 C C . LEU A 1 337 ? -20.148 2.887 4.072 1.00 95.06 337 LEU A C 1
ATOM 2699 O O . LEU A 1 337 ? -19.738 3.606 3.163 1.00 95.06 337 LEU A O 1
ATOM 2703 N N . ASP A 1 338 ? -20.950 1.851 3.834 1.00 94.31 338 ASP A N 1
ATOM 2704 C CA . ASP A 1 338 ? -21.439 1.496 2.501 1.00 94.31 338 ASP A CA 1
ATOM 2705 C C . ASP A 1 338 ? -22.384 2.568 1.950 1.00 94.31 338 ASP A C 1
ATOM 2707 O O . ASP A 1 338 ? -22.296 2.923 0.773 1.00 94.31 338 ASP A O 1
ATOM 2711 N N . ASN A 1 339 ? -23.247 3.145 2.793 1.00 95.88 339 ASN A N 1
ATOM 2712 C CA . ASN A 1 339 ? -24.084 4.282 2.414 1.00 95.88 339 ASN A CA 1
ATOM 2713 C C . ASN A 1 339 ? -23.237 5.503 2.030 1.00 95.88 339 ASN A C 1
ATOM 2715 O O . ASN A 1 339 ? -23.522 6.140 1.017 1.00 95.88 339 ASN A O 1
ATOM 2719 N N . TRP A 1 340 ? -22.177 5.811 2.778 1.00 95.19 340 TRP A N 1
ATOM 2720 C CA . TRP A 1 340 ? -21.231 6.868 2.414 1.00 95.19 340 TRP A CA 1
ATOM 2721 C C . TRP A 1 340 ? -20.517 6.578 1.086 1.00 95.19 340 TRP A C 1
ATOM 2723 O O . TRP A 1 340 ? -20.501 7.433 0.201 1.00 95.19 340 TRP A O 1
ATOM 2733 N N . LYS A 1 341 ? -20.010 5.356 0.882 1.00 93.44 341 LYS A N 1
ATOM 2734 C CA . LYS A 1 341 ? -19.348 4.958 -0.377 1.00 93.44 341 LYS A CA 1
ATOM 2735 C C . LYS A 1 341 ? -20.277 5.005 -1.591 1.00 93.44 341 LYS A C 1
ATOM 2737 O O . LYS A 1 341 ? -19.818 5.253 -2.702 1.00 93.44 341 LYS A O 1
ATOM 2742 N N . GLN A 1 342 ? -21.573 4.784 -1.375 1.00 92.69 342 GLN A N 1
ATOM 2743 C CA . GLN A 1 342 ? -22.640 4.920 -2.373 1.00 92.69 342 GLN A CA 1
ATOM 2744 C C . GLN A 1 342 ? -23.185 6.355 -2.476 1.00 92.69 342 GLN A C 1
ATOM 2746 O O . GLN A 1 342 ? -24.219 6.571 -3.106 1.00 92.69 342 GLN A O 1
ATOM 2751 N N . SER A 1 343 ? -22.531 7.328 -1.834 1.00 92.19 343 SER A N 1
ATOM 2752 C CA . SER A 1 343 ? -22.914 8.747 -1.816 1.00 92.19 343 SER A CA 1
ATOM 2753 C C . SER A 1 343 ? -24.302 9.041 -1.248 1.00 92.19 343 SER A C 1
ATOM 2755 O O . SER A 1 343 ? -24.868 10.100 -1.507 1.00 92.19 343 SER A O 1
ATOM 2757 N N . LYS A 1 344 ? -24.855 8.133 -0.439 1.00 95.81 344 LYS A N 1
ATOM 2758 C CA . LYS A 1 344 ? -26.079 8.378 0.337 1.00 95.81 344 LYS A CA 1
ATOM 2759 C C . LYS A 1 344 ? -25.804 9.256 1.555 1.00 95.81 344 LYS A C 1
ATOM 2761 O O . LYS A 1 344 ? -26.699 9.966 1.999 1.00 95.81 344 LYS A O 1
ATOM 2766 N N . PHE A 1 345 ? -24.576 9.221 2.073 1.00 96.75 345 PHE A N 1
ATOM 2767 C CA . PHE A 1 345 ? -24.084 10.141 3.097 1.00 96.75 345 PHE A CA 1
ATOM 2768 C C . PHE A 1 345 ? -22.917 10.959 2.548 1.00 96.75 345 PHE A C 1
ATOM 2770 O O . PHE A 1 345 ? -22.088 10.443 1.800 1.00 96.75 345 PHE A O 1
ATOM 2777 N N . SER A 1 346 ? -22.842 12.234 2.934 1.00 95.75 346 SER A N 1
ATOM 2778 C CA . SER A 1 346 ? -21.642 13.040 2.714 1.00 95.75 346 SER A CA 1
ATOM 2779 C C . SER A 1 346 ? -20.527 12.598 3.668 1.00 95.75 346 SER A C 1
ATOM 2781 O O . SER A 1 346 ? -20.789 11.960 4.689 1.00 95.75 346 SER A O 1
ATOM 2783 N N . LEU A 1 347 ? -19.277 12.964 3.370 1.00 95.19 347 LEU A N 1
ATOM 2784 C CA . LEU A 1 347 ? -18.154 12.700 4.278 1.00 95.19 347 LEU A CA 1
ATOM 2785 C C . LEU A 1 347 ? -18.378 13.343 5.658 1.00 95.19 347 LEU A C 1
ATOM 2787 O O . LEU A 1 347 ? -18.137 12.704 6.676 1.00 95.19 347 LEU A O 1
ATOM 2791 N N . THR A 1 348 ? -18.893 14.576 5.698 1.00 96.81 348 THR A N 1
ATOM 2792 C CA . THR A 1 348 ? -19.221 15.284 6.946 1.00 96.81 348 THR A CA 1
ATOM 2793 C C . THR A 1 348 ? -20.285 14.549 7.758 1.00 96.81 348 THR A C 1
ATOM 2795 O O . THR A 1 348 ? -20.121 14.378 8.962 1.00 96.81 348 THR A O 1
ATOM 2798 N N . GLU A 1 349 ? -21.349 14.076 7.105 1.00 97.38 349 GLU A N 1
ATOM 2799 C CA . GLU A 1 349 ? -22.402 13.300 7.767 1.00 97.38 349 GLU A CA 1
ATOM 2800 C C . GLU A 1 349 ? -21.865 11.967 8.302 1.00 97.38 349 GLU A C 1
ATOM 2802 O O . GLU A 1 349 ? -22.206 11.561 9.410 1.00 97.38 349 GLU A O 1
ATOM 2807 N N . MET A 1 350 ? -20.990 11.299 7.547 1.00 96.94 350 MET A N 1
ATOM 2808 C CA . MET A 1 350 ? -20.377 10.045 7.979 1.00 96.94 350 MET A CA 1
ATOM 2809 C C . MET A 1 350 ? -19.449 10.239 9.189 1.00 96.94 350 MET A C 1
ATOM 2811 O O . MET A 1 350 ? -19.506 9.457 10.135 1.00 96.94 350 MET A O 1
ATOM 2815 N N . ILE A 1 351 ? -18.637 11.302 9.192 1.00 97.38 351 ILE A N 1
ATOM 2816 C CA . ILE A 1 351 ? -17.790 11.701 10.329 1.00 97.38 351 ILE A CA 1
ATOM 2817 C C . ILE A 1 351 ? -18.652 11.944 11.569 1.00 97.38 351 ILE A C 1
ATOM 2819 O O . ILE A 1 351 ? -18.396 11.323 12.595 1.00 97.38 351 ILE A O 1
ATOM 2823 N N . ARG A 1 352 ? -19.713 12.757 11.455 1.00 97.75 352 ARG A N 1
ATOM 2824 C CA . ARG A 1 352 ? -20.648 13.039 12.560 1.00 97.75 352 ARG A CA 1
ATOM 2825 C C . ARG A 1 352 ? -21.256 11.755 13.134 1.00 97.75 352 ARG A C 1
ATOM 2827 O O . ARG A 1 352 ? -21.342 11.597 14.344 1.00 97.75 352 ARG A O 1
ATOM 2834 N N . ARG A 1 353 ? -21.652 10.810 12.276 1.00 96.50 353 ARG A N 1
ATOM 2835 C CA . ARG A 1 353 ? -22.216 9.520 12.711 1.00 96.50 353 ARG A CA 1
ATOM 2836 C C . ARG A 1 353 ? -21.220 8.660 13.480 1.00 96.50 353 ARG A C 1
ATOM 2838 O O . ARG A 1 353 ? -21.615 8.027 14.455 1.00 96.50 353 ARG A O 1
ATOM 2845 N N . LEU A 1 354 ? -19.961 8.585 13.041 1.00 95.81 354 LEU A N 1
ATOM 2846 C CA . LEU A 1 354 ? -18.946 7.828 13.783 1.00 95.81 354 LEU A CA 1
ATOM 2847 C C . LEU A 1 354 ? -18.552 8.530 15.083 1.00 95.81 354 LEU A C 1
ATOM 2849 O O . LEU A 1 354 ? -18.344 7.850 16.080 1.00 95.81 354 LEU A O 1
ATOM 2853 N N . GLU A 1 355 ? -18.528 9.861 15.091 1.00 95.31 355 GLU A N 1
ATOM 2854 C CA . GLU A 1 355 ? -18.309 10.665 16.294 1.00 95.31 355 GLU A CA 1
ATOM 2855 C C . GLU A 1 355 ? -19.397 10.417 17.347 1.00 95.31 355 GLU A C 1
ATOM 2857 O O . GLU A 1 355 ? -19.089 10.090 18.488 1.00 95.31 355 GLU A O 1
ATOM 2862 N N . GLU A 1 356 ? -20.675 10.468 16.961 1.00 94.88 356 GLU A N 1
ATOM 2863 C CA . GLU A 1 356 ? -21.798 10.157 17.858 1.00 94.88 356 GLU A CA 1
ATOM 2864 C C . GLU A 1 356 ? -21.720 8.734 18.415 1.00 94.88 356 GLU A C 1
ATOM 2866 O O . GLU A 1 356 ? -22.043 8.501 19.580 1.00 94.88 356 GLU A O 1
ATOM 2871 N N . ARG A 1 357 ? -21.260 7.780 17.599 1.00 93.94 357 ARG A N 1
ATOM 2872 C CA . ARG A 1 357 ? -21.051 6.397 18.035 1.00 93.94 357 ARG A CA 1
ATOM 2873 C C . ARG A 1 357 ? -19.868 6.257 18.985 1.00 93.94 357 ARG A C 1
ATOM 2875 O O . ARG A 1 357 ? -19.996 5.473 19.913 1.00 93.94 357 ARG A O 1
ATOM 2882 N N . ASP A 1 358 ? -18.765 6.982 18.794 1.00 91.75 358 ASP A N 1
ATOM 2883 C CA . ASP A 1 358 ? -17.657 6.997 19.764 1.00 91.75 358 ASP A CA 1
ATOM 2884 C C . ASP A 1 358 ? -18.083 7.650 21.085 1.00 91.75 358 ASP A C 1
ATOM 2886 O O . ASP A 1 358 ? -17.692 7.189 22.147 1.00 91.75 358 ASP A O 1
ATOM 2890 N N . VAL A 1 359 ? -18.947 8.670 21.056 1.00 89.56 359 VAL A N 1
ATOM 2891 C CA . VAL A 1 359 ? -19.509 9.248 22.291 1.00 89.56 359 VAL A CA 1
ATOM 2892 C C . VAL A 1 359 ? -20.399 8.240 23.031 1.00 89.56 359 VAL A C 1
ATOM 2894 O O . VAL A 1 359 ? -20.390 8.199 24.258 1.00 89.56 359 VAL A O 1
ATOM 2897 N N . GLN A 1 360 ? -21.176 7.433 22.303 1.00 86.12 360 GLN A N 1
ATOM 2898 C CA . GLN A 1 360 ? -22.105 6.453 22.885 1.00 86.12 360 GLN A CA 1
ATOM 2899 C C . GLN A 1 360 ? -21.434 5.141 23.305 1.00 86.12 360 GLN A C 1
ATOM 2901 O O . GLN A 1 360 ? -21.824 4.546 24.303 1.00 86.12 360 GLN A O 1
ATOM 2906 N N . ASN A 1 361 ? -20.458 4.690 22.521 1.00 74.94 361 ASN A N 1
ATOM 2907 C CA . ASN A 1 361 ? -19.761 3.413 22.650 1.00 74.94 361 ASN A CA 1
ATOM 2908 C C . ASN A 1 361 ? -18.254 3.674 22.604 1.00 74.94 361 ASN A C 1
ATOM 2910 O O . ASN A 1 361 ? -17.537 3.131 21.755 1.00 74.94 361 ASN A O 1
ATOM 2914 N N . SER A 1 362 ? -17.796 4.568 23.483 1.00 70.00 362 SER A N 1
ATOM 2915 C CA . SER A 1 362 ? -16.381 4.875 23.628 1.00 70.00 362 SER A CA 1
ATOM 2916 C C . SER A 1 362 ? -15.615 3.571 23.850 1.00 70.00 362 SER A C 1
ATOM 2918 O O . SER A 1 362 ? -16.125 2.643 24.466 1.00 70.00 362 SER A O 1
ATOM 2920 N N . GLU A 1 363 ? -14.385 3.496 23.335 1.00 85.75 363 GLU A N 1
ATOM 2921 C CA . GLU A 1 363 ? -13.456 2.372 23.577 1.00 85.75 363 GLU A CA 1
ATOM 2922 C C . GLU A 1 363 ? -13.525 1.173 22.609 1.00 85.75 363 GLU A C 1
ATOM 2924 O O . GLU A 1 363 ? -13.026 0.092 22.919 1.00 85.75 363 GLU A O 1
ATOM 2929 N N . LYS A 1 364 ? -14.021 1.367 21.377 1.00 95.69 364 LYS A N 1
ATOM 2930 C CA . LYS A 1 364 ? -13.905 0.358 20.303 1.00 95.69 364 LYS A CA 1
ATOM 2931 C C . LYS A 1 364 ? -12.785 0.677 19.300 1.00 95.69 364 LYS A C 1
ATOM 2933 O O . LYS A 1 364 ? -12.866 1.640 18.541 1.00 95.69 364 LYS A O 1
ATOM 2938 N N . SER A 1 365 ? -11.732 -0.139 19.268 1.00 94.19 365 SER A N 1
ATOM 2939 C CA . SER A 1 365 ? -10.525 0.052 18.450 1.00 94.19 365 SER A CA 1
ATOM 2940 C C . SER A 1 365 ? -10.811 0.114 16.945 1.00 94.19 365 SER A C 1
ATOM 2942 O O . SER A 1 365 ? -10.297 0.987 16.242 1.00 94.19 365 SER A O 1
ATOM 2944 N N . ASP A 1 366 ? -11.643 -0.785 16.424 1.00 94.62 366 ASP A N 1
ATOM 2945 C CA . ASP A 1 366 ? -12.033 -0.818 15.013 1.00 94.62 366 ASP A CA 1
ATOM 2946 C C . ASP A 1 366 ? -12.943 0.358 14.620 1.00 94.62 366 ASP A C 1
ATOM 2948 O O . ASP A 1 366 ? -12.760 0.925 13.540 1.00 94.62 366 ASP A O 1
ATOM 2952 N N . LEU A 1 367 ? -13.838 0.806 15.510 1.00 96.19 367 LEU A N 1
ATOM 2953 C CA . LEU A 1 367 ? -14.627 2.031 15.312 1.00 96.19 367 LEU A CA 1
ATOM 2954 C C . LEU A 1 367 ? -13.722 3.264 15.224 1.00 96.19 367 LEU A C 1
ATOM 2956 O O . LEU A 1 367 ? -13.827 4.047 14.279 1.00 96.19 367 LEU A O 1
ATOM 2960 N N . LEU A 1 368 ? -12.810 3.419 16.187 1.00 96.56 368 LEU A N 1
ATOM 2961 C CA . LEU A 1 368 ? -11.882 4.547 16.233 1.00 96.56 368 LEU A CA 1
ATOM 2962 C C . LEU A 1 368 ? -10.929 4.559 15.035 1.00 96.56 368 LEU A C 1
ATOM 2964 O O . LEU A 1 368 ? -10.636 5.624 14.498 1.00 96.56 368 LEU A O 1
ATOM 2968 N N . SER A 1 369 ? -10.491 3.385 14.573 1.00 95.50 369 SER A N 1
ATOM 2969 C CA . SER A 1 369 ? -9.679 3.258 13.356 1.00 95.50 369 SER A CA 1
ATOM 2970 C C . SER A 1 369 ? -10.445 3.737 12.121 1.00 95.50 369 SER A C 1
ATOM 2972 O O . SER A 1 369 ? -9.900 4.488 11.310 1.00 95.50 369 SER A O 1
ATOM 2974 N N . ALA A 1 370 ? -11.717 3.343 11.986 1.00 95.75 370 ALA A N 1
ATOM 2975 C CA . ALA A 1 370 ? -12.575 3.812 10.902 1.00 95.75 370 ALA A CA 1
ATOM 2976 C C . ALA A 1 370 ? -12.792 5.328 10.971 1.00 95.75 370 ALA A C 1
ATOM 2978 O O . ALA A 1 370 ? -12.651 6.022 9.961 1.00 95.75 370 ALA A O 1
ATOM 2979 N N . TYR A 1 371 ? -13.059 5.855 12.168 1.00 96.88 371 TYR A N 1
ATOM 2980 C CA . TYR A 1 371 ? -13.257 7.283 12.375 1.00 96.88 371 TYR A CA 1
ATOM 2981 C C . TYR A 1 371 ? -12.002 8.097 12.030 1.00 96.88 371 TYR A C 1
ATOM 2983 O O . TYR A 1 371 ? -12.070 9.026 11.221 1.00 96.88 371 TYR A O 1
ATOM 2991 N N . ALA A 1 372 ? -10.841 7.688 12.543 1.00 96.31 372 ALA A N 1
ATOM 2992 C CA . ALA A 1 372 ? -9.552 8.295 12.231 1.00 96.31 372 ALA A CA 1
ATOM 2993 C C . ALA A 1 372 ? -9.269 8.311 10.723 1.00 96.31 372 ALA A C 1
ATOM 2995 O O . ALA A 1 372 ? -8.855 9.335 10.178 1.00 96.31 372 ALA A O 1
ATOM 2996 N N . GLY A 1 373 ? -9.550 7.216 10.013 1.00 94.94 373 GLY A N 1
ATOM 2997 C CA . GLY A 1 373 ? -9.368 7.168 8.566 1.00 94.94 373 GLY A CA 1
ATOM 2998 C C . GLY A 1 373 ? -10.265 8.139 7.798 1.00 94.94 373 GLY A C 1
ATOM 2999 O O . GLY A 1 373 ? -9.795 8.781 6.860 1.00 94.94 373 GLY A O 1
ATOM 3000 N N . LEU A 1 374 ? -11.518 8.339 8.221 1.00 95.75 374 LEU A N 1
ATOM 3001 C CA . LEU A 1 374 ? -12.368 9.384 7.636 1.00 95.75 374 LEU A CA 1
ATOM 3002 C C . LEU A 1 374 ? -11.823 10.792 7.905 1.00 95.75 374 LEU A C 1
ATOM 3004 O O . LEU A 1 374 ? -11.877 11.646 7.020 1.00 95.75 374 LEU A O 1
ATOM 3008 N N . LEU A 1 375 ? -11.248 11.032 9.087 1.00 96.25 375 LEU A N 1
ATOM 3009 C CA . LEU A 1 375 ? -10.579 12.296 9.408 1.00 96.25 375 LEU A CA 1
ATOM 3010 C C . LEU A 1 375 ? -9.349 12.533 8.515 1.00 96.25 375 LEU A C 1
ATOM 3012 O O . LEU A 1 375 ? -9.142 13.659 8.059 1.00 96.25 375 LEU A O 1
ATOM 3016 N N . VAL A 1 376 ? -8.576 11.490 8.175 1.00 93.25 376 VAL A N 1
ATOM 3017 C CA . VAL A 1 376 ? -7.473 11.593 7.194 1.00 93.25 376 VAL A CA 1
ATOM 3018 C C . VAL A 1 376 ? -7.989 12.038 5.823 1.00 93.25 376 VAL A C 1
ATOM 3020 O O . VAL A 1 376 ? -7.382 12.910 5.191 1.00 93.25 376 VAL A O 1
ATOM 3023 N N . ILE A 1 377 ? -9.112 11.475 5.369 1.00 91.88 377 ILE A N 1
ATOM 3024 C CA . ILE A 1 377 ? -9.743 11.824 4.086 1.00 91.88 377 ILE A CA 1
ATOM 3025 C C . ILE A 1 377 ? -10.275 13.260 4.117 1.00 91.88 377 ILE A C 1
ATOM 3027 O O . ILE A 1 377 ? -10.113 14.000 3.149 1.00 91.88 377 ILE A O 1
ATOM 3031 N N . ALA A 1 378 ? -10.837 13.686 5.248 1.00 93.44 378 ALA A N 1
ATOM 3032 C CA . ALA A 1 378 ? -11.292 15.056 5.478 1.00 93.44 378 ALA A CA 1
ATOM 3033 C C . ALA A 1 378 ? -10.152 16.059 5.731 1.00 93.44 378 ALA A C 1
ATOM 3035 O O . ALA A 1 378 ? -10.422 17.214 6.052 1.00 93.44 378 ALA A O 1
ATOM 3036 N N . ASN A 1 379 ? -8.888 15.643 5.586 1.00 92.19 379 ASN A N 1
ATOM 3037 C CA . ASN A 1 379 ? -7.710 16.476 5.816 1.00 92.19 379 ASN A CA 1
ATOM 3038 C C . ASN A 1 379 ? -7.641 17.062 7.245 1.00 92.19 379 ASN A C 1
ATOM 3040 O O . ASN A 1 379 ? -7.240 18.209 7.436 1.00 92.19 379 ASN A O 1
ATOM 3044 N N . ARG A 1 380 ? -7.998 16.254 8.256 1.00 95.25 380 ARG A N 1
ATOM 3045 C CA . ARG A 1 380 ? -7.914 16.559 9.700 1.00 95.25 380 ARG A CA 1
ATOM 3046 C C . ARG A 1 380 ? -6.841 15.689 10.388 1.00 95.25 380 ARG A C 1
ATOM 3048 O O . ARG A 1 380 ? -7.164 14.864 11.244 1.00 95.25 380 ARG A O 1
ATOM 3055 N N . PRO A 1 381 ? -5.553 15.818 10.009 1.00 93.56 381 PRO A N 1
ATOM 3056 C CA . PRO A 1 381 ? -4.508 14.874 10.406 1.00 93.56 381 PRO A CA 1
ATOM 3057 C C . PRO A 1 381 ? -4.211 14.867 11.912 1.00 93.56 381 PRO A C 1
ATOM 3059 O O . PRO A 1 381 ? -3.977 13.804 12.473 1.00 93.56 381 PRO A O 1
ATOM 3062 N N . SER A 1 382 ? -4.243 16.021 12.587 1.00 94.06 382 SER A N 1
ATOM 3063 C CA . SER A 1 382 ? -3.967 16.091 14.032 1.00 94.06 382 SER A CA 1
ATOM 3064 C C . SER A 1 382 ? -5.002 15.324 14.854 1.00 94.06 382 SER A C 1
ATOM 3066 O O . SER A 1 382 ? -4.645 14.637 15.803 1.00 94.06 382 SER A O 1
ATOM 3068 N N . GLU A 1 383 ? -6.273 15.398 14.462 1.00 96.06 383 GLU A N 1
ATOM 3069 C CA . GLU A 1 383 ? -7.355 14.677 15.135 1.00 96.06 383 GLU A CA 1
ATOM 3070 C C . GLU A 1 383 ? -7.300 13.185 14.810 1.00 96.06 383 GLU A C 1
ATOM 3072 O O . GLU A 1 383 ? -7.365 12.354 15.713 1.00 96.06 383 GLU A O 1
ATOM 3077 N N . ALA A 1 384 ? -7.088 12.839 13.534 1.00 95.50 384 ALA A N 1
ATOM 3078 C CA . ALA A 1 384 ? -6.907 11.453 13.107 1.00 95.50 384 ALA A CA 1
ATOM 3079 C C . ALA A 1 384 ? -5.794 10.746 13.896 1.00 95.50 384 ALA A C 1
ATOM 3081 O O . ALA A 1 384 ? -5.956 9.593 14.291 1.00 95.50 384 ALA A O 1
ATOM 3082 N N . ARG A 1 385 ? -4.684 11.448 14.164 1.00 92.62 385 ARG A N 1
ATOM 3083 C CA . ARG A 1 385 ? -3.556 10.929 14.944 1.00 92.62 385 ARG A CA 1
ATOM 3084 C C . ARG A 1 385 ? -3.984 10.485 16.340 1.00 92.62 385 ARG A C 1
ATOM 3086 O O . ARG A 1 385 ? -3.639 9.379 16.749 1.00 92.62 385 ARG A O 1
ATOM 3093 N N . GLU A 1 386 ? -4.721 11.323 17.067 1.00 92.81 386 GLU A N 1
ATOM 3094 C CA . GLU A 1 386 ? -5.154 10.991 18.429 1.00 92.81 386 GLU A CA 1
ATOM 3095 C C . GLU A 1 386 ? -6.104 9.791 18.441 1.00 92.81 386 GLU A C 1
ATOM 3097 O O . GLU A 1 386 ? -5.946 8.890 19.266 1.00 92.81 386 GLU A O 1
ATOM 3102 N N . TYR A 1 387 ? -7.027 9.711 17.479 1.00 95.06 387 TYR A N 1
ATOM 3103 C CA . TYR A 1 387 ? -7.929 8.565 17.368 1.00 95.06 387 TYR A CA 1
ATOM 3104 C C . TYR A 1 387 ? -7.216 7.274 16.974 1.00 95.06 387 TYR A C 1
ATOM 3106 O O . TYR A 1 387 ? -7.518 6.230 17.550 1.00 95.06 387 TYR A O 1
ATOM 3114 N N . TYR A 1 388 ? -6.240 7.316 16.062 1.00 92.56 388 TYR A N 1
ATOM 3115 C CA . TYR A 1 388 ? -5.430 6.135 15.770 1.00 92.56 388 TYR A CA 1
ATOM 3116 C C . TYR A 1 388 ? -4.620 5.685 16.986 1.00 92.56 388 TYR A C 1
ATOM 3118 O O . TYR A 1 388 ? -4.564 4.487 17.253 1.00 92.56 388 TYR A O 1
ATOM 3126 N N . TRP A 1 389 ? -4.045 6.611 17.761 1.00 89.12 389 TRP A N 1
ATOM 3127 C CA . TRP A 1 389 ? -3.353 6.252 19.000 1.00 89.12 389 TRP A CA 1
ATOM 3128 C C . TRP A 1 389 ? -4.286 5.622 20.026 1.00 89.12 389 TRP A C 1
ATOM 3130 O O . TRP A 1 389 ? -3.942 4.591 20.596 1.00 89.12 389 TRP A O 1
ATOM 3140 N N . ARG A 1 390 ? -5.471 6.198 20.237 1.00 90.81 390 ARG A N 1
ATOM 3141 C CA . ARG A 1 390 ? -6.466 5.638 21.157 1.00 90.81 390 ARG A CA 1
ATOM 3142 C C . ARG A 1 390 ? -6.942 4.260 20.684 1.00 90.81 390 ARG A C 1
ATOM 3144 O O . ARG A 1 390 ? -6.982 3.325 21.475 1.00 90.81 390 ARG A O 1
ATOM 3151 N N . ALA A 1 391 ? -7.215 4.095 19.388 1.00 91.81 391 ALA A N 1
ATOM 3152 C CA . ALA A 1 391 ? -7.542 2.799 18.790 1.00 91.81 391 ALA A CA 1
ATOM 3153 C C . ALA A 1 391 ? -6.433 1.766 19.020 1.00 91.81 391 ALA A C 1
ATOM 3155 O O . ALA A 1 391 ? -6.700 0.609 19.346 1.00 91.81 391 ALA A O 1
ATOM 3156 N N . HIS A 1 392 ? -5.187 2.195 18.848 1.00 85.06 392 HIS A N 1
ATOM 3157 C CA . HIS A 1 392 ? -4.012 1.363 19.024 1.00 85.06 392 HIS A CA 1
ATOM 3158 C C . HIS A 1 392 ? -3.832 0.911 20.482 1.00 85.06 392 HIS A C 1
ATOM 3160 O O . HIS A 1 392 ? -3.580 -0.265 20.724 1.00 85.06 392 HIS A O 1
ATOM 3166 N N . GLN A 1 393 ? -4.044 1.810 21.444 1.00 84.06 393 GLN A N 1
ATOM 3167 C CA . GLN A 1 393 ? -4.001 1.510 22.881 1.00 84.06 393 GLN A CA 1
ATOM 3168 C C . GLN A 1 393 ? -5.059 0.487 23.305 1.00 84.06 393 GLN A C 1
ATOM 3170 O O . GLN A 1 393 ? -4.787 -0.371 24.137 1.00 84.06 393 GLN A O 1
ATOM 3175 N N . LEU A 1 394 ? -6.253 0.565 22.717 1.00 88.38 394 LEU A N 1
ATOM 3176 C CA . LEU A 1 394 ? -7.367 -0.333 23.023 1.00 88.38 394 LEU A CA 1
ATOM 3177 C C . LEU A 1 394 ? -7.154 -1.757 22.502 1.00 88.38 394 LEU A C 1
ATOM 3179 O O . LEU A 1 394 ? 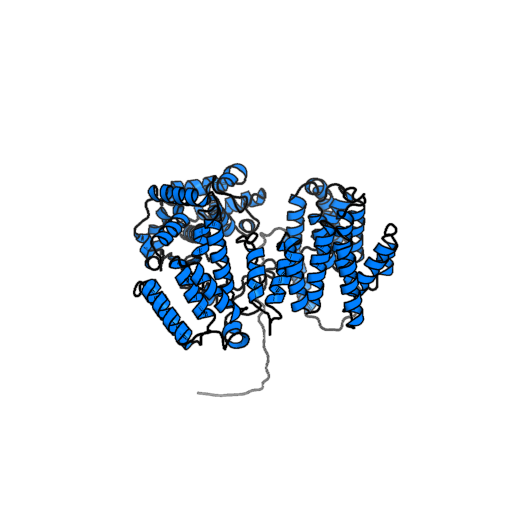-7.563 -2.718 23.147 1.00 88.38 394 LEU A O 1
ATOM 3183 N N . CYS A 1 395 ? -6.544 -1.900 21.325 1.00 87.00 395 CYS A N 1
ATOM 3184 C CA . CYS A 1 395 ? -6.179 -3.202 20.781 1.00 87.00 395 CYS A CA 1
ATOM 3185 C C . CYS A 1 395 ? -4.850 -3.113 20.014 1.00 87.00 395 CYS A C 1
ATOM 3187 O O . CYS A 1 395 ? -4.836 -2.803 18.815 1.00 87.00 395 CYS A O 1
ATOM 3189 N N . PRO A 1 396 ? -3.728 -3.457 20.667 1.00 79.38 396 PRO A N 1
ATOM 3190 C CA . PRO A 1 396 ? -2.400 -3.475 20.052 1.00 79.38 396 PRO A CA 1
ATOM 3191 C C . PRO A 1 396 ? -2.223 -4.553 18.981 1.00 79.38 396 PRO A C 1
ATOM 3193 O O . PRO A 1 396 ? -1.212 -4.572 18.297 1.00 79.38 396 PRO A O 1
ATOM 3196 N N . TYR A 1 397 ? -3.191 -5.452 18.811 1.00 80.00 397 TYR A N 1
ATOM 3197 C CA . TYR A 1 397 ? -3.196 -6.430 17.722 1.00 80.00 397 TYR A CA 1
ATOM 3198 C C . TYR A 1 397 ? -4.064 -5.991 16.539 1.00 80.00 397 TYR A C 1
ATOM 3200 O O . TYR A 1 397 ? -4.066 -6.636 15.494 1.00 80.00 397 TYR A O 1
ATOM 3208 N N . ASN A 1 398 ? -4.793 -4.875 16.655 1.00 85.19 398 ASN A N 1
ATOM 3209 C CA . ASN A 1 398 ? -5.532 -4.319 15.532 1.00 85.19 398 ASN A CA 1
ATOM 3210 C C . ASN A 1 398 ? -4.566 -3.601 14.578 1.00 85.19 398 ASN A C 1
ATOM 3212 O O . ASN A 1 398 ? -4.366 -2.388 14.659 1.00 85.19 398 ASN A O 1
ATOM 3216 N N . ASN A 1 399 ? -3.987 -4.338 13.631 1.00 82.69 399 ASN A N 1
ATOM 3217 C CA . ASN A 1 399 ? -3.026 -3.801 12.660 1.00 82.69 399 ASN A CA 1
ATOM 3218 C C . ASN A 1 399 ? -3.538 -2.583 11.865 1.00 82.69 399 ASN A C 1
ATOM 3220 O O . ASN A 1 399 ? -2.733 -1.790 11.376 1.00 82.69 399 ASN A O 1
ATOM 3224 N N . ARG A 1 400 ? -4.860 -2.375 11.747 1.00 87.06 400 ARG A N 1
ATOM 3225 C CA . ARG A 1 400 ? -5.417 -1.233 11.002 1.00 87.06 400 ARG A CA 1
ATOM 3226 C C . ARG A 1 400 ? -5.118 0.109 11.666 1.00 87.06 400 ARG A C 1
ATOM 3228 O O . ARG A 1 400 ? -4.793 1.061 10.961 1.00 87.06 400 ARG A O 1
ATOM 3235 N N . SER A 1 401 ? -5.178 0.186 12.997 1.00 87.50 401 SER A N 1
ATOM 3236 C CA . SER A 1 401 ? -4.865 1.422 13.734 1.00 87.50 401 SER A CA 1
ATOM 3237 C C . SER A 1 401 ? -3.393 1.809 13.583 1.00 87.50 401 SER A C 1
ATOM 3239 O O . SER A 1 401 ? -3.074 2.965 13.315 1.00 87.50 401 SER A O 1
ATOM 3241 N N . HIS A 1 402 ? -2.505 0.817 13.657 1.00 81.44 402 HIS A N 1
ATOM 3242 C CA . HIS A 1 402 ? -1.061 0.978 13.488 1.00 81.44 402 HIS A CA 1
ATOM 3243 C C . HIS A 1 402 ? -0.722 1.500 12.106 1.00 81.44 402 HIS A C 1
ATOM 3245 O O . HIS A 1 402 ? 0.068 2.429 11.937 1.00 81.44 402 HIS A O 1
ATOM 3251 N N . TRP A 1 403 ? -1.312 0.857 11.107 1.00 82.38 403 TRP A N 1
ATOM 3252 C CA . TRP A 1 403 ? -1.002 1.158 9.735 1.00 82.38 403 TRP A CA 1
ATOM 3253 C C . TRP A 1 403 ? -1.579 2.518 9.324 1.00 82.38 403 TRP A C 1
ATOM 3255 O O . TRP A 1 403 ? -0.884 3.322 8.704 1.00 82.38 403 TRP A O 1
ATOM 3265 N N . GLY A 1 404 ? -2.815 2.819 9.733 1.00 88.19 404 GLY A N 1
ATOM 3266 C CA . GLY A 1 404 ? -3.419 4.133 9.526 1.00 88.19 404 GLY A CA 1
ATOM 3267 C C . GLY A 1 404 ? -2.605 5.265 10.162 1.00 88.19 404 GLY A C 1
ATOM 3268 O O . GLY A 1 404 ? -2.394 6.299 9.525 1.00 88.19 404 GLY A O 1
ATOM 3269 N N . LEU A 1 405 ? -2.072 5.047 11.368 1.00 85.94 405 LEU A N 1
ATOM 3270 C CA . LEU A 1 405 ? -1.164 5.987 12.022 1.00 85.94 405 LEU A CA 1
ATOM 3271 C C . LEU A 1 405 ? 0.132 6.189 11.230 1.00 85.94 405 LEU A C 1
ATOM 3273 O O . LEU A 1 405 ? 0.538 7.328 11.015 1.00 85.94 405 LEU A O 1
ATOM 3277 N N . LEU A 1 406 ? 0.784 5.114 10.777 1.00 81.81 406 LEU A N 1
ATOM 3278 C CA . LEU A 1 406 ? 2.006 5.249 9.986 1.00 81.81 406 LEU A CA 1
ATOM 3279 C C . LEU A 1 406 ? 1.758 6.081 8.730 1.00 81.81 406 LEU A C 1
ATOM 3281 O O . LEU A 1 406 ? 2.521 7.005 8.458 1.00 81.81 406 LEU A O 1
ATOM 3285 N N . LEU A 1 407 ? 0.743 5.720 7.942 1.00 84.50 407 LEU A N 1
ATOM 3286 C CA . LEU A 1 407 ? 0.448 6.407 6.687 1.00 84.50 407 LEU A CA 1
ATOM 3287 C C . LEU A 1 407 ? 0.200 7.891 6.918 1.00 84.50 407 LEU A C 1
ATOM 3289 O O . LEU A 1 407 ? 0.688 8.730 6.164 1.00 84.50 407 LEU A O 1
ATOM 3293 N N . LEU A 1 408 ? -0.517 8.218 7.992 1.00 88.44 408 LEU A N 1
ATOM 3294 C CA . LEU A 1 408 ? -0.739 9.589 8.411 1.00 88.44 408 LEU A CA 1
ATOM 3295 C C . LEU A 1 408 ? 0.585 10.321 8.679 1.00 88.44 408 LEU A C 1
ATOM 3297 O O . LEU A 1 408 ? 0.813 11.396 8.120 1.00 88.44 408 LEU A O 1
ATOM 3301 N N . GLU A 1 409 ? 1.474 9.739 9.480 1.00 84.69 409 GLU A N 1
ATOM 3302 C CA . GLU A 1 409 ? 2.763 10.355 9.809 1.00 84.69 409 GLU A CA 1
ATOM 3303 C C . GLU A 1 409 ? 3.687 10.459 8.588 1.00 84.69 409 GLU A C 1
ATOM 3305 O O . GLU A 1 409 ? 4.352 11.476 8.373 1.00 84.69 409 GLU A O 1
ATOM 3310 N N . ARG A 1 410 ? 3.688 9.442 7.723 1.00 82.00 410 ARG A N 1
ATOM 3311 C CA . ARG A 1 410 ? 4.425 9.455 6.456 1.00 82.00 410 ARG A CA 1
ATOM 3312 C C . ARG A 1 410 ? 3.898 10.549 5.527 1.00 82.00 410 ARG A C 1
ATOM 3314 O O . ARG A 1 410 ? 4.686 11.313 4.972 1.00 82.00 410 ARG A O 1
ATOM 3321 N N . LYS A 1 411 ? 2.577 10.705 5.421 1.00 85.31 411 LYS A N 1
ATOM 3322 C CA . LYS A 1 411 ? 1.930 11.787 4.665 1.00 85.31 411 LYS A CA 1
ATOM 3323 C C . LYS A 1 411 ? 2.311 13.167 5.203 1.00 85.31 411 LYS A C 1
ATOM 3325 O O . LYS A 1 411 ? 2.581 14.072 4.412 1.00 85.31 411 LYS A O 1
ATOM 3330 N N . GLN A 1 412 ? 2.371 13.339 6.522 1.00 86.25 412 GLN A N 1
ATOM 3331 C CA . GLN A 1 412 ? 2.828 14.588 7.141 1.00 86.25 412 GLN A CA 1
ATOM 3332 C C . GLN A 1 412 ? 4.308 14.857 6.868 1.00 86.25 412 GLN A C 1
ATOM 3334 O O . GLN A 1 412 ? 4.683 15.992 6.578 1.00 86.25 412 GLN A O 1
ATOM 3339 N N . ARG A 1 413 ? 5.142 13.814 6.872 1.00 83.19 413 ARG A N 1
ATOM 3340 C CA . ARG A 1 413 ? 6.545 13.925 6.476 1.00 83.19 413 ARG A CA 1
ATOM 3341 C C . ARG A 1 413 ? 6.689 14.349 5.017 1.00 83.19 413 ARG A C 1
ATOM 3343 O O . ARG A 1 413 ? 7.467 15.258 4.747 1.00 83.19 413 ARG A O 1
ATOM 3350 N N . TYR A 1 414 ? 5.917 13.769 4.097 1.00 84.38 414 TYR A N 1
ATOM 3351 C CA . TYR A 1 414 ? 5.916 14.205 2.698 1.00 84.38 414 TYR A CA 1
ATOM 3352 C C . TYR A 1 414 ? 5.603 15.695 2.565 1.00 84.38 414 TYR A C 1
ATOM 3354 O O . TYR A 1 414 ? 6.297 16.393 1.834 1.00 84.38 414 TYR A O 1
ATOM 3362 N N . ALA A 1 415 ? 4.622 16.198 3.317 1.00 87.62 415 ALA A N 1
ATOM 3363 C CA . ALA A 1 415 ? 4.270 17.617 3.317 1.00 87.62 415 ALA A CA 1
ATOM 3364 C C . ALA A 1 415 ? 5.401 18.537 3.825 1.00 87.62 415 ALA A C 1
ATOM 3366 O O . ALA A 1 415 ? 5.381 19.729 3.531 1.00 87.62 415 ALA A O 1
ATOM 3367 N N . SER A 1 416 ? 6.384 18.001 4.559 1.00 86.00 416 SER A N 1
ATOM 3368 C CA . SER A 1 416 ? 7.556 18.751 5.037 1.00 86.00 416 SER A CA 1
ATOM 3369 C C . SER A 1 416 ? 8.711 18.816 4.029 1.00 86.00 416 SER A C 1
ATOM 3371 O O . SER A 1 416 ? 9.665 19.563 4.245 1.00 86.00 416 SER A O 1
ATOM 3373 N N . TYR A 1 417 ? 8.661 18.036 2.945 1.00 84.94 417 TYR A N 1
ATOM 3374 C CA . TYR A 1 417 ? 9.758 17.986 1.985 1.00 84.94 417 TYR A CA 1
ATOM 3375 C C . TYR A 1 417 ? 9.804 19.233 1.091 1.00 84.94 417 TYR A C 1
ATOM 3377 O O . TYR A 1 417 ? 8.751 19.666 0.611 1.00 84.94 417 TYR A O 1
ATOM 3385 N N . PRO A 1 418 ? 11.001 19.791 0.808 1.00 88.38 418 PRO A N 1
ATOM 3386 C CA . PRO A 1 418 ? 11.141 20.985 -0.030 1.00 88.38 418 PRO A CA 1
ATOM 3387 C C . PRO A 1 418 ? 10.491 20.846 -1.414 1.00 88.38 418 PRO A C 1
ATOM 3389 O O . PRO A 1 418 ? 9.952 21.810 -1.955 1.00 88.38 418 PRO A O 1
ATOM 3392 N N . GLU A 1 419 ? 10.511 19.642 -1.985 1.00 88.00 419 GLU A N 1
ATOM 3393 C CA . GLU A 1 419 ? 9.966 19.340 -3.307 1.00 88.00 419 GLU A CA 1
ATOM 3394 C C . GLU A 1 419 ? 8.440 19.146 -3.345 1.00 88.00 419 GLU A C 1
ATOM 3396 O O . GLU A 1 419 ? 7.868 19.097 -4.435 1.00 88.00 419 GLU A O 1
ATOM 3401 N N . PHE A 1 420 ? 7.758 19.066 -2.195 1.00 89.75 420 PHE A N 1
ATOM 3402 C CA . PHE A 1 420 ? 6.349 18.658 -2.114 1.00 89.75 420 PHE A CA 1
ATOM 3403 C C . PHE A 1 420 ? 5.430 19.483 -3.024 1.00 89.75 420 PHE A C 1
ATOM 3405 O O . PHE A 1 420 ? 4.705 18.928 -3.852 1.00 89.75 420 PHE A O 1
ATOM 3412 N N . SER A 1 421 ? 5.486 20.814 -2.916 1.00 91.75 421 SER A N 1
ATOM 3413 C CA . SER A 1 421 ? 4.644 21.720 -3.710 1.00 91.75 421 SER A CA 1
ATOM 3414 C C . SER A 1 421 ? 4.955 21.646 -5.207 1.00 91.75 421 SER A C 1
ATOM 3416 O O . SER A 1 421 ? 4.042 21.704 -6.030 1.00 91.75 421 SER A O 1
ATOM 3418 N N . SER A 1 422 ? 6.233 21.476 -5.565 1.00 92.19 422 SER A N 1
ATOM 3419 C CA . SER A 1 422 ? 6.664 21.306 -6.958 1.00 92.19 422 SER A CA 1
ATOM 3420 C C . SER A 1 422 ? 6.108 20.010 -7.551 1.00 92.19 422 SER A C 1
ATOM 3422 O O . SER A 1 422 ? 5.545 20.014 -8.643 1.00 92.19 422 SER A O 1
ATOM 3424 N N . ASN A 1 423 ? 6.164 18.916 -6.791 1.00 90.75 423 ASN A N 1
ATOM 3425 C CA . ASN A 1 423 ? 5.609 17.626 -7.190 1.00 90.75 423 ASN A CA 1
ATOM 3426 C C . ASN A 1 423 ? 4.088 17.684 -7.395 1.00 90.75 423 ASN A C 1
ATOM 3428 O O . ASN A 1 423 ? 3.579 17.174 -8.392 1.00 90.75 423 ASN A O 1
ATOM 3432 N N . ILE A 1 424 ? 3.354 18.353 -6.496 1.00 92.31 424 ILE A N 1
ATOM 3433 C CA . ILE A 1 424 ? 1.908 18.565 -6.667 1.00 92.31 424 ILE A CA 1
ATOM 3434 C C . ILE A 1 424 ? 1.620 19.381 -7.931 1.00 92.31 424 ILE A C 1
ATOM 3436 O O . ILE A 1 424 ? 0.731 19.014 -8.693 1.00 92.31 424 ILE A O 1
ATOM 3440 N N . LYS A 1 425 ? 2.392 20.436 -8.211 1.00 93.75 425 LYS A N 1
ATOM 3441 C CA . LYS A 1 425 ? 2.224 21.221 -9.441 1.00 93.75 425 LYS A CA 1
ATOM 3442 C C . LYS A 1 425 ? 2.408 20.361 -10.700 1.00 93.75 425 LYS A C 1
ATOM 3444 O O . LYS A 1 425 ? 1.558 20.400 -11.582 1.00 93.75 425 LYS A O 1
ATOM 3449 N N . LYS A 1 426 ? 3.459 19.536 -10.750 1.00 91.75 426 LYS A N 1
ATOM 3450 C CA . LYS A 1 426 ? 3.721 18.613 -11.873 1.00 91.75 426 LYS A CA 1
ATOM 3451 C C . LYS A 1 426 ? 2.613 17.582 -12.058 1.00 91.75 426 LYS A C 1
ATOM 3453 O O . LYS A 1 426 ? 2.287 17.215 -13.186 1.00 91.75 426 LYS A O 1
ATOM 3458 N N . MET A 1 427 ? 2.031 17.101 -10.959 1.00 94.25 427 MET A N 1
ATOM 3459 C CA . MET A 1 427 ? 0.862 16.227 -11.011 1.00 94.25 427 MET A CA 1
ATOM 3460 C C . MET A 1 427 ? -0.306 16.924 -11.710 1.00 94.25 427 MET A C 1
ATOM 3462 O O . MET A 1 427 ? -0.886 16.336 -12.617 1.00 94.25 427 MET A O 1
ATOM 3466 N N . GLU A 1 428 ? -0.627 18.163 -11.331 1.00 95.94 428 GLU A N 1
ATOM 3467 C CA . GLU A 1 428 ? -1.708 18.929 -11.968 1.00 95.94 428 GLU A CA 1
ATOM 3468 C C . GLU A 1 428 ? -1.411 19.225 -13.449 1.00 95.94 428 GLU A C 1
ATOM 3470 O O . GLU A 1 428 ? -2.286 19.045 -14.295 1.00 95.94 428 GLU A O 1
ATOM 3475 N N . GLU A 1 429 ? -0.167 19.588 -13.784 1.00 95.38 429 GLU A N 1
ATOM 3476 C CA . GLU A 1 429 ? 0.290 19.759 -15.173 1.00 95.38 429 GLU A CA 1
ATOM 3477 C C . GLU A 1 429 ? 0.075 18.462 -15.976 1.00 95.38 429 GLU A C 1
ATOM 3479 O O . GLU A 1 429 ? -0.603 18.474 -17.001 1.00 95.38 429 GLU A O 1
ATOM 3484 N N . THR A 1 430 ? 0.517 17.315 -15.447 1.00 93.94 430 THR A N 1
ATOM 3485 C CA . THR A 1 430 ? 0.317 15.997 -16.078 1.00 93.94 430 THR A CA 1
ATOM 3486 C C . THR A 1 430 ? -1.166 15.667 -16.259 1.00 93.94 430 THR A C 1
ATOM 3488 O O . THR A 1 430 ? -1.572 15.148 -17.296 1.00 93.94 430 THR A O 1
ATOM 3491 N N . LEU A 1 431 ? -2.000 15.936 -15.252 1.00 96.25 431 LEU A N 1
ATOM 3492 C CA . LEU A 1 431 ? -3.434 15.651 -15.320 1.00 96.25 431 LEU A CA 1
ATOM 3493 C C . LEU A 1 431 ? -4.157 16.525 -16.347 1.00 96.25 431 LEU A C 1
ATOM 3495 O O . LEU A 1 431 ? -5.137 16.064 -16.928 1.00 96.25 431 LEU A O 1
ATOM 3499 N N . SER A 1 432 ? -3.675 17.744 -16.596 1.00 96.50 432 SER A N 1
ATOM 3500 C CA . SER A 1 432 ? -4.253 18.645 -17.599 1.00 96.50 432 SER A CA 1
ATOM 3501 C C . SER A 1 432 ? -4.084 18.140 -19.040 1.00 96.50 432 SER A C 1
ATOM 3503 O O . SER A 1 432 ? -4.895 18.460 -19.907 1.00 96.50 432 SER A O 1
ATOM 3505 N N . GLU A 1 433 ? -3.078 17.296 -19.284 1.00 95.44 433 GLU A N 1
ATOM 3506 C CA . GLU A 1 433 ? -2.781 16.712 -20.596 1.00 95.44 433 GLU A CA 1
ATOM 3507 C C . GLU A 1 433 ? -3.535 15.397 -20.859 1.00 95.44 433 GLU A C 1
ATOM 3509 O O . GLU A 1 433 ? -3.549 14.888 -21.983 1.00 95.44 433 GLU A O 1
ATOM 3514 N N . ILE A 1 434 ? -4.172 14.823 -19.832 1.00 95.00 434 ILE A N 1
ATOM 3515 C CA . ILE A 1 434 ? -4.781 13.494 -19.898 1.00 95.00 434 ILE A CA 1
ATOM 3516 C C . ILE A 1 434 ? -6.302 13.607 -19.901 1.00 95.00 434 ILE A C 1
ATOM 3518 O O . ILE A 1 434 ? -6.932 14.052 -18.943 1.00 95.00 434 ILE A O 1
ATOM 3522 N N . SER A 1 435 ? -6.918 13.109 -20.973 1.00 95.38 435 SER A N 1
ATOM 3523 C CA . SER A 1 435 ? -8.370 12.967 -21.044 1.00 95.38 435 SER A CA 1
ATOM 3524 C C . SER A 1 435 ? -8.811 11.695 -20.320 1.00 95.38 435 SER A C 1
ATOM 3526 O O . SER A 1 435 ? -8.530 10.581 -20.767 1.00 95.38 435 SER A O 1
ATOM 3528 N N . PHE A 1 436 ? -9.505 11.857 -19.192 1.00 96.88 436 PHE A N 1
ATOM 3529 C CA . PHE A 1 436 ? -10.137 10.743 -18.488 1.00 96.88 436 PHE A CA 1
ATOM 3530 C C . PHE A 1 436 ? -11.556 10.503 -19.015 1.00 96.88 436 PHE A C 1
ATOM 3532 O O . PHE A 1 436 ? -12.332 11.456 -19.109 1.00 96.88 436 PHE A O 1
ATOM 3539 N N . PRO A 1 437 ? -11.931 9.246 -19.302 1.00 96.31 437 PRO A N 1
ATOM 3540 C CA . PRO A 1 437 ? -13.294 8.916 -19.692 1.00 96.31 437 PRO A CA 1
ATOM 3541 C C . PRO A 1 437 ? -14.266 9.085 -18.514 1.00 96.31 437 PRO A C 1
ATOM 3543 O O . PRO A 1 437 ? -13.904 8.850 -17.357 1.00 96.31 437 PRO A O 1
ATOM 3546 N N . ASN A 1 438 ? -15.528 9.422 -18.804 1.00 95.94 438 ASN A N 1
ATOM 3547 C CA . ASN A 1 438 ? -16.593 9.503 -17.791 1.00 95.94 438 ASN A CA 1
ATOM 3548 C C . ASN A 1 438 ? -16.798 8.159 -17.070 1.00 95.94 438 ASN A C 1
ATOM 3550 O O . ASN A 1 438 ? -17.199 8.118 -15.907 1.00 95.94 438 ASN A O 1
ATOM 3554 N N . GLU A 1 439 ? -16.457 7.060 -17.743 1.00 96.06 439 GLU A N 1
ATOM 3555 C CA . GLU A 1 439 ? -16.499 5.693 -17.247 1.00 96.06 439 GLU A CA 1
ATOM 3556 C C . GLU A 1 439 ? -15.695 5.491 -15.956 1.00 96.06 439 GLU A C 1
ATOM 3558 O O . GLU A 1 439 ? -16.027 4.562 -15.217 1.00 96.06 439 GLU A O 1
ATOM 3563 N N . ILE A 1 440 ? -14.728 6.365 -15.622 1.00 96.94 440 ILE A N 1
ATOM 3564 C CA . ILE A 1 440 ? -13.993 6.318 -14.344 1.00 96.94 440 ILE A CA 1
ATOM 3565 C C . ILE A 1 440 ? -14.933 6.220 -13.134 1.00 96.94 440 ILE A C 1
ATOM 3567 O O . ILE A 1 440 ? -14.652 5.458 -12.212 1.00 96.94 440 ILE A O 1
ATOM 3571 N N . GLN A 1 441 ? -16.088 6.897 -13.179 1.00 95.81 441 GLN A N 1
ATOM 3572 C CA . GLN A 1 441 ? -17.083 6.910 -12.097 1.00 95.81 441 GLN A CA 1
ATOM 3573 C C . GLN A 1 441 ? -17.720 5.537 -11.845 1.00 95.81 441 GLN A C 1
ATOM 3575 O O . GLN A 1 441 ? -18.206 5.264 -10.754 1.00 95.81 441 GLN A O 1
ATOM 3580 N N . SER A 1 442 ? -17.745 4.681 -12.868 1.00 96.31 442 SER A N 1
ATOM 3581 C CA . SER A 1 442 ? -18.310 3.328 -12.800 1.00 96.31 442 SER A CA 1
ATOM 3582 C C . SER A 1 442 ? -17.241 2.234 -12.776 1.00 96.31 442 SER A C 1
ATOM 3584 O O . SER A 1 442 ? -17.524 1.107 -12.364 1.00 96.31 442 SER A O 1
ATOM 3586 N N . TYR A 1 443 ? -16.028 2.557 -13.227 1.00 97.94 443 TYR A N 1
ATOM 3587 C CA . TYR A 1 443 ? -14.857 1.692 -13.188 1.00 97.94 443 TYR A CA 1
ATOM 3588 C C . TYR A 1 443 ? -14.274 1.632 -11.774 1.00 97.94 443 TYR A C 1
ATOM 3590 O O . TYR A 1 443 ? -13.993 0.541 -11.280 1.00 97.94 443 TYR A O 1
ATOM 3598 N N . ILE A 1 444 ? -14.173 2.783 -11.097 1.00 97.75 444 ILE A N 1
ATOM 3599 C CA . ILE A 1 444 ? -13.820 2.875 -9.679 1.00 97.75 444 ILE A CA 1
ATOM 3600 C C . ILE A 1 444 ? -15.112 2.867 -8.857 1.00 97.75 444 ILE A C 1
ATOM 3602 O O . ILE A 1 444 ? -15.845 3.852 -8.822 1.00 97.75 444 ILE A O 1
ATOM 3606 N N . VAL A 1 445 ? -15.401 1.746 -8.196 1.00 96.06 445 VAL A N 1
ATOM 3607 C CA . VAL A 1 445 ? -16.722 1.441 -7.609 1.00 96.06 445 VAL A CA 1
ATOM 3608 C C . VAL A 1 445 ? -17.153 2.447 -6.536 1.00 96.06 445 VAL A C 1
ATOM 3610 O O . VAL A 1 445 ? -18.340 2.716 -6.385 1.00 96.06 445 VAL A O 1
ATOM 3613 N N . ASN A 1 446 ? -16.200 3.019 -5.803 1.00 95.69 446 ASN A N 1
ATOM 3614 C CA . ASN A 1 446 ? -16.430 3.997 -4.741 1.00 95.69 446 ASN A CA 1
ATOM 3615 C C . ASN A 1 446 ? -15.901 5.401 -5.092 1.00 95.69 446 ASN A C 1
ATOM 3617 O O . ASN A 1 446 ? -15.548 6.166 -4.199 1.00 95.69 446 ASN A O 1
ATOM 3621 N N . TRP A 1 447 ? -15.852 5.759 -6.383 1.00 96.25 447 TRP A N 1
ATOM 3622 C CA . TRP A 1 447 ? -15.315 7.039 -6.875 1.00 96.25 447 TRP A CA 1
ATOM 3623 C C . TRP A 1 447 ? -15.868 8.276 -6.147 1.00 96.25 447 TRP A C 1
ATOM 3625 O O . TRP A 1 447 ? -15.120 9.168 -5.738 1.00 96.25 447 TRP A O 1
ATOM 3635 N N . ASN A 1 448 ? -17.184 8.312 -5.945 1.00 94.31 448 ASN A N 1
ATOM 3636 C CA . ASN A 1 448 ? -17.875 9.460 -5.359 1.00 94.31 448 ASN A CA 1
ATOM 3637 C C . ASN A 1 448 ? -17.699 9.575 -3.832 1.00 94.31 448 ASN A C 1
ATOM 3639 O O . ASN A 1 448 ? -18.144 10.557 -3.244 1.00 94.31 448 ASN A O 1
ATOM 3643 N N . ALA A 1 449 ? -17.056 8.598 -3.182 1.00 92.69 449 ALA A N 1
ATOM 3644 C CA . ALA A 1 449 ? -16.716 8.671 -1.759 1.00 92.69 449 ALA A CA 1
ATOM 3645 C C . ALA A 1 449 ? -15.559 9.650 -1.487 1.00 92.69 449 ALA A C 1
ATOM 3647 O O . ALA A 1 449 ? -15.380 10.122 -0.363 1.00 92.69 449 ALA A O 1
ATOM 3648 N N . PHE A 1 450 ? -14.756 9.939 -2.513 1.00 93.56 450 PHE A N 1
ATOM 3649 C CA . PHE A 1 450 ? -13.509 10.677 -2.382 1.00 93.56 450 PHE A CA 1
ATOM 3650 C C . PHE A 1 450 ? -13.689 12.177 -2.635 1.00 93.56 450 PHE A C 1
ATOM 3652 O O . PHE A 1 450 ? -14.297 12.554 -3.638 1.00 93.56 450 PHE A O 1
ATOM 3659 N N . PRO A 1 451 ? -13.094 13.047 -1.796 1.00 93.31 451 PRO A N 1
ATOM 3660 C CA . PRO A 1 451 ? -12.951 14.464 -2.108 1.00 93.31 451 PRO A CA 1
ATOM 3661 C C . PRO A 1 451 ? -12.180 14.685 -3.414 1.00 93.31 451 PRO A C 1
ATOM 3663 O O . PRO A 1 451 ? -11.352 13.864 -3.811 1.00 93.31 451 PRO A O 1
ATOM 3666 N N . GLU A 1 452 ? -12.378 15.839 -4.047 1.00 94.50 452 GLU A N 1
ATOM 3667 C CA . GLU A 1 452 ? -11.757 16.163 -5.338 1.00 94.50 452 GLU A CA 1
ATOM 3668 C C . GLU A 1 452 ? -10.218 16.049 -5.307 1.00 94.50 452 GLU A C 1
ATOM 3670 O O . GLU A 1 452 ? -9.605 15.507 -6.225 1.00 94.50 452 GLU A O 1
ATOM 3675 N N . ALA A 1 453 ? -9.577 16.478 -4.215 1.00 91.94 453 ALA A N 1
ATOM 3676 C CA . ALA A 1 453 ? -8.129 16.345 -4.043 1.00 91.94 453 ALA A CA 1
ATOM 3677 C C . ALA A 1 453 ? -7.659 14.875 -4.050 1.00 91.94 453 ALA A C 1
ATOM 3679 O O . ALA A 1 453 ? -6.619 14.562 -4.632 1.00 91.94 453 ALA A O 1
ATOM 3680 N N . SER A 1 454 ? -8.435 13.972 -3.444 1.00 92.88 454 SER A N 1
ATOM 3681 C CA . SER A 1 454 ? -8.182 12.528 -3.476 1.00 92.88 454 SER A CA 1
ATOM 3682 C C . SER A 1 454 ? -8.408 11.957 -4.874 1.00 92.88 454 SER A C 1
ATOM 3684 O O . SER A 1 454 ? -7.577 11.208 -5.384 1.00 92.88 454 SER A O 1
ATOM 3686 N N . GLN A 1 455 ? -9.489 12.372 -5.537 1.00 95.69 455 GLN A N 1
ATOM 3687 C CA . GLN A 1 455 ? -9.797 11.987 -6.914 1.00 95.69 455 GLN A CA 1
ATOM 3688 C C . GLN A 1 455 ? -8.683 12.378 -7.896 1.00 95.69 455 GLN A C 1
ATOM 3690 O O . GLN A 1 455 ? -8.343 11.586 -8.775 1.00 95.69 455 GLN A O 1
ATOM 3695 N N . ARG A 1 456 ? -8.073 13.563 -7.740 1.00 95.56 456 ARG A N 1
ATOM 3696 C CA . ARG A 1 456 ? -6.922 13.996 -8.554 1.00 95.56 456 ARG A CA 1
ATOM 3697 C C . ARG A 1 456 ? -5.720 13.061 -8.392 1.00 95.56 456 ARG A C 1
ATOM 3699 O O . ARG A 1 456 ? -5.143 12.630 -9.387 1.00 95.56 456 ARG A O 1
ATOM 3706 N N . ARG A 1 457 ? -5.396 12.650 -7.164 1.00 94.31 457 ARG A N 1
ATOM 3707 C CA . ARG A 1 457 ? -4.295 11.704 -6.901 1.00 94.31 457 ARG A CA 1
ATOM 3708 C C . ARG A 1 457 ? -4.582 10.300 -7.431 1.00 94.31 457 ARG A C 1
ATOM 3710 O O . ARG A 1 457 ? -3.712 9.702 -8.055 1.00 94.31 457 ARG A O 1
ATOM 3717 N N . ILE A 1 458 ? -5.813 9.813 -7.275 1.00 96.12 458 ILE A N 1
ATOM 3718 C CA . ILE A 1 458 ? -6.254 8.535 -7.855 1.00 96.12 458 ILE A CA 1
ATOM 3719 C C . ILE A 1 458 ? -6.130 8.567 -9.385 1.00 96.12 458 ILE A C 1
ATOM 3721 O O . ILE A 1 458 ? -5.572 7.644 -9.979 1.00 96.12 458 ILE A O 1
ATOM 3725 N N . LYS A 1 459 ? -6.579 9.653 -10.032 1.00 97.12 459 LYS A N 1
ATOM 3726 C CA . LYS A 1 459 ? -6.378 9.863 -11.475 1.00 97.12 459 LYS A CA 1
ATOM 3727 C C . LYS A 1 459 ? -4.899 9.802 -11.833 1.00 97.12 459 LYS A C 1
ATOM 3729 O O . LYS A 1 459 ? -4.535 9.073 -12.749 1.00 97.12 459 LYS A O 1
ATOM 3734 N N . TYR A 1 460 ? -4.039 10.499 -11.094 1.00 96.31 460 TYR A N 1
ATOM 3735 C CA . TYR A 1 460 ? -2.605 10.497 -11.368 1.00 96.31 460 TYR A CA 1
ATOM 3736 C C . TYR A 1 460 ? -1.983 9.098 -11.243 1.00 96.31 460 TYR A C 1
ATOM 3738 O O . TYR A 1 460 ? -1.189 8.701 -12.101 1.00 96.31 460 TYR A O 1
ATOM 3746 N N . GLY A 1 461 ? -2.385 8.320 -10.234 1.00 95.44 461 GLY A N 1
ATOM 3747 C CA . GLY A 1 461 ? -1.977 6.923 -10.075 1.00 95.44 461 GLY A CA 1
ATOM 3748 C C . GLY A 1 461 ? -2.419 6.040 -11.249 1.00 95.44 461 GLY A C 1
ATOM 3749 O O . GLY A 1 461 ? -1.642 5.228 -11.747 1.00 95.44 461 GLY A O 1
ATOM 3750 N N . ALA A 1 462 ? -3.631 6.257 -11.767 1.00 96.94 462 ALA A N 1
ATOM 3751 C CA . ALA A 1 462 ? -4.221 5.475 -12.856 1.00 96.94 462 ALA A CA 1
ATOM 3752 C C . ALA A 1 462 ? -3.960 6.029 -14.273 1.00 96.94 462 ALA A C 1
ATOM 3754 O O . ALA A 1 462 ? -4.551 5.556 -15.245 1.00 96.94 462 ALA A O 1
ATOM 3755 N N . ARG A 1 463 ? -3.114 7.051 -14.416 1.00 96.19 463 ARG A N 1
ATOM 3756 C CA . ARG A 1 463 ? -3.102 7.936 -15.590 1.00 96.19 463 ARG A CA 1
ATOM 3757 C C . ARG A 1 463 ? -2.803 7.267 -16.936 1.00 96.19 463 ARG A C 1
ATOM 3759 O O . ARG A 1 463 ? -3.456 7.590 -17.922 1.00 96.19 463 ARG A O 1
ATOM 3766 N N . ILE A 1 464 ? -1.891 6.294 -16.979 1.00 96.38 464 ILE A N 1
ATOM 3767 C CA . ILE A 1 464 ? -1.599 5.525 -18.207 1.00 96.38 464 ILE A CA 1
ATOM 3768 C C . ILE A 1 464 ? -2.779 4.644 -18.619 1.00 96.38 464 ILE A C 1
ATOM 3770 O O . ILE A 1 464 ? -2.974 4.358 -19.798 1.00 96.38 464 ILE A O 1
ATOM 3774 N N . TRP A 1 465 ? -3.590 4.235 -17.651 1.00 97.88 465 TRP A N 1
ATOM 3775 C CA . TRP A 1 465 ? -4.702 3.324 -17.867 1.00 97.88 465 TRP A CA 1
ATOM 3776 C C . TRP A 1 465 ? -5.972 4.036 -18.321 1.00 97.88 465 TRP A C 1
ATOM 3778 O O . TRP A 1 465 ? -6.881 3.372 -18.818 1.00 97.88 465 TRP A O 1
ATOM 3788 N N . ALA A 1 466 ? -6.040 5.367 -18.195 1.00 98.00 466 ALA A N 1
ATOM 3789 C CA . ALA A 1 466 ? -7.222 6.161 -18.531 1.00 98.00 466 ALA A CA 1
ATOM 3790 C C . ALA A 1 466 ? -7.818 5.825 -19.913 1.00 98.00 466 ALA A C 1
ATOM 3792 O O . ALA A 1 466 ? -9.024 5.571 -19.977 1.00 98.00 466 ALA A O 1
ATOM 3793 N N . PRO A 1 467 ? -7.026 5.698 -20.998 1.00 97.94 467 PRO A N 1
ATOM 3794 C CA . PRO A 1 467 ? -7.569 5.369 -22.316 1.00 97.94 467 PRO A CA 1
ATOM 3795 C C . PRO A 1 467 ? -8.169 3.956 -22.424 1.00 97.94 467 PRO A C 1
ATOM 3797 O O . PRO A 1 467 ? -9.004 3.703 -23.288 1.00 97.94 467 PRO A O 1
ATOM 3800 N N . PHE A 1 468 ? -7.765 3.031 -21.551 1.00 98.00 468 PHE A N 1
ATOM 3801 C CA . PHE A 1 468 ? -8.225 1.639 -21.546 1.00 98.00 468 PHE A CA 1
ATOM 3802 C C . PHE A 1 468 ? -9.445 1.412 -20.642 1.00 98.00 468 PHE A C 1
ATOM 3804 O O . PHE A 1 468 ? -10.134 0.401 -20.784 1.00 98.00 468 PHE A O 1
ATOM 3811 N N . MET A 1 469 ? -9.749 2.350 -19.733 1.00 97.69 469 MET A N 1
ATOM 3812 C CA . MET A 1 469 ? -10.801 2.189 -18.720 1.00 97.69 469 MET A CA 1
ATOM 3813 C C . MET A 1 469 ? -12.171 1.888 -19.324 1.00 97.69 469 MET A C 1
ATOM 3815 O O . MET A 1 469 ? -12.899 1.069 -18.776 1.00 97.69 469 MET A O 1
ATOM 3819 N N . LYS A 1 470 ? -12.531 2.511 -20.454 1.00 97.06 470 LYS A N 1
ATOM 3820 C CA . LYS A 1 470 ? -13.826 2.271 -21.107 1.00 97.06 470 LYS A CA 1
ATOM 3821 C C . LYS A 1 470 ? -13.995 0.806 -21.512 1.00 97.06 470 LYS A C 1
ATOM 3823 O O . LYS A 1 470 ? -15.012 0.194 -21.192 1.00 97.06 470 LYS A O 1
ATOM 3828 N N . GLU A 1 471 ? -12.992 0.251 -22.187 1.00 97.25 471 GLU A N 1
ATOM 3829 C CA . GLU A 1 471 ? -13.011 -1.140 -22.640 1.00 97.25 471 GLU A CA 1
ATOM 3830 C C . GLU A 1 471 ? -13.001 -2.097 -21.444 1.00 97.25 471 GLU A C 1
ATOM 3832 O O . GLU A 1 471 ? -13.878 -2.955 -21.348 1.00 97.25 471 GLU A O 1
ATOM 3837 N N . LEU A 1 472 ? -12.091 -1.897 -20.484 1.00 97.38 472 LEU A N 1
ATOM 3838 C CA . LEU A 1 472 ? -12.015 -2.711 -19.265 1.00 97.38 472 LEU A CA 1
ATOM 3839 C C . LEU A 1 472 ? -13.353 -2.703 -18.506 1.00 97.38 472 LEU A C 1
ATOM 3841 O O . LEU A 1 472 ? -13.909 -3.753 -18.176 1.00 97.38 472 LEU A O 1
ATOM 3845 N N . ASN A 1 473 ? -13.933 -1.521 -18.305 1.00 97.31 473 ASN A N 1
ATOM 3846 C CA . ASN A 1 473 ? -15.212 -1.357 -17.628 1.00 97.31 473 ASN A CA 1
ATOM 3847 C C . ASN A 1 473 ? -16.368 -2.046 -18.374 1.00 97.31 473 ASN A C 1
ATOM 3849 O O . ASN A 1 473 ? -17.211 -2.674 -17.731 1.00 97.31 473 ASN A O 1
ATOM 3853 N N . SER A 1 474 ? -16.390 -1.999 -19.714 1.00 96.88 474 SER A N 1
ATOM 3854 C CA . SER A 1 474 ? -17.400 -2.696 -20.533 1.00 96.88 474 SER A CA 1
ATOM 3855 C C . SER A 1 474 ? -17.380 -4.217 -20.340 1.00 96.88 474 SER A C 1
ATOM 3857 O O . SER A 1 474 ? -18.398 -4.888 -20.485 1.00 96.88 474 SER A O 1
ATOM 3859 N N . GLN A 1 475 ? -16.225 -4.757 -19.947 1.00 97.06 475 GLN A N 1
ATOM 3860 C CA . GLN A 1 475 ? -16.006 -6.175 -19.669 1.00 97.06 475 GLN A CA 1
ATOM 3861 C C . GLN A 1 475 ? -16.158 -6.505 -18.174 1.00 97.06 475 GLN A C 1
ATOM 3863 O O . GLN A 1 475 ? -15.812 -7.603 -17.723 1.00 97.06 475 GLN A O 1
ATOM 3868 N N . ASN A 1 476 ? -16.721 -5.573 -17.398 1.00 96.44 476 ASN A N 1
ATOM 3869 C CA . ASN A 1 476 ? -16.934 -5.678 -15.958 1.00 96.44 476 ASN A CA 1
ATOM 3870 C C . ASN A 1 476 ? -15.633 -5.932 -15.178 1.00 96.44 476 ASN A C 1
ATOM 3872 O O . ASN A 1 476 ? -15.602 -6.726 -14.237 1.00 96.44 476 ASN A O 1
ATOM 3876 N N . TYR A 1 477 ? -14.548 -5.290 -15.605 1.00 97.69 477 TYR A N 1
ATOM 3877 C CA . TYR A 1 477 ? -13.377 -5.083 -14.765 1.00 97.69 477 TYR A CA 1
ATOM 3878 C C . TYR A 1 477 ? -13.599 -3.847 -13.903 1.00 97.69 477 TYR A C 1
ATOM 3880 O O . TYR A 1 477 ? -14.164 -2.856 -14.374 1.00 97.69 477 TYR A O 1
ATOM 3888 N N . LYS A 1 478 ? -13.203 -3.924 -12.633 1.00 98.00 478 LYS A N 1
ATOM 3889 C CA . LYS A 1 478 ? -13.490 -2.890 -11.633 1.00 98.00 478 LYS A CA 1
ATOM 3890 C C . LYS A 1 478 ? -12.283 -2.629 -10.752 1.00 98.00 478 LYS A C 1
ATOM 3892 O O . LYS A 1 478 ? -11.467 -3.523 -10.537 1.00 98.00 478 LYS A O 1
ATOM 3897 N N . VAL A 1 479 ? -12.226 -1.422 -10.212 1.00 98.31 479 VAL A N 1
ATOM 3898 C CA . VAL A 1 479 ? -11.265 -0.981 -9.203 1.00 98.31 479 VAL A CA 1
ATOM 3899 C C . VAL A 1 479 ? -12.036 -0.572 -7.951 1.00 98.31 479 VAL A C 1
ATOM 3901 O O . VAL A 1 479 ? -13.062 0.104 -8.029 1.00 98.31 479 VAL A O 1
ATOM 3904 N N . TYR A 1 480 ? -11.534 -0.959 -6.790 1.00 97.81 480 TYR A N 1
ATOM 3905 C CA . TYR A 1 480 ? -11.990 -0.502 -5.488 1.00 97.81 480 TYR A CA 1
ATOM 3906 C C . TYR A 1 480 ? -10.814 0.146 -4.762 1.00 97.81 480 TYR A C 1
ATOM 3908 O O . TYR A 1 480 ? -9.768 -0.476 -4.583 1.00 97.81 480 TYR A O 1
ATOM 3916 N N . ILE A 1 481 ? -10.968 1.402 -4.353 1.00 97.06 481 ILE A N 1
ATOM 3917 C CA . ILE A 1 481 ? -9.936 2.082 -3.569 1.00 97.06 481 ILE A CA 1
ATOM 3918 C C . ILE A 1 481 ? -10.268 1.864 -2.096 1.00 97.06 481 ILE A C 1
ATOM 3920 O O . ILE A 1 481 ? -11.230 2.448 -1.595 1.00 97.06 481 ILE A O 1
ATOM 3924 N N . LYS A 1 482 ? -9.523 0.994 -1.413 1.00 94.69 482 LYS A N 1
ATOM 3925 C CA . LYS A 1 482 ? -9.778 0.700 0.000 1.00 94.69 482 LYS A CA 1
ATOM 3926 C C . LYS A 1 482 ? -9.223 1.804 0.891 1.00 94.69 482 LYS A C 1
ATOM 3928 O O . LYS A 1 482 ? -8.162 2.363 0.613 1.00 94.69 482 LYS A O 1
ATOM 3933 N N . MET A 1 483 ? -9.924 2.097 1.975 1.00 90.94 483 MET A N 1
ATOM 3934 C CA . MET A 1 483 ? -9.448 3.050 2.975 1.00 90.94 483 MET A CA 1
ATOM 3935 C C . MET A 1 483 ? -8.411 2.396 3.902 1.00 90.94 483 MET A C 1
ATOM 3937 O O . MET A 1 483 ? -8.426 1.172 4.064 1.00 90.94 483 MET A O 1
ATOM 3941 N N . PRO A 1 484 ? -7.551 3.181 4.580 1.00 83.69 484 PRO A N 1
ATOM 3942 C CA . PRO A 1 484 ? -6.5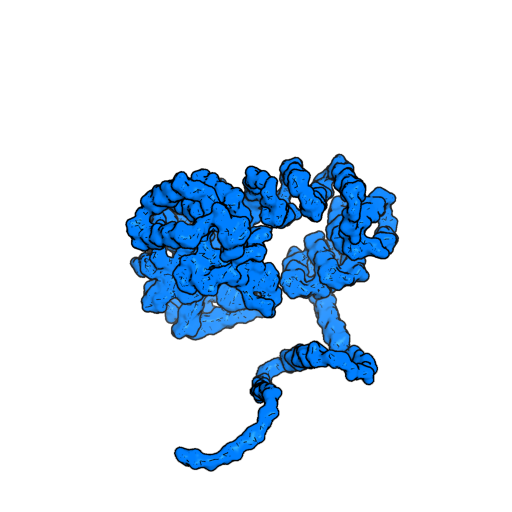14 2.641 5.466 1.00 83.69 484 PRO A CA 1
ATOM 3943 C C . PRO A 1 484 ? -7.043 1.722 6.574 1.00 83.69 484 PRO A C 1
ATOM 3945 O O . PRO A 1 484 ? -6.376 0.762 6.955 1.00 83.69 484 PRO A O 1
ATOM 3948 N N . PHE A 1 485 ? -8.257 1.995 7.063 1.00 89.56 485 PHE A N 1
ATOM 3949 C CA . PHE A 1 485 ? -8.920 1.212 8.105 1.00 89.56 485 PHE A CA 1
ATOM 3950 C C . PHE A 1 485 ? -9.572 -0.079 7.595 1.00 89.56 485 PHE A C 1
ATOM 3952 O O . PHE A 1 485 ? -9.965 -0.918 8.400 1.00 89.56 485 PHE A O 1
ATOM 3959 N N . GLU A 1 486 ? -9.711 -0.253 6.280 1.00 93.31 486 GLU A N 1
ATOM 3960 C CA . GLU A 1 486 ? -10.339 -1.437 5.706 1.00 93.31 486 GLU A CA 1
ATOM 3961 C C . GLU A 1 486 ? -9.342 -2.592 5.571 1.00 93.31 486 GLU A C 1
ATOM 3963 O O . GLU A 1 486 ? -8.176 -2.427 5.174 1.00 93.31 486 GLU A O 1
ATOM 3968 N N . LEU A 1 487 ? -9.842 -3.789 5.870 1.00 93.31 487 LEU A N 1
ATOM 3969 C CA . LEU A 1 487 ? -9.199 -5.047 5.510 1.00 93.31 487 LEU A CA 1
ATOM 3970 C C . LEU A 1 487 ? -9.402 -5.306 4.022 1.00 93.31 487 LEU A C 1
ATOM 3972 O O . LEU A 1 487 ? -10.437 -4.937 3.461 1.00 93.31 487 LEU A O 1
ATOM 3976 N N . LEU A 1 488 ? -8.468 -6.012 3.385 1.00 94.44 488 LEU A N 1
ATOM 3977 C CA . LEU A 1 488 ? -8.669 -6.432 1.997 1.00 94.44 488 LEU A CA 1
ATOM 3978 C C . LEU A 1 488 ? -9.943 -7.278 1.846 1.00 94.44 488 LEU A C 1
ATOM 3980 O O . LEU A 1 488 ? -10.683 -7.108 0.882 1.00 94.44 488 LEU A O 1
ATOM 3984 N N . SER A 1 489 ? -10.255 -8.125 2.830 1.00 95.19 489 SER A N 1
ATOM 3985 C CA . SER A 1 489 ? -11.461 -8.959 2.810 1.00 95.19 489 SER A CA 1
ATOM 3986 C C . SER A 1 489 ? -12.779 -8.181 2.919 1.00 95.19 489 SER A C 1
ATOM 3988 O O . SER A 1 489 ? -13.839 -8.728 2.620 1.00 95.19 489 SER A O 1
ATOM 3990 N N . MET A 1 490 ? -12.735 -6.902 3.305 1.00 93.75 490 MET A N 1
ATOM 3991 C CA . MET A 1 490 ? -13.906 -6.017 3.302 1.00 93.75 490 MET A CA 1
ATOM 3992 C C . MET A 1 490 ? -14.183 -5.430 1.914 1.00 93.75 490 MET A C 1
ATOM 3994 O O . MET A 1 490 ? -15.268 -4.897 1.678 1.00 93.75 490 MET A O 1
ATOM 3998 N N . ALA A 1 491 ? -13.229 -5.522 0.983 1.00 94.62 491 ALA A N 1
ATOM 3999 C CA . ALA A 1 491 ? -13.436 -5.073 -0.382 1.00 94.62 491 ALA A CA 1
ATOM 4000 C C . ALA A 1 491 ? -14.419 -6.000 -1.130 1.00 94.62 491 ALA A C 1
ATOM 4002 O O . ALA A 1 491 ? -14.436 -7.220 -0.909 1.00 94.62 491 ALA A O 1
ATOM 4003 N N . PRO A 1 492 ? -15.226 -5.461 -2.064 1.00 92.00 492 PRO A N 1
ATOM 4004 C CA . PRO A 1 492 ? -16.145 -6.269 -2.857 1.00 92.00 492 PRO A CA 1
ATOM 4005 C C . PRO A 1 492 ? -15.429 -7.419 -3.580 1.00 92.00 492 PRO A C 1
ATOM 4007 O O . PRO A 1 492 ? -14.446 -7.197 -4.280 1.00 92.00 492 PRO A O 1
ATOM 4010 N N . SER A 1 493 ? -15.976 -8.634 -3.480 1.00 92.56 493 SER A N 1
ATOM 4011 C CA . SER A 1 493 ? -15.429 -9.884 -4.054 1.00 92.56 493 SER A CA 1
ATOM 4012 C C . SER A 1 493 ? -14.224 -10.502 -3.328 1.00 92.56 493 SER A C 1
ATOM 4014 O O . SER A 1 493 ? -13.733 -11.533 -3.779 1.00 92.56 493 SER A O 1
ATOM 4016 N N . PHE A 1 494 ? -13.784 -9.944 -2.194 1.00 95.38 494 PHE A N 1
ATOM 4017 C CA . PHE A 1 494 ? -12.636 -10.456 -1.429 1.00 95.38 494 PHE A CA 1
ATOM 4018 C C . PHE A 1 494 ? -13.009 -11.037 -0.053 1.00 95.38 494 PHE A C 1
ATOM 4020 O O . PHE A 1 494 ? -12.138 -11.465 0.696 1.00 95.38 494 PHE A O 1
ATOM 4027 N N . SER A 1 495 ? -14.290 -11.165 0.298 1.00 94.19 495 SER A N 1
ATOM 4028 C CA . SER A 1 495 ? -14.688 -11.703 1.613 1.00 94.19 495 SER A CA 1
ATOM 4029 C C . SER A 1 495 ? -14.174 -13.121 1.895 1.00 94.19 495 SER A C 1
ATOM 4031 O O . SER A 1 495 ? -13.905 -13.465 3.044 1.00 94.19 495 SER A O 1
ATOM 4033 N N . SER A 1 496 ? -13.963 -13.937 0.857 1.00 94.50 496 SER A N 1
ATOM 4034 C CA . SER A 1 496 ? -13.471 -15.312 0.994 1.00 94.50 496 SER A CA 1
ATOM 4035 C C . SER A 1 496 ? -12.000 -15.428 1.402 1.00 94.50 496 SER A C 1
ATOM 4037 O O . SER A 1 496 ? -11.552 -16.541 1.671 1.00 94.50 496 SER A O 1
ATOM 4039 N N . ILE A 1 497 ? -11.226 -14.335 1.383 1.00 93.62 497 ILE A N 1
ATOM 4040 C CA . ILE A 1 497 ? -9.810 -14.330 1.797 1.00 93.62 497 ILE A CA 1
ATOM 4041 C C . ILE A 1 497 ? -9.593 -13.865 3.238 1.00 93.62 497 ILE A C 1
ATOM 4043 O O . ILE A 1 497 ? -8.450 -13.835 3.686 1.00 93.62 497 ILE A O 1
ATOM 4047 N N . ARG A 1 498 ? -10.669 -13.558 3.974 1.00 94.00 498 ARG A N 1
ATOM 4048 C CA . ARG A 1 498 ? -10.584 -13.225 5.397 1.00 94.00 498 ARG A CA 1
ATOM 4049 C C . ARG A 1 498 ? -9.858 -14.323 6.175 1.00 94.00 498 ARG A C 1
ATOM 4051 O O . ARG A 1 498 ? -10.130 -15.508 5.980 1.00 94.00 498 ARG A O 1
ATOM 4058 N N . ASP A 1 499 ? -8.950 -13.908 7.047 1.00 92.31 499 ASP A N 1
ATOM 4059 C CA . ASP A 1 499 ? -8.122 -14.727 7.931 1.00 92.31 499 ASP A CA 1
ATOM 4060 C C . ASP A 1 499 ? -7.202 -15.730 7.217 1.00 92.31 499 ASP A C 1
ATOM 4062 O O . ASP A 1 499 ? -6.575 -16.580 7.856 1.00 92.31 499 ASP A O 1
ATOM 4066 N N . ARG A 1 500 ? -7.074 -15.641 5.888 1.00 91.06 500 ARG A N 1
ATOM 4067 C CA . ARG A 1 500 ? -6.152 -16.488 5.127 1.00 91.06 500 ARG A CA 1
ATOM 4068 C C . ARG A 1 500 ? -4.765 -15.873 5.143 1.00 91.06 500 ARG A C 1
ATOM 4070 O O . ARG A 1 500 ? -4.618 -14.685 4.891 1.00 91.06 500 ARG A O 1
ATOM 4077 N N . ARG A 1 501 ? -3.737 -16.688 5.366 1.00 86.62 501 ARG A N 1
ATOM 4078 C CA . ARG A 1 501 ? -2.342 -16.252 5.224 1.00 86.62 501 ARG A CA 1
ATOM 4079 C C . ARG A 1 501 ? -1.939 -16.160 3.754 1.00 86.62 501 ARG A C 1
ATOM 4081 O O . ARG A 1 501 ? -2.501 -16.865 2.910 1.00 86.62 501 ARG A O 1
ATOM 4088 N N . ILE A 1 502 ? -0.994 -15.276 3.454 1.00 80.31 502 ILE A N 1
ATOM 4089 C CA . ILE A 1 502 ? -0.398 -15.181 2.121 1.00 80.31 502 ILE A CA 1
ATOM 4090 C C . ILE A 1 502 ? 0.417 -16.454 1.863 1.00 80.31 502 ILE A C 1
ATOM 4092 O O . ILE A 1 502 ? 1.200 -16.886 2.702 1.00 80.31 502 ILE A O 1
ATOM 4096 N N . GLY A 1 503 ? 0.228 -17.050 0.686 1.00 70.81 503 GLY A N 1
ATOM 4097 C CA . GLY A 1 503 ? 0.973 -18.226 0.242 1.00 70.81 503 GLY A CA 1
ATOM 4098 C C . GLY A 1 503 ? 0.257 -19.572 0.436 1.00 70.81 503 GLY A C 1
ATOM 4099 O O . GLY A 1 503 ? -0.502 -19.761 1.388 1.00 70.81 503 GLY A O 1
ATOM 4100 N N . PRO A 1 504 ? 0.496 -20.544 -0.462 1.00 55.56 504 PRO A N 1
ATOM 4101 C CA . PRO A 1 504 ? 0.184 -21.947 -0.212 1.00 55.56 504 PRO A CA 1
ATOM 4102 C C . PRO A 1 504 ? 1.005 -22.485 0.978 1.00 55.56 504 PRO A C 1
ATOM 4104 O O . PRO A 1 504 ? 2.180 -22.122 1.095 1.00 55.56 504 PRO A O 1
ATOM 4107 N N . PRO A 1 505 ? 0.465 -23.390 1.821 1.00 51.66 505 PRO A N 1
ATOM 4108 C CA . PRO A 1 505 ? 1.215 -24.025 2.918 1.00 51.66 505 PRO A CA 1
ATOM 4109 C C . PRO A 1 505 ? 2.526 -24.705 2.470 1.00 51.66 505 PRO A C 1
ATOM 4111 O O . PRO A 1 505 ? 3.424 -24.963 3.273 1.00 51.66 505 PRO A O 1
ATOM 4114 N N . ASP A 1 506 ? 2.626 -25.021 1.182 1.00 49.00 506 ASP A N 1
ATOM 4115 C CA . ASP A 1 506 ? 3.660 -25.800 0.516 1.00 49.00 506 ASP A CA 1
ATOM 4116 C C . ASP A 1 506 ? 4.696 -24.968 -0.272 1.00 49.00 506 ASP A C 1
ATOM 4118 O O . ASP A 1 506 ? 5.692 -25.536 -0.714 1.00 49.00 506 ASP A O 1
ATOM 4122 N N . MET A 1 507 ? 4.562 -23.637 -0.374 1.00 48.31 507 MET A N 1
ATOM 4123 C CA . MET A 1 507 ? 5.549 -22.763 -1.045 1.00 48.31 507 MET A CA 1
ATOM 4124 C C . MET A 1 507 ? 6.644 -22.258 -0.078 1.00 48.31 507 MET A C 1
ATOM 4126 O O . MET A 1 507 ? 6.349 -21.436 0.791 1.00 48.31 507 MET A O 1
ATOM 4130 N N . PRO A 1 508 ? 7.926 -22.658 -0.225 1.00 45.25 508 PRO A N 1
ATOM 4131 C CA . PRO A 1 508 ? 8.996 -22.324 0.726 1.00 45.25 508 PRO A CA 1
ATOM 4132 C C . PRO A 1 508 ? 9.285 -20.826 0.887 1.00 45.25 508 PRO A C 1
ATOM 4134 O O . PRO A 1 508 ? 9.585 -20.384 1.989 1.00 45.25 508 PRO A O 1
ATOM 4137 N N . THR A 1 509 ? 9.166 -20.038 -0.184 1.00 44.19 509 THR A N 1
ATOM 4138 C CA . THR A 1 509 ? 9.396 -18.582 -0.154 1.00 44.19 509 THR A CA 1
ATOM 4139 C C . THR A 1 509 ? 8.294 -17.826 0.584 1.00 44.19 509 THR A C 1
ATOM 4141 O O . THR A 1 509 ? 8.577 -16.821 1.228 1.00 44.19 509 THR A O 1
ATOM 4144 N N . TYR A 1 510 ? 7.059 -18.335 0.556 1.00 49.44 510 TYR A N 1
ATOM 4145 C CA . TYR A 1 510 ? 5.932 -17.763 1.297 1.00 49.44 510 TYR A CA 1
ATOM 4146 C C . TYR A 1 510 ? 5.764 -18.352 2.704 1.00 49.44 510 TYR A C 1
ATOM 4148 O O . TYR A 1 510 ? 5.075 -17.755 3.520 1.00 49.44 510 TYR A O 1
ATOM 4156 N N . LYS A 1 511 ? 6.452 -19.451 3.055 1.00 46.81 511 LYS A N 1
ATOM 4157 C CA . LYS A 1 511 ? 6.471 -19.983 4.436 1.00 46.81 511 LYS A CA 1
ATOM 4158 C C . LYS A 1 511 ? 7.009 -18.991 5.476 1.00 46.81 511 LYS A C 1
ATOM 4160 O O . LYS A 1 511 ? 6.807 -19.205 6.667 1.00 46.81 511 LYS A O 1
ATOM 4165 N N . LEU A 1 512 ? 7.697 -17.934 5.041 1.00 50.38 512 LEU A N 1
ATOM 4166 C CA . LEU A 1 512 ? 8.165 -16.846 5.903 1.00 50.38 512 LEU A CA 1
ATOM 4167 C C . LEU A 1 512 ? 7.257 -15.600 5.847 1.00 50.38 512 LEU A C 1
ATOM 4169 O O . LEU A 1 512 ? 7.366 -14.736 6.720 1.00 50.38 512 LEU A O 1
ATOM 4173 N N . ASP A 1 513 ? 6.351 -15.503 4.863 1.00 64.12 513 ASP A N 1
ATOM 4174 C CA . ASP A 1 513 ? 5.364 -14.423 4.751 1.00 64.12 513 ASP A CA 1
ATOM 4175 C C . ASP A 1 513 ? 4.129 -14.771 5.599 1.00 64.12 513 ASP A C 1
ATOM 4177 O O . ASP A 1 513 ? 3.125 -15.301 5.134 1.00 64.12 513 ASP A O 1
ATOM 4181 N N . ASN A 1 514 ? 4.223 -14.496 6.901 1.00 68.12 514 ASN A N 1
ATOM 4182 C CA . ASN A 1 514 ? 3.157 -14.764 7.870 1.00 68.12 514 ASN A CA 1
ATOM 4183 C C . ASN A 1 514 ? 2.020 -13.728 7.848 1.00 68.12 514 ASN A C 1
ATOM 4185 O O . ASN A 1 514 ? 1.224 -13.682 8.788 1.00 68.12 514 ASN A O 1
ATOM 4189 N N . ARG A 1 515 ? 1.924 -12.877 6.827 1.00 80.56 515 ARG A N 1
ATOM 4190 C CA . ARG A 1 515 ? 0.856 -11.875 6.745 1.00 80.56 515 ARG A CA 1
ATOM 4191 C C . ARG A 1 515 ? -0.493 -12.519 6.459 1.00 80.56 515 ARG A C 1
ATOM 4193 O O . ARG A 1 515 ? -0.571 -13.570 5.818 1.00 80.56 515 ARG A O 1
ATOM 4200 N N . LEU A 1 516 ? -1.566 -11.878 6.916 1.00 86.75 516 LEU A N 1
ATOM 4201 C CA . LEU A 1 516 ? -2.912 -12.194 6.446 1.00 86.75 516 LEU A CA 1
ATOM 4202 C C . LEU A 1 516 ? -3.164 -11.471 5.126 1.00 86.75 516 LEU A C 1
ATOM 4204 O O . LEU A 1 516 ? -2.721 -10.342 4.926 1.00 86.75 516 LEU A O 1
ATOM 4208 N N . TRP A 1 517 ? -3.952 -12.087 4.254 1.00 90.62 517 TRP A N 1
ATOM 4209 C CA . TRP A 1 517 ? -4.499 -11.433 3.074 1.00 90.62 517 TRP A CA 1
ATOM 4210 C C . TRP A 1 517 ? -5.274 -10.165 3.444 1.00 90.62 517 TRP A C 1
ATOM 4212 O O . TRP A 1 517 ? -5.219 -9.193 2.702 1.00 90.62 517 TRP A O 1
ATOM 4222 N N . ASP A 1 518 ? -5.924 -10.129 4.611 1.00 92.06 518 ASP A N 1
ATOM 4223 C CA . ASP A 1 518 ? -6.570 -8.932 5.163 1.00 92.06 518 ASP A CA 1
ATOM 4224 C C . ASP A 1 518 ? -5.646 -7.716 5.252 1.00 92.06 518 ASP A C 1
ATOM 4226 O O . ASP A 1 518 ? -6.105 -6.577 5.104 1.00 92.06 518 ASP A O 1
ATOM 4230 N N . ASP A 1 519 ? -4.355 -7.957 5.488 1.00 87.19 519 ASP A N 1
ATOM 4231 C CA . ASP A 1 519 ? -3.371 -6.904 5.662 1.00 87.19 519 ASP A CA 1
ATOM 4232 C C . ASP A 1 519 ? -2.797 -6.384 4.346 1.00 87.19 519 ASP A C 1
ATOM 4234 O O . ASP A 1 519 ? -2.263 -5.270 4.317 1.00 87.19 519 ASP A O 1
ATOM 4238 N N . VAL A 1 520 ? -2.964 -7.144 3.262 1.00 88.31 520 VAL A N 1
ATOM 4239 C CA . VAL A 1 520 ? -2.436 -6.812 1.942 1.00 88.31 520 VAL A CA 1
ATOM 4240 C C . VAL A 1 520 ? -3.074 -5.527 1.414 1.00 88.31 520 VAL A C 1
ATOM 4242 O O . VAL A 1 520 ? -4.259 -5.232 1.597 1.00 88.31 520 VAL A O 1
ATOM 4245 N N . ARG A 1 521 ? -2.232 -4.709 0.788 1.00 89.31 521 ARG A N 1
ATOM 4246 C CA . ARG A 1 521 ? -2.515 -3.312 0.450 1.00 89.31 521 ARG A CA 1
ATOM 4247 C C . ARG A 1 521 ? -3.177 -3.165 -0.913 1.00 89.31 521 ARG A C 1
ATOM 4249 O O . ARG A 1 521 ? -4.019 -2.286 -1.086 1.00 89.31 521 ARG A O 1
ATOM 4256 N N . GLY A 1 522 ? -2.856 -4.066 -1.831 1.00 93.38 522 GLY A N 1
ATOM 4257 C CA . GLY A 1 522 ? -3.489 -4.167 -3.131 1.00 93.38 522 GLY A CA 1
ATOM 4258 C C . GLY A 1 522 ? -3.690 -5.616 -3.555 1.00 93.38 522 GLY A C 1
ATOM 4259 O O . GLY A 1 522 ? -3.083 -6.538 -3.017 1.00 93.38 522 GLY A O 1
ATOM 4260 N N . ALA A 1 523 ? -4.631 -5.823 -4.462 1.00 95.00 523 ALA A N 1
ATOM 4261 C CA . ALA A 1 523 ? -4.849 -7.122 -5.069 1.00 95.00 523 ALA A CA 1
ATOM 4262 C C . ALA A 1 523 ? -5.269 -6.942 -6.521 1.00 95.00 523 ALA A C 1
ATOM 4264 O O . ALA A 1 523 ? -6.244 -6.243 -6.814 1.00 95.00 523 ALA A O 1
ATOM 4265 N N . GLY A 1 524 ? -4.538 -7.607 -7.407 1.00 93.31 524 GLY A N 1
ATOM 4266 C CA . GLY A 1 524 ? -4.730 -7.548 -8.843 1.00 93.31 524 GLY A CA 1
ATOM 4267 C C . GLY A 1 524 ? -5.660 -8.637 -9.371 1.00 93.31 524 GLY A C 1
ATOM 4268 O O . GLY A 1 524 ? -5.894 -9.670 -8.742 1.00 93.31 524 GLY A O 1
ATOM 4269 N N . GLY A 1 525 ? -6.172 -8.426 -10.583 1.00 91.31 525 GLY A N 1
ATOM 4270 C CA . GLY A 1 525 ? -7.035 -9.378 -11.284 1.00 91.31 525 GLY A CA 1
ATOM 4271 C C . GLY A 1 525 ? -8.237 -8.696 -11.928 1.00 91.31 525 GLY A C 1
ATOM 4272 O O . GLY A 1 525 ? -8.196 -7.514 -12.266 1.00 91.31 525 GLY A O 1
ATOM 4273 N N . ARG A 1 526 ? -9.341 -9.433 -12.116 1.00 94.00 526 ARG A N 1
ATOM 4274 C CA . ARG A 1 526 ? -10.565 -8.850 -12.700 1.00 94.00 526 ARG A CA 1
ATOM 4275 C C . ARG A 1 526 ? -11.155 -7.735 -11.832 1.00 94.00 526 ARG A C 1
ATOM 4277 O O . ARG A 1 526 ? -11.658 -6.744 -12.353 1.00 94.00 526 ARG A O 1
ATOM 4284 N N . TYR A 1 527 ? -11.075 -7.917 -10.521 1.00 96.88 527 TYR A N 1
ATOM 4285 C CA . TYR A 1 527 ? -11.381 -6.906 -9.524 1.00 96.88 527 TYR A CA 1
ATOM 4286 C C . TYR A 1 527 ? -10.062 -6.475 -8.910 1.00 96.88 527 TYR A C 1
ATOM 4288 O O . TYR A 1 527 ? -9.311 -7.319 -8.432 1.00 96.88 527 TYR A O 1
ATOM 4296 N N . VAL A 1 528 ? -9.786 -5.182 -8.978 1.00 97.88 528 VAL A N 1
ATOM 4297 C CA . VAL A 1 528 ? -8.602 -4.574 -8.388 1.00 97.88 528 VAL A CA 1
ATOM 4298 C C . VAL A 1 528 ? -8.977 -3.938 -7.070 1.00 97.88 528 VAL A C 1
ATOM 4300 O O . VAL A 1 528 ? -9.989 -3.241 -6.987 1.00 97.88 528 VAL A O 1
ATOM 4303 N N . VAL A 1 529 ? -8.129 -4.126 -6.070 1.00 97.81 529 VAL A N 1
ATOM 4304 C CA . VAL A 1 529 ? -8.131 -3.319 -4.854 1.00 97.81 529 VAL A CA 1
ATOM 4305 C C . VAL A 1 529 ? -6.800 -2.599 -4.764 1.00 97.81 529 VAL A C 1
ATOM 4307 O O . VAL A 1 529 ? -5.770 -3.217 -4.992 1.00 97.81 529 VAL A O 1
ATOM 4310 N N . ALA A 1 530 ? -6.814 -1.317 -4.422 1.00 96.25 530 ALA A N 1
ATOM 4311 C CA . ALA A 1 530 ? -5.607 -0.571 -4.086 1.00 96.25 530 ALA A CA 1
ATOM 4312 C C . ALA A 1 530 ? -5.882 0.314 -2.874 1.00 96.25 530 ALA A C 1
ATOM 4314 O O . ALA A 1 530 ? -6.986 0.843 -2.722 1.00 96.25 530 ALA A O 1
ATOM 4315 N N . ASP A 1 531 ? -4.894 0.479 -2.004 1.00 93.25 531 ASP A N 1
ATOM 4316 C CA . ASP A 1 531 ? -5.044 1.345 -0.847 1.00 93.25 531 ASP A CA 1
ATOM 4317 C C . ASP A 1 531 ? -4.997 2.829 -1.228 1.00 93.25 531 ASP A C 1
ATOM 4319 O O . ASP A 1 531 ? -4.171 3.272 -2.034 1.00 93.25 531 ASP A O 1
ATOM 4323 N N . HIS A 1 532 ? -5.904 3.595 -0.625 1.00 92.19 532 HIS A N 1
ATOM 4324 C CA . HIS A 1 532 ? -6.034 5.028 -0.829 1.00 92.19 532 HIS A CA 1
ATOM 4325 C C . HIS A 1 532 ? -4.724 5.768 -0.570 1.00 92.19 532 HIS A C 1
ATOM 4327 O O . HIS A 1 532 ? -4.282 6.513 -1.437 1.00 92.19 532 HIS A O 1
ATOM 4333 N N . ASP A 1 533 ? -4.090 5.572 0.585 1.00 87.00 533 ASP A N 1
ATOM 4334 C CA . ASP A 1 533 ? -2.960 6.416 0.974 1.00 87.00 533 ASP A CA 1
ATOM 4335 C C . ASP A 1 533 ? -1.679 6.032 0.231 1.00 87.00 533 ASP A C 1
ATOM 4337 O O . ASP A 1 533 ? -0.928 6.922 -0.144 1.00 87.00 533 ASP A O 1
ATOM 4341 N N . GLU A 1 534 ? -1.462 4.760 -0.112 1.00 85.69 534 GLU A N 1
ATOM 4342 C CA . GLU A 1 534 ? -0.317 4.379 -0.962 1.00 85.69 534 GLU A CA 1
ATOM 4343 C C . GLU A 1 534 ? -0.451 4.896 -2.397 1.00 85.69 534 GLU A C 1
ATOM 4345 O O . GLU A 1 534 ? 0.535 5.269 -3.031 1.00 85.69 534 GLU A O 1
ATOM 4350 N N . THR A 1 535 ? -1.683 5.043 -2.895 1.00 85.38 535 THR A N 1
ATOM 4351 C CA . THR A 1 535 ? -1.932 5.720 -4.179 1.00 85.38 535 THR A CA 1
ATOM 4352 C C . THR A 1 535 ? -1.472 7.189 -4.147 1.00 85.38 535 THR A C 1
ATOM 4354 O O . THR A 1 535 ? -1.224 7.797 -5.189 1.00 85.38 535 THR A O 1
ATOM 4357 N N . PHE A 1 536 ? -1.345 7.797 -2.961 1.00 82.81 536 PHE A N 1
ATOM 4358 C CA . PHE A 1 536 ? -1.009 9.215 -2.812 1.00 82.81 536 PHE A CA 1
ATOM 4359 C C . PHE A 1 536 ? 0.493 9.476 -2.833 1.00 82.81 536 PHE A C 1
ATOM 4361 O O . PHE A 1 536 ? 0.889 10.634 -2.989 1.00 82.81 536 PHE A O 1
ATOM 4368 N N . GLU A 1 537 ? 1.309 8.442 -2.646 1.00 84.81 537 GLU A N 1
ATOM 4369 C CA . GLU A 1 537 ? 2.753 8.567 -2.441 1.00 84.81 537 GLU A CA 1
ATOM 4370 C C . GLU A 1 537 ? 3.505 8.659 -3.777 1.00 84.81 537 GLU A C 1
ATOM 4372 O O . GLU A 1 537 ? 4.574 9.265 -3.842 1.00 84.81 537 GLU A O 1
ATOM 4377 N N . THR A 1 538 ? 2.898 8.195 -4.877 1.00 85.06 538 THR A N 1
ATOM 4378 C CA . THR A 1 538 ? 3.507 8.193 -6.220 1.00 85.06 538 THR A CA 1
ATOM 4379 C C . THR A 1 538 ? 3.988 9.567 -6.674 1.00 85.06 538 THR A C 1
ATOM 4381 O O . THR A 1 538 ? 5.086 9.707 -7.207 1.00 85.06 538 THR A O 1
ATOM 4384 N N . VAL A 1 539 ? 3.187 10.613 -6.448 1.00 86.69 539 VAL A N 1
ATOM 4385 C CA . VAL A 1 539 ? 3.568 11.990 -6.811 1.00 86.69 539 VAL A CA 1
ATOM 4386 C C . VAL A 1 539 ? 4.812 12.457 -6.045 1.00 86.69 539 VAL A C 1
ATOM 4388 O O . VAL A 1 539 ? 5.529 13.330 -6.515 1.00 86.69 539 VAL A O 1
ATOM 4391 N N . GLN A 1 540 ? 5.107 11.857 -4.891 1.00 87.19 540 GLN A N 1
ATOM 4392 C CA . GLN A 1 540 ? 6.260 12.194 -4.058 1.00 87.19 540 GLN A CA 1
ATOM 4393 C C . GLN A 1 540 ? 7.488 11.315 -4.321 1.00 87.19 540 GLN A C 1
ATOM 4395 O O . GLN A 1 540 ? 8.450 11.388 -3.551 1.00 87.19 540 GLN A O 1
ATOM 4400 N N . GLY A 1 541 ? 7.481 10.528 -5.402 1.00 83.06 541 GLY A N 1
ATOM 4401 C CA . GLY A 1 541 ? 8.603 9.673 -5.797 1.00 83.06 541 GLY A CA 1
ATOM 4402 C C . GLY A 1 541 ? 8.605 8.288 -5.148 1.00 83.06 541 GLY A C 1
ATOM 4403 O O . GLY A 1 541 ? 9.595 7.559 -5.231 1.00 83.06 541 GLY A O 1
ATOM 4404 N N . ASP A 1 542 ? 7.503 7.936 -4.490 1.00 86.06 542 ASP A N 1
ATOM 4405 C CA . ASP A 1 542 ? 7.229 6.573 -4.056 1.00 86.06 542 ASP A CA 1
ATOM 4406 C C . ASP A 1 542 ? 6.675 5.731 -5.223 1.00 86.06 542 ASP A C 1
ATOM 4408 O O . ASP A 1 542 ? 6.350 6.256 -6.290 1.00 86.06 542 ASP A O 1
ATOM 4412 N N . TYR A 1 543 ? 6.571 4.421 -5.045 1.00 84.38 543 TYR A N 1
ATOM 4413 C CA . TYR A 1 543 ? 6.075 3.506 -6.063 1.00 84.38 543 TYR A CA 1
ATOM 4414 C C . TYR A 1 543 ? 4.553 3.679 -6.283 1.00 84.38 543 TYR A C 1
ATOM 4416 O O . TYR A 1 543 ? 3.833 4.248 -5.462 1.00 84.38 543 TYR A O 1
ATOM 4424 N N . ASN A 1 544 ? 4.030 3.241 -7.432 1.00 92.38 544 ASN A N 1
ATOM 4425 C CA . ASN A 1 544 ? 2.612 3.392 -7.778 1.00 92.38 544 ASN A CA 1
ATOM 4426 C C . ASN A 1 544 ? 1.797 2.109 -7.578 1.00 92.38 544 ASN A C 1
ATOM 4428 O O . ASN A 1 544 ? 1.653 1.322 -8.515 1.00 92.38 544 ASN A O 1
ATOM 4432 N N . LEU A 1 545 ? 1.219 1.931 -6.382 1.00 94.19 545 LEU A N 1
ATOM 4433 C CA . LEU A 1 545 ? 0.384 0.765 -6.063 1.00 94.19 545 LEU A CA 1
ATOM 4434 C C . LEU A 1 545 ? -0.836 0.648 -6.990 1.00 94.19 545 LEU A C 1
ATOM 4436 O O . LEU A 1 545 ? -1.089 -0.407 -7.553 1.00 94.19 545 LEU A O 1
ATOM 4440 N N . LEU A 1 546 ? -1.597 1.723 -7.204 1.00 96.94 546 LEU A N 1
ATOM 4441 C CA . LEU A 1 546 ? -2.777 1.652 -8.075 1.00 96.94 546 LEU A CA 1
ATOM 4442 C C . LEU A 1 546 ? -2.397 1.280 -9.518 1.00 96.94 546 LEU A C 1
ATOM 4444 O O . LEU A 1 546 ? -3.082 0.495 -10.173 1.00 96.94 546 LEU A O 1
ATOM 4448 N N . GLY A 1 547 ? -1.290 1.836 -10.006 1.00 96.88 547 GLY A N 1
ATOM 4449 C CA . GLY A 1 547 ? -0.721 1.517 -11.306 1.00 96.88 547 GLY A CA 1
ATOM 4450 C C . GLY A 1 547 ? -0.314 0.049 -11.423 1.00 96.88 547 GLY A C 1
ATOM 4451 O O . GLY A 1 547 ? -0.623 -0.568 -12.442 1.00 96.88 547 GLY A O 1
ATOM 4452 N N . HIS A 1 548 ? 0.308 -0.495 -10.375 1.00 97.50 548 HIS A N 1
ATOM 4453 C CA . HIS A 1 548 ? 0.688 -1.902 -10.238 1.00 97.50 548 HIS A CA 1
ATOM 4454 C C . HIS A 1 548 ? -0.527 -2.832 -10.330 1.00 97.50 548 HIS A C 1
ATOM 4456 O O . HIS A 1 548 ? -0.587 -3.715 -11.184 1.00 97.50 548 HIS A O 1
ATOM 4462 N N . GLU A 1 549 ? -1.555 -2.589 -9.517 1.00 98.06 549 GLU A N 1
ATOM 4463 C CA . GLU A 1 549 ? -2.712 -3.486 -9.462 1.00 98.06 549 GLU A CA 1
ATOM 4464 C C . GLU A 1 549 ? -3.547 -3.436 -10.750 1.00 98.06 549 GLU A C 1
ATOM 4466 O O . GLU A 1 549 ? -4.038 -4.462 -11.235 1.00 98.06 549 GLU A O 1
ATOM 4471 N N . ILE A 1 550 ? -3.659 -2.259 -11.380 1.00 98.44 550 ILE A N 1
ATOM 4472 C CA . ILE A 1 550 ? -4.280 -2.152 -12.707 1.00 98.44 550 ILE A CA 1
ATOM 4473 C C . ILE A 1 550 ? -3.418 -2.843 -13.778 1.00 98.44 550 ILE A C 1
ATOM 4475 O O . ILE A 1 550 ? -3.977 -3.385 -14.729 1.00 98.44 550 ILE A O 1
ATOM 4479 N N . ALA A 1 551 ? -2.092 -2.916 -13.635 1.00 98.38 551 ALA A N 1
ATOM 4480 C CA . ALA A 1 551 ? -1.251 -3.678 -14.561 1.00 98.38 551 ALA A CA 1
ATOM 4481 C C . ALA A 1 551 ? -1.576 -5.181 -14.522 1.00 98.38 551 ALA A C 1
ATOM 4483 O O . ALA A 1 551 ? -1.702 -5.805 -15.578 1.00 98.38 551 ALA A O 1
ATOM 4484 N N . HIS A 1 552 ? -1.807 -5.757 -13.336 1.00 98.19 552 HIS A N 1
ATOM 4485 C CA . HIS A 1 552 ? -2.305 -7.133 -13.220 1.00 98.19 552 HIS A CA 1
ATOM 4486 C C . HIS A 1 552 ? -3.667 -7.312 -13.887 1.00 98.19 552 HIS A C 1
ATOM 4488 O O . HIS A 1 552 ? -3.904 -8.304 -14.580 1.00 98.19 552 HIS A O 1
ATOM 4494 N N . GLN A 1 553 ? -4.565 -6.345 -13.704 1.00 97.88 553 GLN A N 1
ATOM 4495 C CA . GLN A 1 553 ? -5.866 -6.356 -14.357 1.00 97.88 553 GLN A CA 1
ATOM 4496 C C . GLN A 1 553 ? -5.758 -6.311 -15.881 1.00 97.88 553 GLN A C 1
ATOM 4498 O O . GLN A 1 553 ? -6.416 -7.084 -16.583 1.00 97.88 553 GLN A O 1
ATOM 4503 N N . PHE A 1 554 ? -4.912 -5.418 -16.384 1.00 97.94 554 PHE A N 1
ATOM 4504 C CA . PHE A 1 554 ? -4.614 -5.268 -17.795 1.00 97.94 554 PHE A CA 1
ATOM 4505 C C . PHE A 1 554 ? -4.045 -6.568 -18.362 1.00 97.94 554 PHE A C 1
ATOM 4507 O O . PHE A 1 554 ? -4.548 -7.065 -19.367 1.00 97.94 554 PHE A O 1
ATOM 4514 N N . HIS A 1 555 ? -3.075 -7.182 -17.682 1.00 96.44 555 HIS A N 1
ATOM 4515 C CA . HIS A 1 555 ? -2.514 -8.474 -18.079 1.00 96.44 555 HIS A CA 1
ATOM 4516 C C . HIS A 1 555 ? -3.582 -9.577 -18.099 1.00 96.44 555 HIS A C 1
ATOM 4518 O O . HIS A 1 555 ? -3.707 -10.280 -19.099 1.00 96.44 555 HIS A O 1
ATOM 4524 N N . ALA A 1 556 ? -4.441 -9.667 -17.078 1.00 96.00 556 ALA A N 1
ATOM 4525 C CA . ALA A 1 556 ? -5.556 -10.619 -17.063 1.00 96.00 556 ALA A CA 1
ATOM 4526 C C . ALA A 1 556 ? -6.543 -10.398 -18.227 1.00 96.00 556 ALA A C 1
ATOM 4528 O O . ALA A 1 556 ? -7.110 -11.350 -18.769 1.00 96.00 556 ALA A O 1
ATOM 4529 N N . TYR A 1 557 ? -6.757 -9.147 -18.639 1.00 97.25 557 TYR A N 1
ATOM 4530 C CA . TYR A 1 557 ? -7.538 -8.834 -19.832 1.00 97.25 557 TYR A CA 1
ATOM 4531 C C . TYR A 1 557 ? -6.829 -9.295 -21.115 1.00 97.25 557 TYR A C 1
ATOM 4533 O O . TYR A 1 557 ? -7.460 -9.952 -21.953 1.00 97.25 557 TYR A O 1
ATOM 4541 N N . LEU A 1 558 ? -5.518 -9.054 -21.243 1.00 96.88 558 LEU A N 1
ATOM 4542 C CA . LEU A 1 558 ? -4.717 -9.545 -22.369 1.00 96.88 558 LEU A CA 1
ATOM 4543 C C . LEU A 1 558 ? -4.743 -11.074 -22.479 1.00 96.88 558 LEU A C 1
ATOM 4545 O O . LEU A 1 558 ? -4.928 -11.584 -23.582 1.00 96.88 558 LEU A O 1
ATOM 4549 N N . ASP A 1 559 ? -4.631 -11.805 -21.367 1.00 95.19 559 ASP A N 1
ATOM 4550 C CA . ASP A 1 559 ? -4.713 -13.275 -21.343 1.00 95.19 559 ASP A CA 1
ATOM 4551 C C . ASP A 1 559 ? -5.998 -13.776 -22.023 1.00 95.19 559 ASP A C 1
ATOM 4553 O O . ASP A 1 559 ? -5.993 -14.758 -22.773 1.00 95.19 559 ASP A O 1
ATOM 4557 N N . SER A 1 560 ? -7.105 -13.065 -21.795 1.00 95.12 560 SER A N 1
ATOM 4558 C CA . SER A 1 560 ? -8.423 -13.443 -22.305 1.00 95.12 560 SER A CA 1
ATOM 4559 C C . SER A 1 560 ? -8.705 -12.990 -23.744 1.00 95.12 560 SER A C 1
ATOM 4561 O O . SER A 1 560 ? -9.455 -13.666 -24.450 1.00 95.12 560 SER A O 1
ATOM 4563 N N . ARG A 1 561 ? -8.129 -11.867 -24.203 1.00 95.88 561 ARG A N 1
ATOM 4564 C CA . ARG A 1 561 ? -8.493 -11.227 -25.489 1.00 95.88 561 ARG A CA 1
ATOM 4565 C C . ARG A 1 561 ? -7.336 -11.032 -26.473 1.00 95.88 561 ARG A C 1
ATOM 4567 O O . ARG A 1 561 ? -7.569 -11.028 -27.677 1.00 95.88 561 ARG A O 1
ATOM 4574 N N . TYR A 1 562 ? -6.105 -10.897 -25.987 1.00 96.25 562 TYR A N 1
ATOM 4575 C CA . TYR A 1 562 ? -4.916 -10.521 -26.761 1.00 96.25 562 TYR A CA 1
ATOM 4576 C C . TYR A 1 562 ? -3.718 -11.410 -26.398 1.00 96.25 562 TYR A C 1
ATOM 4578 O O . TYR A 1 562 ? -2.672 -10.934 -25.951 1.00 96.25 562 TYR A O 1
ATOM 4586 N N . LYS A 1 563 ? -3.861 -12.725 -26.614 1.00 95.81 563 LYS A N 1
ATOM 4587 C CA . LYS A 1 563 ? -2.858 -13.739 -26.233 1.00 95.81 563 LYS A CA 1
ATOM 4588 C C . LYS A 1 563 ? -1.442 -13.448 -26.739 1.00 95.81 563 LYS A C 1
ATOM 4590 O O . LYS A 1 563 ? -0.483 -13.788 -26.057 1.00 95.81 563 LYS A O 1
ATOM 4595 N N . SER A 1 564 ? -1.293 -12.818 -27.907 1.00 96.81 564 SER A N 1
ATOM 4596 C CA . SER A 1 564 ? 0.022 -12.431 -28.439 1.00 96.81 564 SER A CA 1
ATOM 4597 C C . SER A 1 564 ? 0.730 -11.389 -27.569 1.00 96.81 564 SER A C 1
ATOM 4599 O O . SER A 1 564 ? 1.937 -11.494 -27.370 1.00 96.81 564 SER A O 1
ATOM 4601 N N . LEU A 1 565 ? -0.003 -10.421 -27.010 1.00 97.62 565 LEU A N 1
ATOM 4602 C CA . LEU A 1 565 ? 0.545 -9.413 -26.098 1.00 97.62 565 LEU A CA 1
ATOM 4603 C C . LEU A 1 565 ? 0.847 -10.005 -24.721 1.00 97.62 565 LEU A C 1
ATOM 4605 O O . LEU A 1 565 ? 1.897 -9.718 -24.160 1.00 97.62 565 LEU A O 1
ATOM 4609 N N . SER A 1 566 ? -0.017 -10.882 -24.204 1.00 96.81 566 SER A N 1
ATOM 4610 C CA . SER A 1 566 ? 0.293 -11.623 -22.974 1.00 96.81 566 SER A CA 1
ATOM 4611 C C . SER A 1 566 ? 1.557 -12.483 -23.139 1.00 96.81 566 SER A C 1
ATOM 4613 O O . SER A 1 566 ? 2.486 -12.393 -22.342 1.00 96.81 566 SER A O 1
ATOM 4615 N N . SER A 1 567 ? 1.665 -13.227 -24.245 1.00 97.69 567 SER A N 1
ATOM 4616 C CA . SER A 1 567 ? 2.871 -14.001 -24.564 1.00 97.69 567 SER A CA 1
ATOM 4617 C C . SER A 1 567 ? 4.111 -13.120 -24.750 1.00 97.69 567 SER A C 1
ATOM 4619 O O . SER A 1 567 ? 5.218 -13.575 -24.468 1.00 97.69 567 SER A O 1
ATOM 4621 N N . CYS A 1 568 ? 3.954 -11.871 -25.197 1.00 98.31 568 CYS A N 1
ATOM 4622 C CA . CYS A 1 568 ? 5.059 -10.919 -25.236 1.00 98.31 568 CYS A CA 1
ATOM 4623 C C . CYS A 1 568 ? 5.613 -10.650 -23.832 1.00 98.31 568 CYS A C 1
ATOM 4625 O O . CYS A 1 568 ? 6.821 -10.737 -23.644 1.00 98.31 568 CYS A O 1
ATOM 4627 N N . ILE A 1 569 ? 4.750 -10.402 -22.839 1.00 98.25 569 ILE A N 1
ATOM 4628 C CA . ILE A 1 569 ? 5.164 -10.182 -21.442 1.00 98.25 569 ILE A CA 1
ATOM 4629 C C . ILE A 1 569 ? 5.946 -11.390 -20.903 1.00 98.25 569 ILE A C 1
ATOM 4631 O O . ILE A 1 569 ? 6.995 -11.212 -20.290 1.00 98.25 569 ILE A O 1
ATOM 4635 N N . GLU A 1 570 ? 5.506 -12.615 -21.203 1.00 98.19 570 GLU A N 1
ATOM 4636 C CA . GLU A 1 570 ? 6.233 -13.842 -20.831 1.00 98.19 570 GLU A CA 1
ATOM 4637 C C . GLU A 1 570 ? 7.635 -13.912 -21.455 1.00 98.19 570 GLU A C 1
ATOM 4639 O O . GLU A 1 570 ? 8.610 -14.269 -20.792 1.00 98.19 570 GLU A O 1
ATOM 4644 N N . LYS A 1 571 ? 7.761 -13.541 -22.736 1.00 98.44 571 LYS A N 1
ATOM 4645 C CA . LYS A 1 571 ? 9.057 -13.501 -23.430 1.00 98.44 571 LYS A CA 1
ATOM 4646 C C . LYS A 1 571 ? 9.974 -12.422 -22.860 1.00 98.44 571 LYS A C 1
ATOM 4648 O O . LYS A 1 571 ? 11.159 -12.687 -22.669 1.00 98.44 571 LYS A O 1
ATOM 4653 N N . LEU A 1 572 ? 9.429 -11.240 -22.567 1.00 98.56 572 LEU A N 1
ATOM 4654 C CA . LEU A 1 572 ? 10.157 -10.146 -21.923 1.00 98.56 572 LEU A CA 1
ATOM 4655 C C . LEU A 1 572 ? 10.684 -10.585 -20.556 1.00 98.56 572 LEU A C 1
ATOM 4657 O O . LEU A 1 572 ? 11.876 -10.454 -20.297 1.00 98.56 572 LEU A O 1
ATOM 4661 N N . TYR A 1 573 ? 9.837 -11.216 -19.738 1.00 98.50 573 TYR A N 1
ATOM 4662 C CA . TYR A 1 573 ? 10.242 -11.791 -18.456 1.00 98.50 573 TYR A CA 1
ATOM 4663 C C . TYR A 1 573 ? 11.358 -12.833 -18.618 1.00 98.50 573 TYR A C 1
ATOM 4665 O O . TYR A 1 573 ? 12.356 -12.786 -17.901 1.00 98.50 573 TYR A O 1
ATOM 4673 N N . GLY A 1 574 ? 11.235 -13.753 -19.581 1.00 98.06 574 GLY A N 1
ATOM 4674 C CA . GLY A 1 574 ? 12.276 -14.741 -19.874 1.00 98.06 574 GLY A CA 1
ATOM 4675 C C . GLY A 1 574 ? 13.618 -14.102 -20.254 1.00 98.06 574 GLY A C 1
ATOM 4676 O O . GLY A 1 574 ? 14.666 -14.529 -19.763 1.00 98.06 574 GLY A O 1
ATOM 4677 N N . ALA A 1 575 ? 13.592 -13.046 -21.072 1.00 97.81 575 ALA A N 1
ATOM 4678 C CA . ALA A 1 575 ? 14.781 -12.287 -21.457 1.00 97.81 575 ALA A CA 1
ATOM 4679 C C . ALA A 1 575 ? 15.394 -11.522 -20.270 1.00 97.81 575 ALA A C 1
ATOM 4681 O O . ALA A 1 575 ? 16.607 -11.586 -20.057 1.00 97.81 575 ALA A O 1
ATOM 4682 N N . ALA A 1 576 ? 14.570 -10.854 -19.460 1.00 97.19 576 ALA A N 1
ATOM 4683 C CA . ALA A 1 576 ? 14.989 -10.183 -18.231 1.00 97.19 576 ALA A CA 1
ATOM 4684 C C . ALA A 1 576 ? 15.629 -11.163 -17.238 1.00 97.19 576 ALA A C 1
ATOM 4686 O O . ALA A 1 576 ? 16.717 -10.903 -16.723 1.00 97.19 576 ALA A O 1
ATOM 4687 N N . LYS A 1 577 ? 15.025 -12.344 -17.059 1.00 96.06 577 LYS A N 1
ATOM 4688 C CA . LYS A 1 577 ? 15.552 -13.427 -16.219 1.00 96.06 577 LYS A CA 1
ATOM 4689 C C . LYS A 1 577 ? 16.914 -13.921 -16.691 1.00 96.06 577 LYS A C 1
ATOM 4691 O O . LYS A 1 577 ? 17.805 -14.102 -15.866 1.00 96.06 577 LYS A O 1
ATOM 4696 N N . ALA A 1 578 ? 17.100 -14.096 -17.999 1.00 95.88 578 ALA A N 1
ATOM 4697 C CA . ALA A 1 578 ? 18.383 -14.507 -18.570 1.00 95.88 578 ALA A CA 1
ATOM 4698 C C . ALA A 1 578 ? 19.497 -13.467 -18.341 1.00 95.88 578 ALA A C 1
ATOM 4700 O O . ALA A 1 578 ? 20.661 -13.836 -18.205 1.00 95.88 578 ALA A O 1
ATOM 4701 N N . ARG A 1 579 ? 19.138 -12.178 -18.268 1.00 93.19 579 ARG A N 1
ATOM 4702 C CA . ARG A 1 579 ? 20.062 -11.061 -18.010 1.00 93.19 579 ARG A CA 1
ATOM 4703 C C . ARG A 1 579 ? 20.182 -10.682 -16.530 1.00 93.19 579 ARG A C 1
ATOM 4705 O O . ARG A 1 579 ? 20.997 -9.828 -16.205 1.00 93.19 579 ARG A O 1
ATOM 4712 N N . ASN A 1 580 ? 19.379 -11.287 -15.652 1.00 90.56 580 ASN A N 1
ATOM 4713 C CA . ASN A 1 580 ? 19.179 -10.845 -14.269 1.00 90.56 580 ASN A CA 1
ATOM 4714 C C . ASN A 1 580 ? 18.864 -9.338 -14.162 1.00 90.56 580 ASN A C 1
ATOM 4716 O O . ASN A 1 580 ? 19.403 -8.640 -13.307 1.00 90.56 580 ASN A O 1
ATOM 4720 N N . SER A 1 581 ? 18.016 -8.836 -15.061 1.00 91.38 581 SER A N 1
ATOM 4721 C CA . SER A 1 581 ? 17.624 -7.428 -15.089 1.00 91.38 581 SER A CA 1
ATOM 4722 C C . SER A 1 581 ? 16.201 -7.265 -14.578 1.00 91.38 581 SER A C 1
ATOM 4724 O O . SER A 1 581 ? 15.236 -7.359 -15.331 1.00 91.38 581 SER A O 1
ATOM 4726 N N . PHE A 1 582 ? 16.076 -7.066 -13.272 1.00 91.50 582 PHE A N 1
ATOM 4727 C CA . PHE A 1 582 ? 14.805 -6.800 -12.612 1.00 91.50 582 PHE A CA 1
ATOM 4728 C C . PHE A 1 582 ? 14.921 -5.509 -11.810 1.00 91.50 582 PHE A C 1
ATOM 4730 O O . PHE A 1 582 ? 15.979 -5.274 -11.222 1.00 91.50 582 PHE A O 1
ATOM 4737 N N . PRO A 1 583 ? 13.856 -4.691 -11.739 1.00 85.31 583 PRO A N 1
ATOM 4738 C CA . PRO A 1 583 ? 13.867 -3.528 -10.863 1.00 85.31 583 PRO A CA 1
ATOM 4739 C C . PRO A 1 583 ? 13.994 -3.969 -9.397 1.00 85.31 583 PRO A C 1
ATOM 4741 O O . PRO A 1 583 ? 14.672 -3.332 -8.605 1.00 85.31 583 PRO A O 1
ATOM 4744 N N . ASP A 1 584 ? 13.408 -5.098 -9.006 1.00 84.81 584 ASP A N 1
ATOM 4745 C CA . ASP A 1 584 ? 13.559 -5.615 -7.650 1.00 84.81 584 ASP A CA 1
ATOM 4746 C C . ASP A 1 584 ? 13.392 -7.142 -7.576 1.00 84.81 584 ASP A C 1
ATOM 4748 O O . ASP A 1 584 ? 12.986 -7.774 -8.557 1.00 84.81 584 ASP A O 1
ATOM 4752 N N . PRO A 1 585 ? 13.700 -7.767 -6.421 1.00 83.88 585 PRO A N 1
ATOM 4753 C CA . PRO A 1 585 ? 13.545 -9.211 -6.259 1.00 83.88 585 PRO A CA 1
ATOM 4754 C C . PRO A 1 585 ? 12.103 -9.715 -6.412 1.00 83.88 585 PRO A C 1
ATOM 4756 O O . PRO A 1 585 ? 11.905 -10.880 -6.753 1.00 83.88 585 PRO A O 1
ATOM 4759 N N . TYR A 1 586 ? 11.096 -8.874 -6.164 1.00 82.38 586 TYR A N 1
ATOM 4760 C CA . TYR A 1 586 ? 9.690 -9.261 -6.272 1.00 82.38 586 TYR A CA 1
ATOM 4761 C C . TYR A 1 586 ? 9.250 -9.349 -7.739 1.00 82.38 586 TYR A C 1
ATOM 4763 O O . TYR A 1 586 ? 8.600 -10.317 -8.131 1.00 82.38 586 TYR A O 1
ATOM 4771 N N . ALA A 1 587 ? 9.718 -8.431 -8.585 1.00 90.44 587 ALA A N 1
ATOM 4772 C CA . ALA A 1 587 ? 9.549 -8.477 -10.035 1.00 90.44 587 ALA A CA 1
ATOM 4773 C C . ALA A 1 587 ? 10.134 -9.761 -10.659 1.00 90.44 587 ALA A C 1
ATOM 4775 O O . ALA A 1 587 ? 9.663 -10.222 -11.693 1.00 90.44 587 ALA A O 1
ATOM 4776 N N . ALA A 1 588 ? 11.137 -10.378 -10.028 1.00 90.62 588 ALA A N 1
ATOM 4777 C CA . ALA A 1 588 ? 11.732 -11.624 -10.509 1.00 90.62 588 ALA A CA 1
ATOM 4778 C C . ALA A 1 588 ? 10.861 -12.872 -10.255 1.00 90.62 588 ALA A C 1
ATOM 4780 O O . ALA A 1 588 ? 11.134 -13.934 -10.826 1.00 90.62 588 ALA A O 1
ATOM 4781 N N . THR A 1 589 ? 9.823 -12.775 -9.415 1.00 85.94 589 THR A N 1
ATOM 4782 C CA . THR A 1 589 ? 9.046 -13.938 -8.951 1.00 85.94 589 THR A CA 1
ATOM 4783 C C . THR A 1 589 ? 8.236 -14.602 -10.062 1.00 85.94 589 THR A C 1
ATOM 4785 O O . THR A 1 589 ? 8.203 -15.830 -10.139 1.00 85.94 589 THR A O 1
ATOM 4788 N N . ASN A 1 590 ? 7.601 -13.818 -10.934 1.00 93.69 590 ASN A N 1
ATOM 4789 C CA . ASN A 1 590 ? 6.874 -14.294 -12.109 1.00 93.69 590 ASN A CA 1
ATOM 4790 C C . ASN A 1 590 ? 6.651 -13.152 -13.120 1.00 93.69 590 ASN A C 1
ATOM 4792 O O . ASN A 1 590 ? 6.842 -11.981 -12.806 1.00 93.69 590 ASN A O 1
ATOM 4796 N N . SER A 1 591 ? 6.217 -13.498 -14.331 1.00 97.12 591 SER A N 1
ATOM 4797 C CA . SER A 1 591 ? 5.976 -12.564 -15.441 1.00 97.12 591 SER A CA 1
ATOM 4798 C C . SER A 1 591 ? 4.917 -11.492 -15.155 1.00 97.12 591 SER A C 1
ATOM 4800 O O . SER A 1 591 ? 5.034 -10.368 -15.647 1.00 97.12 591 SER A O 1
ATOM 4802 N N . ARG A 1 592 ? 3.893 -11.816 -14.355 1.00 95.69 592 ARG A N 1
ATOM 4803 C CA . ARG A 1 592 ? 2.828 -10.874 -13.986 1.00 95.69 592 ARG A CA 1
ATOM 4804 C C . ARG A 1 592 ? 3.371 -9.801 -13.060 1.00 95.69 592 ARG A C 1
ATOM 4806 O O . ARG A 1 592 ? 3.118 -8.623 -13.286 1.00 95.69 592 ARG A O 1
ATOM 4813 N N . GLU A 1 593 ? 4.141 -10.217 -12.060 1.00 94.69 593 GLU A N 1
ATOM 4814 C CA . GLU A 1 593 ? 4.807 -9.312 -11.121 1.00 94.69 593 GLU A CA 1
ATOM 4815 C C . GLU A 1 593 ? 5.907 -8.504 -11.790 1.00 94.69 593 GLU A C 1
ATOM 4817 O O . GLU A 1 593 ? 6.050 -7.318 -11.520 1.00 94.69 593 GLU A O 1
ATOM 4822 N N . TYR A 1 594 ? 6.632 -9.103 -12.730 1.00 98.00 594 TYR A N 1
ATOM 4823 C CA . TYR A 1 594 ? 7.593 -8.397 -13.566 1.00 98.00 594 TYR A CA 1
ATOM 4824 C C . TYR A 1 594 ? 6.958 -7.223 -14.316 1.00 98.00 594 TYR A C 1
ATOM 4826 O O . TYR A 1 594 ? 7.450 -6.097 -14.231 1.00 98.00 594 TYR A O 1
ATOM 4834 N N . PHE A 1 595 ? 5.843 -7.460 -15.013 1.00 98.31 595 PHE A N 1
ATOM 4835 C CA . PHE A 1 595 ? 5.141 -6.392 -15.720 1.00 98.31 595 PHE A CA 1
ATOM 4836 C C . PHE A 1 595 ? 4.527 -5.374 -14.756 1.00 98.31 595 PHE A C 1
ATOM 4838 O O . PHE A 1 595 ? 4.655 -4.169 -14.977 1.00 98.31 595 PHE A O 1
ATOM 4845 N N . ALA A 1 596 ? 3.894 -5.836 -13.676 1.00 97.81 596 ALA A N 1
ATOM 4846 C CA . ALA A 1 596 ? 3.248 -4.956 -12.717 1.00 97.81 596 ALA A CA 1
ATOM 4847 C C . ALA A 1 596 ? 4.255 -4.065 -11.979 1.00 97.81 596 ALA A C 1
ATOM 4849 O O . ALA A 1 596 ? 4.050 -2.855 -11.933 1.00 97.81 596 ALA A O 1
ATOM 4850 N N . GLN A 1 597 ? 5.377 -4.611 -11.493 1.00 95.56 597 GLN A N 1
ATOM 4851 C CA . GLN A 1 597 ? 6.484 -3.825 -10.929 1.00 95.56 597 GLN A CA 1
ATOM 4852 C C . GLN A 1 597 ? 7.145 -2.917 -11.969 1.00 95.56 597 GLN A C 1
ATOM 4854 O O . GLN A 1 597 ? 7.491 -1.777 -11.665 1.00 95.56 597 GLN A O 1
ATOM 4859 N N . GLY A 1 598 ? 7.244 -3.384 -13.218 1.00 96.81 598 GLY A N 1
ATOM 4860 C CA . GLY A 1 598 ? 7.552 -2.562 -14.387 1.00 96.81 598 GLY A CA 1
ATOM 4861 C C . GLY A 1 598 ? 6.754 -1.259 -14.414 1.00 96.81 598 GLY A C 1
ATOM 4862 O O . GLY A 1 598 ? 7.299 -0.155 -14.358 1.00 96.81 598 GLY A O 1
ATOM 4863 N N . MET A 1 599 ? 5.430 -1.405 -14.445 1.00 97.25 599 MET A N 1
ATOM 4864 C CA . MET A 1 599 ? 4.493 -0.285 -14.477 1.00 97.25 599 MET A CA 1
ATOM 4865 C C . MET A 1 599 ? 4.571 0.577 -13.216 1.00 97.25 599 MET A C 1
ATOM 4867 O O . MET A 1 599 ? 4.462 1.801 -13.318 1.00 97.25 599 MET A O 1
ATOM 4871 N N . THR A 1 600 ? 4.799 -0.033 -12.049 1.00 94.31 600 THR A N 1
ATOM 4872 C CA . THR A 1 600 ? 4.968 0.674 -10.778 1.00 94.31 600 THR A CA 1
ATOM 4873 C C . THR A 1 600 ? 6.016 1.781 -10.888 1.00 94.31 600 THR A C 1
ATOM 4875 O O . THR A 1 600 ? 5.708 2.937 -10.595 1.00 94.31 600 THR A O 1
ATOM 4878 N N . TYR A 1 601 ? 7.237 1.445 -11.318 1.00 93.38 601 TYR A N 1
ATOM 4879 C CA . TYR A 1 601 ? 8.346 2.403 -11.373 1.00 93.38 601 TYR A CA 1
ATOM 4880 C C . TYR A 1 601 ? 8.357 3.235 -12.653 1.00 93.38 601 TYR A C 1
ATOM 4882 O O . TYR A 1 601 ? 8.818 4.376 -12.629 1.00 93.38 601 TYR A O 1
ATOM 4890 N N . PHE A 1 602 ? 7.802 2.725 -13.757 1.00 95.25 602 PHE A N 1
ATOM 4891 C CA . PHE A 1 602 ? 7.578 3.517 -14.971 1.00 95.25 602 PHE A CA 1
ATOM 4892 C C . PHE A 1 602 ? 6.660 4.720 -14.710 1.00 95.25 602 PHE A C 1
ATOM 4894 O O . PHE A 1 602 ? 6.808 5.781 -15.312 1.00 95.25 602 PHE A O 1
ATOM 4901 N N . LEU A 1 603 ? 5.727 4.576 -13.766 1.00 93.06 603 LEU A N 1
ATOM 4902 C CA . LEU A 1 603 ? 4.833 5.643 -13.328 1.00 93.06 603 LEU A CA 1
ATOM 4903 C C . LEU A 1 603 ? 5.455 6.584 -12.282 1.00 93.06 603 LEU A C 1
ATOM 4905 O O . LEU A 1 603 ? 4.769 7.510 -11.840 1.00 93.06 603 LEU A O 1
ATOM 4909 N N . VAL A 1 604 ? 6.722 6.406 -11.908 1.00 90.31 604 VAL A N 1
ATOM 4910 C CA . VAL A 1 604 ? 7.453 7.352 -11.057 1.00 90.31 604 VAL A CA 1
ATOM 4911 C C . VAL A 1 604 ? 8.255 8.302 -11.953 1.00 90.31 604 VAL A C 1
ATOM 4913 O O . VAL A 1 604 ? 9.092 7.826 -12.728 1.00 90.31 604 VAL A O 1
ATOM 4916 N N . PRO A 1 605 ? 8.018 9.629 -11.891 1.00 85.50 605 PRO A N 1
ATOM 4917 C CA . PRO A 1 605 ? 8.730 10.593 -12.729 1.00 85.50 605 PRO A CA 1
ATOM 4918 C C . PRO A 1 605 ? 10.252 10.506 -12.574 1.00 85.50 605 PRO A C 1
ATOM 4920 O O . PRO A 1 605 ? 10.763 10.250 -11.485 1.00 85.50 605 PRO A O 1
ATOM 4923 N N . ALA A 1 606 ? 10.983 10.753 -13.664 1.00 86.62 606 ALA A N 1
ATOM 4924 C CA . ALA A 1 606 ? 12.447 10.673 -13.683 1.00 86.62 606 ALA A CA 1
ATOM 4925 C C . ALA A 1 606 ? 13.113 11.671 -12.722 1.00 86.62 606 ALA A C 1
ATOM 4927 O O . ALA A 1 606 ? 14.195 11.413 -12.203 1.00 86.62 606 ALA A O 1
ATOM 4928 N N . ASP A 1 607 ? 12.456 12.806 -12.504 1.00 81.69 607 ASP A N 1
ATOM 4929 C CA . ASP A 1 607 ? 12.890 13.918 -11.667 1.00 81.69 607 ASP A CA 1
ATOM 4930 C C . ASP A 1 607 ? 12.259 13.902 -10.267 1.00 81.69 607 ASP A C 1
ATOM 4932 O O . ASP A 1 607 ? 12.530 14.793 -9.458 1.00 81.69 607 ASP A O 1
ATOM 4936 N N . ALA A 1 608 ? 11.415 12.909 -9.967 1.00 76.75 608 ALA A N 1
ATOM 4937 C CA . ALA A 1 608 ? 10.958 12.676 -8.610 1.00 76.75 608 ALA A CA 1
ATOM 4938 C C . ALA A 1 608 ? 12.105 12.068 -7.783 1.00 76.75 608 ALA A C 1
ATOM 4940 O O . ALA A 1 608 ? 12.937 11.335 -8.331 1.00 76.75 608 ALA A O 1
ATOM 4941 N N . PRO A 1 609 ? 12.149 12.314 -6.461 1.00 68.06 609 PRO A N 1
ATOM 4942 C CA . PRO A 1 609 ? 13.090 11.638 -5.578 1.00 68.06 609 PRO A CA 1
ATOM 4943 C C . PRO A 1 609 ? 12.836 10.137 -5.706 1.00 68.06 609 PRO A C 1
ATOM 4945 O O . PRO A 1 609 ? 11.796 9.669 -5.265 1.00 68.06 609 PRO A O 1
ATOM 4948 N N . ALA A 1 610 ? 13.719 9.382 -6.360 1.00 72.44 610 ALA A N 1
ATOM 4949 C CA . ALA A 1 610 ? 13.552 7.942 -6.523 1.00 72.44 610 ALA A CA 1
ATOM 4950 C C . ALA A 1 610 ? 13.750 7.270 -5.158 1.00 72.44 610 ALA A C 1
ATOM 4952 O O . ALA A 1 610 ? 14.828 6.761 -4.862 1.00 72.44 610 ALA A O 1
ATOM 4953 N N . ARG A 1 611 ? 12.733 7.300 -4.285 1.00 70.69 611 ARG A N 1
ATOM 4954 C CA . ARG A 1 611 ? 12.860 6.881 -2.873 1.00 70.69 611 ARG A CA 1
ATOM 4955 C C . ARG A 1 611 ? 13.207 5.399 -2.730 1.00 70.69 611 ARG A C 1
ATOM 4957 O O . ARG A 1 611 ? 13.699 4.977 -1.691 1.00 70.69 611 ARG A O 1
ATOM 4964 N N . TYR A 1 612 ? 13.002 4.650 -3.809 1.00 69.00 612 TYR A N 1
ATOM 4965 C CA . TYR A 1 612 ? 13.323 3.237 -3.983 1.00 69.00 612 TYR A CA 1
ATOM 4966 C C . TYR A 1 612 ? 14.592 2.976 -4.795 1.00 69.00 612 TYR A C 1
ATOM 4968 O O . TYR A 1 612 ? 14.872 1.832 -5.136 1.00 69.00 612 TYR A O 1
ATOM 4976 N N . GLY A 1 613 ? 15.321 4.029 -5.163 1.00 76.44 613 GLY A N 1
ATOM 4977 C CA . GLY A 1 613 ? 16.447 3.969 -6.093 1.00 76.44 613 GLY A CA 1
ATOM 4978 C C . GLY A 1 613 ? 16.045 3.723 -7.551 1.00 76.44 613 GLY A C 1
ATOM 4979 O O . GLY A 1 613 ? 16.919 3.618 -8.404 1.00 76.44 613 GLY A O 1
ATOM 4980 N N . ILE A 1 614 ? 14.742 3.628 -7.851 1.00 85.00 614 ILE A N 1
ATOM 4981 C CA . ILE A 1 614 ? 14.224 3.245 -9.169 1.00 85.00 614 ILE A CA 1
ATOM 4982 C C . ILE A 1 614 ? 13.060 4.153 -9.547 1.00 85.00 614 ILE A C 1
ATOM 4984 O O . ILE A 1 614 ? 12.143 4.388 -8.760 1.00 85.00 614 ILE A O 1
ATOM 4988 N N . ASN A 1 615 ? 13.111 4.654 -10.775 1.00 91.19 615 ASN A N 1
ATOM 4989 C CA . ASN A 1 615 ? 12.045 5.390 -11.438 1.00 91.19 615 ASN A CA 1
ATOM 4990 C C . ASN A 1 615 ? 12.106 5.095 -12.948 1.00 91.19 615 ASN A C 1
ATOM 4992 O O . ASN A 1 615 ? 12.894 4.255 -13.394 1.00 91.19 615 ASN A O 1
ATOM 4996 N N . VAL A 1 616 ? 11.317 5.805 -13.755 1.00 93.69 616 VAL A N 1
ATOM 4997 C CA . VAL A 1 616 ? 11.267 5.591 -15.210 1.00 93.69 616 VAL A CA 1
ATOM 4998 C C . VAL A 1 616 ? 12.637 5.662 -15.910 1.00 93.69 616 VAL A C 1
ATOM 5000 O O . VAL A 1 616 ? 12.848 4.966 -16.902 1.00 93.69 616 VAL A O 1
ATOM 5003 N N . SER A 1 617 ? 13.598 6.435 -15.385 1.00 93.75 617 SER A N 1
ATOM 5004 C CA . SER A 1 617 ? 14.936 6.593 -15.983 1.00 93.75 617 SER A CA 1
ATOM 5005 C C . SER A 1 617 ? 15.826 5.351 -15.865 1.00 93.75 617 SER A C 1
ATOM 5007 O O . SER A 1 617 ? 16.804 5.230 -16.603 1.00 93.75 617 SER A O 1
ATOM 5009 N N . TRP A 1 618 ? 15.471 4.403 -14.993 1.00 94.38 618 TRP A N 1
ATOM 5010 C CA . TRP A 1 618 ? 16.201 3.147 -14.818 1.00 94.38 618 TRP A CA 1
ATOM 5011 C C . TRP A 1 618 ? 16.046 2.216 -16.032 1.00 94.38 618 TRP A C 1
ATOM 5013 O O . TRP A 1 618 ? 17.004 1.565 -16.456 1.00 94.38 618 TRP A O 1
ATOM 5023 N N . TYR A 1 619 ? 14.855 2.175 -16.633 1.00 96.88 619 TYR A N 1
ATOM 5024 C CA . TYR A 1 619 ? 14.503 1.178 -17.646 1.00 96.88 619 TYR A CA 1
ATOM 5025 C C . TYR A 1 619 ? 15.290 1.264 -18.964 1.00 96.88 619 TYR A C 1
ATOM 5027 O O . TYR A 1 619 ? 15.720 0.213 -19.430 1.00 96.88 619 TYR A O 1
ATOM 5035 N N . PRO A 1 620 ? 15.551 2.440 -19.573 1.00 96.81 620 PRO A N 1
ATOM 5036 C CA . PRO A 1 620 ? 16.287 2.511 -20.839 1.00 96.81 620 PRO A CA 1
ATOM 5037 C C . PRO A 1 620 ? 17.660 1.828 -20.820 1.00 96.81 620 PRO A C 1
ATOM 5039 O O . PRO A 1 620 ? 18.113 1.347 -21.856 1.00 96.81 620 PRO A O 1
ATOM 5042 N N . GLN A 1 621 ? 18.324 1.806 -19.662 1.00 95.25 621 GLN A N 1
ATOM 5043 C CA . GLN A 1 621 ? 19.662 1.231 -19.506 1.00 95.25 621 GLN A CA 1
ATOM 5044 C C . GLN A 1 621 ? 19.613 -0.218 -19.023 1.00 95.25 621 GLN A C 1
ATOM 5046 O O . GLN A 1 621 ? 20.393 -1.044 -19.491 1.00 95.25 621 GLN A O 1
ATOM 5051 N N . ASN A 1 622 ? 18.704 -0.526 -18.098 1.00 95.81 622 ASN A N 1
ATOM 5052 C CA . ASN A 1 622 ? 18.696 -1.817 -17.422 1.00 95.81 622 ASN A CA 1
ATOM 5053 C C . ASN A 1 622 ? 17.734 -2.809 -18.086 1.00 95.81 622 ASN A C 1
ATOM 5055 O O . ASN A 1 622 ? 18.098 -3.965 -18.296 1.00 95.81 622 ASN A O 1
ATOM 5059 N N . ASP A 1 623 ? 16.539 -2.374 -18.489 1.00 97.50 623 ASP A N 1
ATOM 5060 C CA . ASP A 1 623 ? 15.544 -3.230 -19.145 1.00 97.50 623 ASP A CA 1
ATOM 5061 C C . ASP A 1 623 ? 14.836 -2.512 -20.315 1.00 97.50 623 ASP A C 1
ATOM 5063 O O . ASP A 1 623 ? 13.656 -2.138 -20.235 1.00 97.50 623 ASP A O 1
ATOM 5067 N N . PRO A 1 624 ? 15.566 -2.275 -21.424 1.00 97.44 624 PRO A N 1
ATOM 5068 C CA . PRO A 1 624 ? 15.067 -1.493 -22.553 1.00 97.44 624 PRO A CA 1
ATOM 5069 C C . PRO A 1 624 ? 13.905 -2.165 -23.290 1.00 97.44 624 PRO A C 1
ATOM 5071 O O . PRO A 1 624 ? 13.118 -1.479 -23.944 1.00 97.44 624 PRO A O 1
ATOM 5074 N N . ASP A 1 625 ? 13.783 -3.490 -23.208 1.00 98.06 625 ASP A N 1
ATOM 5075 C CA . ASP A 1 625 ? 12.704 -4.215 -23.875 1.00 98.06 625 ASP A CA 1
ATOM 5076 C C . ASP A 1 625 ? 11.382 -3.973 -23.136 1.00 98.06 625 ASP A C 1
ATOM 5078 O O . ASP A 1 625 ? 10.396 -3.569 -23.757 1.00 98.06 625 ASP A O 1
ATOM 5082 N N . LEU A 1 626 ? 11.368 -4.091 -21.802 1.00 98.31 626 LEU A N 1
ATOM 5083 C CA . LEU A 1 626 ? 10.195 -3.716 -21.009 1.00 98.31 626 LEU A CA 1
ATOM 5084 C C . LEU A 1 626 ? 9.851 -2.235 -21.174 1.00 98.31 626 LEU A C 1
ATOM 5086 O O . LEU A 1 626 ? 8.679 -1.898 -21.342 1.00 98.31 626 LEU A O 1
ATOM 5090 N N . TYR A 1 627 ? 10.860 -1.357 -21.206 1.00 98.25 627 TYR A N 1
ATOM 5091 C CA . TYR A 1 627 ? 10.661 0.075 -21.443 1.00 98.25 627 TYR A CA 1
ATOM 5092 C C . TYR A 1 627 ? 9.877 0.349 -22.731 1.00 98.25 627 TYR A C 1
ATOM 5094 O O . TYR A 1 627 ? 8.867 1.052 -22.715 1.00 98.25 627 TYR A O 1
ATOM 5102 N N . ARG A 1 628 ? 10.314 -0.240 -23.854 1.00 98.56 628 ARG A N 1
ATOM 5103 C CA . ARG A 1 628 ? 9.652 -0.079 -25.159 1.00 98.56 628 ARG A CA 1
ATOM 5104 C C . ARG A 1 628 ? 8.237 -0.644 -25.151 1.00 98.56 628 ARG A C 1
ATOM 5106 O O . ARG A 1 628 ? 7.349 -0.048 -25.758 1.00 98.56 628 ARG A O 1
ATOM 5113 N N . PHE A 1 629 ? 8.015 -1.765 -24.465 1.00 98.56 629 PHE A N 1
ATOM 5114 C CA . PHE A 1 629 ? 6.673 -2.321 -24.322 1.00 98.56 629 PHE A CA 1
ATOM 5115 C C . PHE A 1 629 ? 5.750 -1.352 -23.570 1.00 98.56 629 PHE A C 1
ATOM 5117 O O . PHE A 1 629 ? 4.681 -1.024 -24.086 1.00 98.56 629 PHE A O 1
ATOM 5124 N N . MET A 1 630 ? 6.181 -0.826 -22.416 1.00 98.31 630 MET A N 1
ATOM 5125 C CA . MET A 1 630 ? 5.410 0.132 -21.607 1.00 98.31 630 MET A CA 1
ATOM 5126 C C . MET A 1 630 ? 5.148 1.452 -22.345 1.00 98.31 630 MET A C 1
ATOM 5128 O O . MET A 1 630 ? 4.025 1.959 -22.309 1.00 98.31 630 MET A O 1
ATOM 5132 N N . LEU A 1 631 ? 6.127 1.963 -23.100 1.00 98.19 631 LEU A N 1
ATOM 5133 C CA . LEU A 1 631 ? 5.914 3.098 -24.003 1.00 98.19 631 LEU A CA 1
ATOM 5134 C C . LEU A 1 631 ? 4.842 2.789 -25.052 1.00 98.19 631 LEU A C 1
ATOM 5136 O O . LEU A 1 631 ? 3.937 3.595 -25.250 1.00 98.19 631 LEU A O 1
ATOM 5140 N N . SER A 1 632 ? 4.872 1.603 -25.669 1.00 98.44 632 SER A N 1
ATOM 5141 C CA . SER A 1 632 ? 3.851 1.223 -26.653 1.00 98.44 632 SER A CA 1
ATOM 5142 C C . SER A 1 632 ? 2.446 1.117 -26.040 1.00 98.44 632 SER A C 1
ATOM 5144 O O . SER A 1 632 ? 1.465 1.448 -26.705 1.00 98.44 632 SER A O 1
ATOM 5146 N N . VAL A 1 633 ? 2.333 0.711 -24.765 1.00 98.12 633 VAL A N 1
ATOM 5147 C CA . VAL A 1 633 ? 1.065 0.722 -24.013 1.00 98.12 633 VAL A CA 1
ATOM 5148 C C . VAL A 1 633 ? 0.561 2.156 -23.845 1.00 98.12 633 VAL A C 1
ATOM 5150 O O . VAL A 1 633 ? -0.609 2.428 -24.114 1.00 98.12 633 VAL A O 1
ATOM 5153 N N . GLN A 1 634 ? 1.433 3.088 -23.457 1.00 96.88 634 GLN A N 1
ATOM 5154 C CA . GLN A 1 634 ? 1.084 4.505 -23.321 1.00 96.88 634 GLN A CA 1
ATOM 5155 C C . GLN A 1 634 ? 0.690 5.137 -24.673 1.00 96.88 634 GLN A C 1
ATOM 5157 O O . GLN A 1 634 ? -0.321 5.836 -24.769 1.00 96.88 634 GLN A O 1
ATOM 5162 N N . GLU A 1 635 ? 1.446 4.863 -25.736 1.00 97.19 635 GLU A N 1
ATOM 5163 C CA . GLU A 1 635 ? 1.230 5.396 -27.090 1.00 97.19 635 GLU A CA 1
ATOM 5164 C C . GLU A 1 635 ? -0.013 4.827 -27.783 1.00 97.19 635 GLU A C 1
ATOM 5166 O O . GLU A 1 635 ? -0.601 5.484 -28.648 1.00 97.19 635 GLU A O 1
ATOM 5171 N N . ALA A 1 636 ? -0.448 3.626 -27.395 1.00 97.62 636 ALA A N 1
ATOM 5172 C CA . ALA A 1 636 ? -1.626 2.976 -27.956 1.00 97.62 636 ALA A CA 1
ATOM 5173 C C . ALA A 1 636 ? -2.926 3.754 -27.702 1.00 97.62 636 ALA A C 1
ATOM 5175 O O . ALA A 1 636 ? -3.895 3.567 -28.442 1.00 97.62 636 ALA A O 1
ATOM 5176 N N . LYS A 1 637 ? -2.958 4.638 -26.689 1.00 95.62 637 LYS A N 1
ATOM 5177 C CA . LYS A 1 637 ? -4.111 5.499 -26.363 1.00 95.62 637 LYS A CA 1
ATOM 5178 C C . LYS A 1 637 ? -5.436 4.720 -26.324 1.00 95.62 637 LYS A C 1
ATOM 5180 O O . LYS A 1 637 ? -6.449 5.180 -26.844 1.00 95.62 637 LYS A O 1
ATOM 5185 N N . GLY A 1 638 ? -5.419 3.531 -25.717 1.00 95.56 638 GLY A N 1
ATOM 5186 C CA . GLY A 1 638 ? -6.604 2.684 -25.532 1.00 95.56 638 GLY A CA 1
ATOM 5187 C C . GLY A 1 638 ? -6.818 1.628 -26.619 1.00 95.56 638 GLY A C 1
ATOM 5188 O O . GLY A 1 638 ? -7.610 0.707 -26.429 1.00 95.56 638 GLY A O 1
ATOM 5189 N N . ASP A 1 639 ? -6.104 1.710 -27.744 1.00 97.06 639 ASP A N 1
ATOM 5190 C CA . ASP A 1 639 ? -6.194 0.727 -28.824 1.00 97.06 639 ASP A CA 1
ATOM 5191 C C . ASP A 1 639 ? -5.191 -0.411 -28.614 1.00 97.06 639 ASP A C 1
ATOM 5193 O O . ASP A 1 639 ? -4.031 -0.337 -29.024 1.00 97.06 639 ASP A O 1
ATOM 5197 N N . PHE A 1 640 ? -5.656 -1.502 -28.007 1.00 96.75 640 PHE A N 1
ATOM 5198 C CA . PHE A 1 640 ? -4.849 -2.697 -27.751 1.00 96.75 640 PHE A CA 1
ATOM 5199 C C . PHE A 1 640 ? -4.125 -3.237 -28.994 1.00 96.75 640 PHE A C 1
ATOM 5201 O O . PHE A 1 640 ? -3.058 -3.829 -28.861 1.00 96.75 640 PHE A O 1
ATOM 5208 N N . LYS A 1 641 ? -4.645 -3.018 -30.210 1.00 96.00 641 LYS A N 1
ATOM 5209 C CA . LYS A 1 641 ? -4.010 -3.501 -31.449 1.00 96.00 641 LYS A CA 1
ATOM 5210 C C . LYS A 1 641 ? -2.773 -2.694 -31.845 1.00 96.00 641 LYS A C 1
ATOM 5212 O O . LYS A 1 641 ? -2.002 -3.155 -32.683 1.00 96.00 641 LYS A O 1
ATOM 5217 N N . LYS A 1 642 ? -2.583 -1.500 -31.276 1.00 97.94 642 LYS A N 1
ATOM 5218 C CA . LYS A 1 642 ? -1.413 -0.644 -31.526 1.00 97.94 642 LYS A CA 1
ATOM 5219 C C . LYS A 1 642 ? -0.237 -0.936 -30.600 1.00 97.94 642 LYS A C 1
ATOM 5221 O O . LYS A 1 642 ? 0.858 -0.453 -30.876 1.00 97.94 642 LYS A O 1
ATOM 5226 N N . ILE A 1 643 ? -0.448 -1.720 -29.544 1.00 98.25 643 ILE A N 1
ATOM 5227 C CA . ILE A 1 643 ? 0.607 -2.133 -28.616 1.00 98.25 643 ILE A CA 1
ATOM 5228 C C . ILE A 1 643 ? 1.571 -3.058 -29.360 1.00 98.25 643 ILE A C 1
ATOM 5230 O O . ILE A 1 643 ? 1.146 -3.981 -30.059 1.00 98.25 643 ILE A O 1
ATOM 5234 N N . ARG A 1 644 ? 2.875 -2.808 -29.225 1.00 98.00 644 ARG A N 1
ATOM 5235 C CA . ARG A 1 644 ? 3.915 -3.529 -29.968 1.00 98.00 644 ARG A CA 1
ATOM 5236 C C . ARG A 1 644 ? 4.766 -4.354 -29.020 1.00 98.00 644 ARG A C 1
ATOM 5238 O O . ARG A 1 644 ? 5.237 -3.852 -28.005 1.00 98.00 644 ARG A O 1
ATOM 5245 N N . CYS A 1 645 ? 5.006 -5.608 -29.392 1.00 97.00 645 CYS A N 1
ATOM 5246 C CA . CYS A 1 645 ? 6.034 -6.409 -28.743 1.00 97.00 645 CYS A CA 1
ATOM 5247 C C . CYS A 1 645 ? 7.409 -5.996 -29.290 1.00 97.00 645 CYS A C 1
ATOM 5249 O O . CYS A 1 645 ? 7.558 -5.959 -30.512 1.00 97.00 645 CYS A O 1
ATOM 5251 N N . PRO A 1 646 ? 8.396 -5.667 -28.441 1.00 95.50 646 PRO A N 1
ATOM 5252 C CA . PRO A 1 646 ? 9.718 -5.260 -28.908 1.00 95.50 646 PRO A CA 1
ATOM 5253 C C . PRO A 1 646 ? 10.658 -6.437 -29.222 1.00 95.50 646 PRO A C 1
ATOM 5255 O O . PRO A 1 646 ? 11.771 -6.185 -29.679 1.00 95.50 646 PRO A O 1
ATOM 5258 N N . LEU A 1 647 ? 10.221 -7.682 -28.980 1.00 90.81 647 LEU A N 1
ATOM 5259 C CA . LEU A 1 647 ? 10.953 -8.926 -29.254 1.00 90.81 647 LEU A CA 1
ATOM 5260 C C . LEU A 1 647 ? 10.412 -9.680 -30.470 1.00 90.81 647 LEU A C 1
ATOM 5262 O O . LEU A 1 647 ? 9.168 -9.716 -30.639 1.00 90.81 647 LEU A O 1
#

Foldseek 3Di:
DDDDDDDDDDDDDDDDDDDDDDDPPDDPVVVVVVVVVVVVVVVVPDPDDDDDDDDDDDVVVVVVVVVVLVVLLVPLVVLQADPVLLVVLVVCVLLLVLVVSLSSLLSSLVRPVQRHDLNSLLSNLVSQLSVVDPVSLLSSLVSNCPYPVLPDPDCSVVVSCVSSLLSLLQVLVCLVVVLVSCPPDDPVRSVLSNLVSVPSNDVPPDPVSLVVNLVVLVVVLVVDDDPNVLVSLLVSLVSCLVVLVLVVSLVSCVVCVVVNLDLVSRVLSNLCSQFVRPPPDPLVSVVVSLVSCLVVDDVPPPRSCLLQPDFPCCLCPPNLVVQADDPVVVVVLLVLVVCLLVVVDALVRNLVVLVVVCVVPPRHLLSLLVNLLSCVLVVNLVSSLVSLSSSCVSRVSLVLSVQSNSLSVNVVVLVVDPCNVVLVVVLVVLVVVADADPLLPVQASSLVSHDPVLNSLLCLLCRLCRLQSVVLVVVVQHEYADTSSFFPCSDPPNVVQRRPFPDDPPDSSSVPRSHGSRSDAWAAASYIYHYSSQSNCLSQQGWRRSQLRVLSHVLNVCVVPPVVLNVLLQVLLVVCQVVVQALDPQLNPHSSSVLSSLRRQQSRDPPHPNVSPGHVVSCVPRRVQSNQQSVQSSVCSNPPVSRDRPD

Secondary structure (DSSP, 8-state):
-------------PPPPPPPPPPTTS-HHHHHHHHHHHHHHHHTT--S----PPPPP-HHHHHHHHHHHHHHHHHHHHHTTSTHHHHHHHHHHHTT-HHHHHHHHHHHHHH-GGG--HHHHHHHHHHHHHTT-HHHHHHHHHHHHTSGGG-SS-THHHHHHHHHHHHHGGGGGGHHHHHHT-TT--HHHHHHHHHHHHHHHS---SHHHHHHHHHHHHHHHHH--HHHHHHHHHHHHHHHHHTT-HHHHHHHHHHHTTT---GGGTHHHHHHHHHHS-SS--THHHHHHHHHHTTT--TTS--TTTS-SS-HHHIIIIISGGGS--HHHHHHHHHHHHHHHTTSS-HHHHHHHHHHHHHHSTT-HHHHHHHHHHHHHTT-HHHHHHHHHHHHHH-TT-HHHHHHHHHHHHHHHHHTSTTHHHHHHHHHHHHHT----TTHHHHBTTGGGS-HHHHHHHHHHTGGGGGGHHHHHHTT-EEEEE-TT--GGGSTT-GGGTTPBSS-TT-TTTTT---BGGG-SEE-SSEEEEETTGGGTGGGT---HHHHHHHHHHHHHHHHH-HHHHHHHHHHHHHHHHHT--SSTTTTS-HHHHHHHHHHHHTS-TTS--TTS-SGGGHHHH-HHHHHHHHHHHHTTT-GGG-----

Sequence (647 aa):
MVFKLISVLLFATTVKAQSVYVDTTQHPLDQHVATAQFLLSKNNDLTATSTTPPFVLNTNLASALSSQLRRLESVAPQRCQDESSYDYVLSLTVQGAFDSCYQYVAACLRTHPQQLPLTTIMQGARCARSSQTMSVVQQVFEAGLRSPLFRGDNASALVLEYGLFAQYSIYQSHTARILSAHPFWNADERSLAQSLIDFLGKTADSEAEKMRVFNFIDQQIAKSQGFYSRLLRTHRVQLNLNEYRFQNAFQLLQQDAAFLHNPLDWWPAGFQTLYRLAENADFSLARNLYAAFIPYANPRSYFPLEQNLYTYTQIENNICNDTMMSNSERQSVQKDLDNWKQSKFSLTEMIRRLEERDVQNSEKSDLLSAYAGLLVIANRPSEAREYYWRAHQLCPYNNRSHWGLLLLERKQRYASYPEFSSNIKKMEETLSEISFPNEIQSYIVNWNAFPEASQRRIKYGARIWAPFMKELNSQNYKVYIKMPFELLSMAPSFSSIRDRRIGPPDMPTYKLDNRLWDDVRGAGGRYVVADHDETFETVQGDYNLLGHEIAHQFHAYLDSRYKSLSSCIEKLYGAAKARNSFPDPYAATNSREYFAQGMTYFLVPADAPARYGINVSWYPQNDPDLYRFMLSVQEAKGDFKKIRCPL

Radius of gyration: 29.28 Å; chains: 1; bounding box: 86×88×72 Å

InterPro domains:
  IPR014781 Anthrax toxin, lethal/endema factor, N-/C-terminal [PF07737] (488-608)
  IPR024079 Metallopeptidase, catalytic domain superfamily [G3DSA:3.40.390.10] (506-634)

pLDDT: mean 74.09, std 21.74, range [20.22, 98.56]

Organism: NCBI:txid1184267